Protein AF-A0A1L0BW33-F1 (afdb_monomer_lite)

Sequence (574 aa):
MSTIEDLLLDSQLKWGMLLPISIAMVLVGLLRSNLTELLSSKPKLEFFKKAREKSFLQRVISFKLNNKVLSIEDMESRRAYYMDALSGSEFYATIEDPSAALNPFTDASTNDALMNMAKGNIMSYVPQTLIMGWVNYFFAGSVVMKLPFPLTEGFKSMLQNGVNTPNLNARYVSAISWYFVNLFGLRPVYSLIMDDPEAADQLIAQQQQQQQTIPNLGAPGGPKVDKSAPYVINLDPAVLKVPFGVNIDIRDSVKYKKVMEEYNLGPNGAIVTSLNLFSTKIDQVIKLVEKKEDKIKNVIIDTPGQIECFVWSASGAIITEAFASTFPTVIAYIVDTPRNSSPTTFMSNMLYACSILYKTKLPMIIVFNKTDVQNAKFAEEWMTDFELFQMALAKDQELNCEDGTSSGYMSSLVNSMSLMLEEFYSQLDVTSCSAFTGEGFDDFMDAVDKKVEEYNQYYLAEREAILKQKEEDEKKRKAKSLHKLMKDMELNDHDQRDSEVLSDYEDGNDDLSGEVERDDHEEPTREYTFPEDRQTELGKSDADLQARYQAAFDATAKTTSSKTAESIAEYIRR

Radius of gyration: 36.94 Å; chains: 1; bounding box: 72×107×89 Å

Secondary structure (DSSP, 8-state):
---PPPP---HHHIIIIIHHHHHHHHHHHHHHHHHHHHHSPPPP---HHHHHHHHHHHHHHHHHHHGGGS-HHHHHHHHHHHHHHHHSSTT-S----TT----TTT-HHHHHHHHHHHHHHHHHHHHHHHHHHHHHHHHTT-EEEE-SS---GGGHHHHTTT---TTS-TTEEEHHHHHHHHHHHTHHHHHHHHS-HHHHHHHHHHHHHGGG-------TTS------PPEEEE--SS-S--SS--SEEHHHH--HHHHHHHTT--HHHHHHHHHHHHHTTHHHHHHHHHTTGGG-S-EEEE--S-HHHHHTSHHHHHHHHHHHHHS---EEEEEEGGGG-SHHHHHHHHHHHHHHHHHH---EEEEEE-TTTS-THHHHHHHH-HHHHHHHHHHHHHHH-SSTTS-HHHHHHHHHHHHHHHHHHHH-EEEEE-TTT-TTHHHHHHHHHHHHHHIIIIIHHHHHHHHHHHHHHHHHHHHHHHHHHHHHHHHGGG-------------------------S----------TT---S-TTS-HHHHHHHHHHHHHHH------SHHHHHHHHHT-

Foldseek 3Di:
DDDDDDDDDDPVLCVVFLVVLLVVVVVVVVVLLVVCVVPPDDPDPDDPLVVQLVVLVVVVVCCVVVVVVDDPVVSVVVVVVVVVVVVDPPNPSDDDDPPPPDDCPPDPVSVVVVVVVVVLLCSLPVVVVVVLVVCCVPFAADFRDFAPDADDCVCQCVFNVRHPDPPDGSRTGGSSNSSVCSVVVCLVVCCVVVVDVVSSVVNVVSVVVCVVPDDPPDDPDDDDPPPQDAAEAELALPDPDDPDDHPHYLCVVDPLVCLCVVVVDDNLVSSLVSLVSVLVCLVVVVVVCVVCVVRHDYYHYHHHPPVCSQQVHPSNLSNLVSCLVRAQDEAEAEDAQVVCPQLVSVVVSLVVVVVSCVSSVAQYEYEHEDCVVPNCVLVVCCLVPVVSSLVRNVVSCVVPPPDPDDDPVVSVVSVVCVVVSNVVSVRYHYWYAYPVVGPGVVVVVVVVVVSSVVCVPPVVVVVVVVVVVVVVVVVVVVVVVVVVVVVVVVVVVPDDDDDDDDDDDDDDDDDDDDDDPDPPPDDPPPPPPDPPPPPPDPDDDPVVVVVVVVVVVVVPDDDDDDDPVVVVVVVVVD

Organism: NCBI:txid45354

InterPro domains:
  IPR002809 Integral membrane protein EMC3/TMCO1-like [PF01956] (6-196)
  IPR002809 Integral membrane protein EMC3/TMCO1-like [SM01415] (6-198)
  IPR004130 GPN-loop GTPase [PF03029] (227-453)
  IPR004130 GPN-loop GTPase [PTHR21231] (227-478)
  IPR027417 P-loop containing nucleoside triphosphate hydrolase [G3DSA:3.40.50.300] (204-467)
  IPR027417 P-loop containing nucleoside triphosphate hydrolase [SSF52540] (230-453)
  IPR030230 GPN-loop GTPase 1 [cd17870] (227-450)

pLDDT: mean 71.4, std 18.33, range [26.84, 93.62]

Structure (mmCIF, N/CA/C/O backbone):
data_AF-A0A1L0BW33-F1
#
_entry.id   AF-A0A1L0BW33-F1
#
loop_
_atom_site.group_PDB
_atom_site.id
_atom_site.type_symbol
_atom_site.label_atom_id
_atom_site.label_alt_id
_atom_site.label_comp_id
_atom_site.label_asym_id
_atom_site.label_entity_id
_atom_site.label_seq_id
_atom_site.pdbx_PDB_ins_code
_atom_site.Cartn_x
_atom_site.Cartn_y
_atom_site.Cartn_z
_atom_site.occupancy
_atom_site.B_iso_or_equiv
_atom_site.auth_seq_id
_atom_site.auth_comp_id
_atom_site.auth_asym_id
_atom_site.auth_atom_id
_atom_site.pdbx_PDB_model_num
ATOM 1 N N . MET A 1 1 ? 2.410 -24.173 29.378 1.00 34.62 1 MET A N 1
ATOM 2 C CA . MET A 1 1 ? 2.451 -25.098 28.223 1.00 34.62 1 MET A CA 1
ATOM 3 C C . MET A 1 1 ? 1.879 -26.441 28.653 1.00 34.62 1 MET A C 1
ATOM 5 O O . MET A 1 1 ? 2.595 -27.247 29.227 1.00 34.62 1 MET A O 1
ATOM 9 N N . SER A 1 2 ? 0.581 -26.652 28.449 1.00 31.33 2 SER A N 1
ATOM 10 C CA . SER A 1 2 ? -0.058 -27.962 28.587 1.00 31.33 2 SER A CA 1
ATOM 11 C C . SER A 1 2 ? 0.264 -28.785 27.340 1.00 31.33 2 SER A C 1
ATOM 13 O O . SER A 1 2 ? -0.060 -28.378 26.225 1.00 31.33 2 SER A O 1
ATOM 15 N N . THR A 1 3 ? 0.944 -29.912 27.514 1.00 38.69 3 THR A N 1
ATOM 16 C CA . THR A 1 3 ? 1.177 -30.904 26.462 1.00 38.69 3 THR A CA 1
ATOM 17 C C . THR A 1 3 ? -0.172 -31.468 26.024 1.00 38.69 3 THR A C 1
ATOM 19 O O . THR A 1 3 ? -0.763 -32.266 26.746 1.00 38.69 3 THR A O 1
ATOM 22 N N . ILE A 1 4 ? -0.689 -31.008 24.882 1.00 51.62 4 ILE A N 1
ATOM 23 C CA . ILE A 1 4 ? -1.866 -31.609 24.244 1.00 51.62 4 ILE A CA 1
ATOM 24 C C . ILE A 1 4 ? -1.488 -33.056 23.919 1.00 51.62 4 ILE A C 1
ATOM 26 O O . ILE A 1 4 ? -0.488 -33.279 23.236 1.00 51.62 4 ILE A O 1
ATOM 30 N N . GLU A 1 5 ? -2.240 -34.012 24.461 1.00 52.47 5 GLU A N 1
ATOM 31 C CA . GLU A 1 5 ? -2.044 -35.442 24.226 1.00 52.47 5 GLU A CA 1
ATOM 32 C C . GLU A 1 5 ? -2.016 -35.731 22.718 1.00 52.47 5 GLU A C 1
ATOM 34 O O . GLU A 1 5 ? -2.878 -35.282 21.956 1.00 52.47 5 GLU A O 1
ATOM 39 N N . ASP A 1 6 ? -0.987 -36.450 22.271 1.00 70.00 6 ASP A N 1
ATOM 40 C CA . ASP A 1 6 ? -0.874 -36.870 20.880 1.00 70.00 6 ASP A CA 1
ATOM 41 C C . ASP A 1 6 ? -1.969 -37.895 20.563 1.00 70.00 6 ASP A C 1
ATOM 43 O O . ASP A 1 6 ? -2.144 -38.871 21.292 1.00 70.00 6 ASP A O 1
ATOM 47 N N . LEU A 1 7 ? -2.709 -37.685 19.466 1.00 75.31 7 LEU A N 1
ATOM 48 C CA . LEU A 1 7 ? -3.732 -38.635 19.037 1.00 75.31 7 LEU A CA 1
ATOM 49 C C . LEU A 1 7 ? -3.068 -39.969 18.685 1.00 75.31 7 LEU A C 1
ATOM 51 O O . LEU A 1 7 ? -2.176 -40.030 17.834 1.00 75.31 7 LEU A O 1
ATOM 55 N N . LEU A 1 8 ? -3.559 -41.050 19.290 1.00 77.56 8 LEU A N 1
ATOM 56 C CA . LEU A 1 8 ? -3.200 -42.406 18.900 1.00 77.56 8 LEU A CA 1
ATOM 57 C C . LEU A 1 8 ? -3.963 -42.764 17.618 1.00 77.56 8 LEU A C 1
ATOM 59 O O . LEU A 1 8 ? -5.175 -42.965 17.635 1.00 77.56 8 LEU A O 1
ATOM 63 N N . LEU A 1 9 ? -3.246 -42.803 16.495 1.00 78.12 9 LEU A N 1
ATOM 64 C CA . LEU A 1 9 ? -3.784 -43.213 15.197 1.00 78.12 9 LEU A CA 1
ATOM 65 C C . LEU A 1 9 ? -3.720 -44.737 15.053 1.00 78.12 9 LEU A C 1
ATOM 67 O O . LEU A 1 9 ? -2.727 -45.360 15.435 1.00 78.12 9 LEU A O 1
ATOM 71 N N . ASP A 1 10 ? -4.753 -45.334 14.457 1.00 80.81 10 ASP A N 1
ATOM 72 C CA . ASP A 1 10 ? -4.762 -46.767 14.170 1.00 80.81 10 ASP A CA 1
ATOM 73 C C . ASP A 1 10 ? -3.691 -47.121 13.123 1.00 80.81 10 ASP A C 1
ATOM 75 O O . ASP A 1 10 ? -3.629 -46.559 12.025 1.00 80.81 10 ASP A O 1
ATOM 79 N N . SER A 1 11 ? -2.858 -48.106 13.458 1.00 76.75 11 SER A N 1
ATOM 80 C CA . SER A 1 11 ? -1.854 -48.699 12.575 1.00 76.75 11 SER A CA 1
ATOM 81 C C . SER A 1 11 ? -2.419 -49.206 11.239 1.00 76.75 11 SER A C 1
ATOM 83 O O . SER A 1 11 ? -1.694 -49.220 10.239 1.00 76.75 11 SER A O 1
ATOM 85 N N . GLN A 1 12 ? -3.703 -49.576 11.184 1.00 78.25 12 GLN A N 1
ATOM 86 C CA . GLN A 1 12 ? -4.359 -50.029 9.957 1.00 78.25 12 GLN A CA 1
ATOM 87 C C . GLN A 1 12 ? -4.528 -48.907 8.925 1.00 78.25 12 GLN A C 1
ATOM 89 O O . GLN A 1 12 ? -4.463 -49.183 7.729 1.00 78.25 12 GLN A O 1
ATOM 94 N N . LEU A 1 13 ? -4.635 -47.639 9.342 1.00 78.50 13 LEU A N 1
ATOM 95 C CA . LEU A 1 13 ? -4.765 -46.491 8.427 1.00 78.50 13 LEU A CA 1
ATOM 96 C C . LEU A 1 13 ? -3.520 -46.321 7.541 1.00 78.50 13 LEU A C 1
ATOM 98 O O . LEU A 1 13 ? -3.616 -45.949 6.368 1.00 78.50 13 LEU A O 1
ATOM 102 N N . LYS A 1 14 ? -2.339 -46.667 8.069 1.00 74.88 14 LYS A N 1
ATOM 103 C CA . LYS A 1 14 ? -1.075 -46.625 7.321 1.00 74.88 14 LYS A CA 1
ATOM 104 C C . LYS A 1 14 ? -1.082 -47.597 6.137 1.00 74.88 14 LYS A C 1
ATOM 106 O O . LYS A 1 14 ? -0.644 -47.242 5.044 1.00 74.88 14 LYS A O 1
ATOM 111 N N . TRP A 1 15 ? -1.581 -48.811 6.351 1.00 80.88 15 TRP A N 1
ATOM 112 C CA . TRP A 1 15 ? -1.612 -49.858 5.328 1.00 80.88 15 TRP A CA 1
ATOM 113 C C . TRP A 1 15 ? -2.850 -49.771 4.431 1.00 80.88 15 TRP A C 1
ATOM 115 O O . TRP A 1 15 ? -2.757 -50.066 3.244 1.00 80.88 15 TRP A O 1
ATOM 125 N N . GLY A 1 16 ? -3.986 -49.334 4.977 1.00 79.50 16 GLY A N 1
ATOM 126 C CA . GLY A 1 16 ? -5.267 -49.263 4.275 1.00 79.50 16 GLY A CA 1
ATOM 127 C C . GLY A 1 16 ? -5.488 -47.989 3.458 1.00 79.50 16 GLY A C 1
ATOM 128 O O . GLY A 1 16 ? -6.265 -48.021 2.510 1.00 79.50 16 GLY A O 1
ATOM 129 N N . MET A 1 17 ? -4.812 -46.880 3.785 1.00 79.69 17 MET A N 1
ATOM 130 C CA . MET A 1 17 ? -5.032 -45.589 3.111 1.00 79.69 17 MET A CA 1
ATOM 131 C C . MET A 1 17 ? -3.743 -44.992 2.544 1.00 79.69 17 MET A C 1
ATOM 133 O O . MET A 1 17 ? -3.679 -44.676 1.358 1.00 79.69 17 MET A O 1
ATOM 137 N N . LEU A 1 18 ? -2.691 -44.865 3.358 1.00 80.81 18 LEU A N 1
ATOM 138 C CA . LEU A 1 18 ? -1.485 -44.122 2.967 1.00 80.81 18 LEU A CA 1
ATOM 139 C C . LEU A 1 18 ? -0.738 -44.798 1.805 1.00 80.81 18 LEU A C 1
ATOM 141 O O . LEU A 1 18 ? -0.430 -44.150 0.805 1.00 80.81 18 LEU A O 1
ATOM 145 N N . LEU 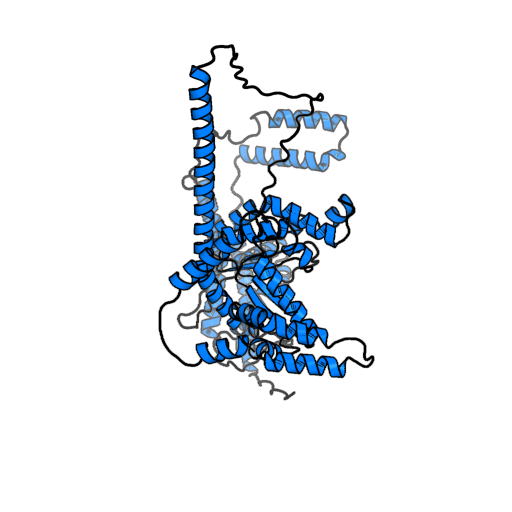A 1 19 ? -0.490 -46.105 1.918 1.00 83.44 19 LEU A N 1
ATOM 146 C CA . LEU A 1 19 ? 0.235 -46.878 0.908 1.00 83.44 19 LEU A CA 1
ATOM 147 C C . LEU A 1 19 ? -0.553 -47.049 -0.411 1.00 83.44 19 LEU A C 1
ATOM 149 O O . LEU A 1 19 ? 0.032 -46.792 -1.466 1.00 83.44 19 LEU A O 1
ATOM 153 N N . PRO A 1 20 ? -1.859 -47.392 -0.406 1.00 83.31 20 PRO A N 1
ATOM 154 C CA . PRO A 1 20 ? -2.654 -47.478 -1.632 1.00 83.31 20 PRO A CA 1
ATOM 155 C C . PRO A 1 20 ? -2.736 -46.158 -2.402 1.00 83.31 20 PRO A C 1
ATOM 157 O O . PRO A 1 20 ? -2.579 -46.164 -3.621 1.00 83.31 20 PRO A O 1
ATOM 160 N N . ILE A 1 21 ? -2.918 -45.027 -1.706 1.00 82.38 21 ILE A N 1
ATOM 161 C CA . ILE A 1 21 ? -2.958 -43.702 -2.343 1.00 82.38 21 ILE A CA 1
ATOM 162 C C . ILE A 1 21 ? -1.611 -43.395 -3.008 1.00 82.38 21 ILE A C 1
ATOM 164 O O . ILE A 1 21 ? -1.584 -42.982 -4.165 1.00 82.38 21 ILE A O 1
ATOM 168 N N . SER A 1 22 ? -0.489 -43.636 -2.325 1.00 83.19 22 SER A N 1
ATOM 169 C CA . SER A 1 22 ? 0.840 -43.377 -2.894 1.00 83.19 22 SER A CA 1
ATOM 170 C C . SER A 1 22 ? 1.140 -44.245 -4.124 1.00 83.19 22 SER A C 1
ATOM 172 O O . SER A 1 22 ? 1.663 -43.734 -5.113 1.00 83.19 22 SER A O 1
ATOM 174 N N . ILE A 1 23 ? 0.778 -45.534 -4.107 1.00 85.25 23 ILE A N 1
ATOM 175 C CA . ILE A 1 23 ? 0.982 -46.436 -5.256 1.00 85.25 23 ILE A CA 1
ATOM 176 C C . ILE A 1 23 ? 0.081 -46.044 -6.430 1.00 85.25 23 ILE A C 1
ATOM 178 O O . ILE A 1 23 ? 0.555 -45.956 -7.564 1.00 85.25 23 ILE A O 1
ATOM 182 N N . ALA A 1 24 ? -1.202 -45.776 -6.168 1.00 83.31 24 ALA A N 1
ATOM 183 C CA . ALA A 1 24 ? -2.144 -45.355 -7.199 1.00 83.31 24 ALA A CA 1
ATOM 184 C C . ALA A 1 24 ? -1.662 -44.080 -7.906 1.00 83.31 24 ALA A C 1
ATOM 186 O O . ALA A 1 24 ? -1.726 -43.997 -9.130 1.00 83.31 24 ALA A O 1
ATOM 187 N N . MET A 1 25 ? -1.103 -43.125 -7.156 1.00 80.38 25 MET A N 1
ATOM 188 C CA . MET A 1 25 ? -0.570 -41.887 -7.725 1.00 80.38 25 MET A CA 1
ATOM 189 C C . MET A 1 25 ? 0.579 -42.119 -8.698 1.00 80.38 25 MET A C 1
ATOM 191 O O . MET A 1 25 ? 0.551 -41.573 -9.800 1.00 80.38 25 MET A O 1
ATOM 195 N N . VAL A 1 26 ? 1.546 -42.962 -8.331 1.00 82.75 26 VAL A N 1
ATOM 196 C CA . VAL A 1 26 ? 2.679 -43.281 -9.211 1.00 82.75 26 VAL A CA 1
ATOM 197 C C . VAL A 1 26 ? 2.198 -43.973 -10.488 1.00 82.75 26 VAL A C 1
ATOM 199 O O . VAL A 1 26 ? 2.604 -43.592 -11.584 1.00 82.75 26 VAL A O 1
ATOM 202 N N . LEU A 1 27 ? 1.288 -44.945 -10.368 1.00 82.12 27 LEU A N 1
ATOM 203 C CA . LEU A 1 27 ? 0.754 -45.684 -11.516 1.00 82.12 27 LEU A CA 1
ATOM 204 C C . LEU A 1 27 ? -0.036 -44.790 -12.476 1.00 82.12 27 LEU A C 1
ATOM 206 O O . LEU A 1 27 ? 0.131 -44.899 -13.689 1.00 82.12 27 LEU A O 1
ATOM 210 N N . VAL A 1 28 ? -0.866 -43.884 -11.953 1.00 77.38 28 VAL A N 1
ATOM 211 C CA . VAL A 1 28 ? -1.592 -42.915 -12.785 1.00 77.38 28 VAL A CA 1
ATOM 212 C C . VAL A 1 28 ? -0.616 -41.955 -13.459 1.00 77.38 28 VAL A C 1
ATOM 214 O O . VAL A 1 28 ? -0.782 -41.678 -14.645 1.00 77.38 28 VAL A O 1
ATOM 217 N N . GLY A 1 29 ? 0.395 -41.453 -12.745 1.00 74.25 29 GLY A N 1
ATOM 218 C CA . GLY A 1 29 ? 1.406 -40.567 -13.327 1.00 74.25 29 GLY A CA 1
ATOM 219 C C . GLY A 1 29 ? 2.117 -41.206 -14.523 1.00 74.25 29 GLY A C 1
ATOM 220 O O . GLY A 1 29 ? 2.238 -40.584 -15.578 1.00 74.25 29 GLY A O 1
ATOM 221 N N . LEU A 1 30 ? 2.494 -42.481 -14.393 1.00 77.56 30 LEU A N 1
ATOM 222 C CA . LEU A 1 30 ? 3.094 -43.262 -15.477 1.00 77.56 30 LEU A CA 1
ATOM 223 C C . LEU A 1 30 ? 2.116 -43.506 -16.629 1.00 77.56 30 LEU A C 1
ATOM 225 O O . LEU A 1 30 ? 2.464 -43.300 -17.790 1.00 77.56 30 LEU A O 1
ATOM 229 N N . LEU A 1 31 ? 0.876 -43.892 -16.316 1.00 77.38 31 LEU A N 1
ATOM 230 C CA . LEU A 1 31 ? -0.163 -44.105 -17.321 1.00 77.38 31 LEU A CA 1
ATOM 231 C C . LEU A 1 31 ? -0.422 -42.827 -18.120 1.00 77.38 31 LEU A C 1
ATOM 233 O O . LEU A 1 31 ? -0.493 -42.882 -19.342 1.00 77.38 31 LEU A O 1
ATOM 237 N N . ARG A 1 32 ? -0.512 -41.675 -17.448 1.00 73.31 32 ARG A N 1
ATOM 238 C CA . ARG A 1 32 ? -0.699 -40.365 -18.079 1.00 73.31 32 ARG A CA 1
ATOM 239 C C . ARG A 1 32 ? 0.443 -40.033 -19.034 1.00 73.31 32 ARG A C 1
ATOM 241 O O . ARG A 1 32 ? 0.163 -39.557 -20.131 1.00 73.31 32 ARG A O 1
ATOM 248 N N . SER A 1 33 ? 1.691 -40.257 -18.627 1.00 71.75 33 SER A N 1
ATOM 249 C CA . SER A 1 33 ? 2.857 -39.985 -19.476 1.00 71.75 33 SER A CA 1
ATOM 250 C C . SER A 1 33 ? 2.809 -40.811 -20.761 1.00 71.75 33 SER A C 1
ATOM 252 O O . SER A 1 33 ? 2.763 -40.250 -21.853 1.00 71.75 33 SER A O 1
ATOM 254 N N . ASN A 1 34 ? 2.628 -42.128 -20.626 1.00 74.75 34 ASN A N 1
ATOM 255 C CA . ASN A 1 34 ? 2.527 -43.043 -21.765 1.00 74.75 34 ASN A CA 1
ATOM 256 C C . ASN A 1 34 ? 1.345 -42.697 -22.686 1.00 74.75 34 ASN A C 1
ATOM 258 O O . ASN A 1 34 ? 1.443 -42.784 -23.907 1.00 74.75 34 ASN A O 1
ATOM 262 N N . LEU A 1 35 ? 0.209 -42.286 -22.114 1.00 72.75 35 LEU A N 1
ATOM 263 C CA . LEU A 1 35 ? -0.967 -41.882 -22.886 1.00 72.75 35 LEU A CA 1
ATOM 264 C C . LEU A 1 35 ? -0.713 -40.571 -23.642 1.00 72.75 35 LEU A C 1
ATOM 266 O O . LEU A 1 35 ? -1.124 -40.438 -24.790 1.00 72.75 35 LEU A O 1
ATOM 270 N N . THR A 1 36 ? -0.006 -39.626 -23.018 1.00 69.94 36 THR A N 1
ATOM 271 C CA . THR A 1 36 ? 0.374 -38.347 -23.634 1.00 69.94 36 THR A CA 1
ATOM 272 C C . THR A 1 36 ? 1.345 -38.570 -24.789 1.00 69.94 36 THR A C 1
ATOM 274 O O . THR A 1 36 ? 1.160 -37.979 -25.848 1.00 69.94 36 THR A O 1
ATOM 277 N N . GLU A 1 37 ? 2.317 -39.468 -24.633 1.00 71.44 37 GLU A N 1
ATOM 278 C CA . GLU A 1 37 ? 3.249 -39.836 -25.701 1.00 71.44 37 GLU A CA 1
ATOM 279 C C . GLU A 1 37 ? 2.514 -40.483 -26.886 1.00 71.44 37 GLU A C 1
ATOM 281 O O . GLU A 1 37 ? 2.673 -40.046 -28.027 1.00 71.44 37 GLU A O 1
ATOM 286 N N . LEU A 1 38 ? 1.619 -41.443 -26.620 1.00 72.06 38 LEU A N 1
ATOM 287 C CA . LEU A 1 38 ? 0.829 -42.133 -27.650 1.00 72.06 38 LEU A CA 1
ATOM 288 C C . LEU A 1 38 ? -0.126 -41.207 -28.419 1.00 72.06 38 LEU A C 1
ATOM 290 O O . LEU A 1 38 ? -0.412 -41.453 -29.592 1.00 72.06 38 LEU A O 1
ATOM 294 N N . LEU A 1 39 ? -0.652 -40.173 -27.759 1.00 66.94 39 LEU A N 1
ATOM 295 C CA . LEU A 1 39 ? -1.590 -39.211 -28.345 1.00 66.94 39 LEU A CA 1
ATOM 296 C C . LEU A 1 39 ? -0.923 -37.944 -28.875 1.00 66.94 39 LEU A C 1
ATOM 298 O O . LEU A 1 39 ? -1.578 -37.184 -29.596 1.00 66.94 39 LEU A O 1
ATOM 302 N N . SER A 1 40 ? 0.351 -37.710 -28.554 1.00 66.62 40 SER A N 1
ATOM 303 C CA . SER A 1 40 ? 1.115 -36.627 -29.157 1.00 66.62 40 SER A CA 1
ATOM 304 C C . SER A 1 40 ? 1.135 -36.840 -30.673 1.00 66.62 40 SER A C 1
ATOM 306 O O . SER A 1 40 ? 1.589 -37.857 -31.203 1.00 66.62 40 SER A O 1
ATOM 308 N N . SER A 1 41 ? 0.524 -35.910 -31.408 1.00 57.38 41 SER A N 1
ATOM 309 C CA . SER A 1 41 ? 0.497 -36.007 -32.861 1.00 57.38 41 SER A CA 1
ATOM 310 C C . SER A 1 41 ? 1.929 -35.912 -33.374 1.00 57.38 41 SER A C 1
ATOM 312 O O . SER A 1 41 ? 2.621 -34.946 -33.044 1.00 57.38 41 SER A O 1
ATOM 314 N N . LYS A 1 42 ? 2.350 -36.855 -34.228 1.00 56.91 42 LYS A N 1
ATOM 315 C CA . LYS A 1 42 ? 3.579 -36.700 -35.020 1.00 56.91 42 LYS A CA 1
ATOM 316 C C . LYS A 1 42 ? 3.580 -35.295 -35.644 1.00 56.91 42 LYS A C 1
ATOM 318 O O . LYS A 1 42 ? 2.522 -34.881 -36.134 1.00 56.91 42 LYS A O 1
ATOM 323 N N . PRO A 1 43 ? 4.708 -34.560 -35.617 1.00 58.66 43 PRO A N 1
ATOM 324 C CA . PRO A 1 43 ? 4.752 -33.192 -36.118 1.00 58.66 43 PRO A CA 1
ATOM 325 C C . PRO A 1 43 ? 4.189 -33.156 -37.542 1.00 58.66 43 PRO A C 1
ATOM 327 O O . PRO A 1 43 ? 4.640 -33.907 -38.412 1.00 58.66 43 PRO A O 1
ATOM 330 N N . LYS A 1 44 ? 3.151 -32.337 -37.769 1.00 59.75 44 LYS A N 1
ATOM 331 C CA . LYS A 1 44 ? 2.580 -32.149 -39.110 1.00 59.75 44 LYS A CA 1
ATOM 332 C C . LYS A 1 44 ? 3.704 -31.644 -40.024 1.00 59.75 44 LYS A C 1
ATOM 334 O O . LYS A 1 44 ? 4.457 -30.757 -39.632 1.00 59.75 44 LYS A O 1
ATOM 339 N N . LEU A 1 45 ? 3.813 -32.203 -41.230 1.00 58.00 45 LEU A N 1
ATOM 340 C CA . LEU A 1 45 ? 4.760 -31.732 -42.242 1.00 58.00 45 LEU A CA 1
ATOM 341 C C . LEU A 1 45 ? 4.453 -30.256 -42.549 1.00 58.00 45 LEU A C 1
ATOM 343 O O . LEU A 1 45 ? 3.400 -29.945 -43.104 1.00 58.00 45 LEU A O 1
ATOM 347 N N . GLU A 1 46 ? 5.337 -29.343 -42.140 1.00 61.75 46 GLU A N 1
ATOM 348 C CA . GLU A 1 46 ? 5.212 -27.919 -42.464 1.00 61.75 46 GLU A CA 1
ATOM 349 C C . GLU A 1 46 ? 5.378 -27.709 -43.981 1.00 61.75 46 GLU A C 1
ATOM 351 O O . GLU A 1 46 ? 6.190 -28.365 -44.638 1.00 61.75 46 GLU A O 1
ATOM 356 N N . PHE A 1 47 ? 4.622 -26.772 -44.563 1.00 68.25 47 PHE A N 1
ATOM 357 C CA . PHE A 1 47 ? 4.802 -26.393 -45.966 1.00 68.25 47 PHE A CA 1
ATOM 358 C C . PHE A 1 47 ? 6.203 -25.805 -46.186 1.00 68.25 47 PHE A C 1
ATOM 360 O O . PHE A 1 47 ? 6.624 -24.908 -45.455 1.00 68.25 47 PHE A O 1
ATOM 367 N N . PHE A 1 48 ? 6.885 -26.247 -47.251 1.00 73.31 48 PHE A N 1
ATOM 368 C CA . PHE A 1 48 ? 8.273 -25.877 -47.578 1.00 73.31 48 PHE A CA 1
ATOM 369 C C . PHE A 1 48 ? 8.556 -24.366 -47.495 1.00 73.31 48 PHE A C 1
ATOM 371 O O . PHE A 1 48 ? 9.610 -23.962 -47.014 1.00 73.31 48 PHE A O 1
ATOM 378 N N . LYS A 1 49 ? 7.603 -23.518 -47.909 1.00 74.38 49 LYS A N 1
ATOM 379 C CA . LYS A 1 49 ? 7.747 -22.054 -47.861 1.00 74.38 49 LYS A CA 1
ATOM 380 C C . LYS A 1 49 ? 7.822 -21.496 -46.431 1.00 74.38 49 LYS A C 1
ATOM 382 O O . LYS A 1 49 ? 8.703 -20.690 -46.161 1.00 74.38 49 LYS A O 1
ATOM 387 N N . LYS A 1 50 ? 6.972 -21.968 -45.510 1.00 75.81 50 LYS A N 1
ATOM 388 C CA . LYS A 1 50 ? 6.992 -21.545 -44.093 1.00 75.81 50 LYS A CA 1
ATOM 389 C C . LYS A 1 50 ? 8.240 -22.051 -43.368 1.00 75.81 50 LYS A C 1
ATOM 391 O O . LYS A 1 50 ? 8.844 -21.316 -42.593 1.00 75.81 50 LYS A O 1
ATOM 396 N N . ALA A 1 51 ? 8.669 -23.277 -43.669 1.00 77.19 51 ALA A N 1
ATOM 397 C CA . ALA A 1 51 ? 9.917 -23.817 -43.135 1.00 77.19 51 ALA A CA 1
ATOM 398 C C . ALA A 1 51 ? 11.136 -23.009 -43.624 1.00 77.19 51 ALA A C 1
ATOM 400 O O . ALA A 1 51 ? 12.006 -22.662 -42.827 1.00 77.19 51 ALA A O 1
ATOM 401 N N . ARG A 1 52 ? 11.169 -22.641 -44.916 1.00 80.62 52 ARG A N 1
ATOM 402 C CA . ARG A 1 52 ? 12.218 -21.790 -45.506 1.00 80.62 52 ARG A CA 1
ATOM 403 C C . ARG A 1 52 ? 12.291 -20.423 -44.822 1.00 80.62 52 ARG A C 1
ATOM 405 O O . ARG A 1 52 ? 13.391 -19.989 -44.489 1.00 80.62 52 ARG A O 1
ATOM 412 N N . GLU A 1 53 ? 11.149 -19.783 -44.580 1.00 81.50 53 GLU A N 1
ATOM 413 C CA . GLU A 1 53 ? 11.061 -18.506 -43.861 1.00 81.50 53 GLU A CA 1
ATOM 414 C C . GLU A 1 53 ? 11.611 -18.624 -42.432 1.00 81.50 53 GLU A C 1
ATOM 416 O O . GLU A 1 53 ? 12.507 -17.881 -42.033 1.00 81.50 53 GLU A O 1
ATOM 421 N N . LYS A 1 54 ? 11.144 -19.626 -41.679 1.00 81.81 54 LYS A N 1
ATOM 422 C CA . LYS A 1 54 ? 11.571 -19.880 -40.298 1.00 81.81 54 LYS A CA 1
ATOM 423 C C . LYS A 1 54 ? 13.075 -20.137 -40.196 1.00 81.81 54 LYS A C 1
ATOM 425 O O . LYS A 1 54 ? 13.742 -19.549 -39.344 1.00 81.81 54 LYS A O 1
ATOM 430 N N . SER A 1 55 ? 13.629 -20.972 -41.075 1.00 84.88 55 SER A N 1
ATOM 431 C CA . SER A 1 55 ? 15.072 -21.235 -41.125 1.00 84.88 55 SER A CA 1
ATOM 432 C C . SER A 1 55 ? 15.878 -19.999 -41.540 1.00 84.88 55 SER A C 1
ATOM 434 O O . SER A 1 55 ? 16.973 -19.783 -41.019 1.00 84.88 55 SER A O 1
ATOM 436 N N . PHE A 1 56 ? 15.352 -19.164 -42.442 1.00 86.00 56 PHE A N 1
ATOM 437 C CA . PHE A 1 56 ? 15.991 -17.905 -42.828 1.00 86.00 56 PHE A CA 1
ATOM 438 C C . PHE A 1 56 ? 16.027 -16.906 -41.661 1.00 86.00 56 PHE A C 1
ATOM 440 O O . PHE A 1 56 ? 17.094 -16.382 -41.342 1.00 86.00 56 PHE A O 1
ATOM 447 N N . LEU A 1 57 ? 14.909 -16.717 -40.955 1.00 84.25 57 LEU A N 1
ATOM 448 C CA . LEU A 1 57 ? 14.839 -15.861 -39.766 1.00 84.25 57 LEU A CA 1
ATOM 449 C C . LEU A 1 57 ? 15.775 -16.346 -38.655 1.00 84.25 57 LEU A C 1
ATOM 451 O O . LEU A 1 57 ? 16.520 -15.545 -38.087 1.00 84.25 57 LEU A O 1
ATOM 455 N N . GLN A 1 58 ? 15.807 -17.655 -38.382 1.00 86.38 58 GLN A N 1
ATOM 456 C CA . GLN A 1 58 ? 16.756 -18.234 -37.426 1.00 86.38 58 GLN A CA 1
ATOM 457 C C . GLN A 1 58 ? 18.205 -17.917 -37.812 1.00 86.38 58 GLN A C 1
ATOM 459 O O . GLN A 1 58 ? 18.985 -17.493 -36.962 1.00 86.38 58 GLN A O 1
ATOM 464 N N . ARG A 1 59 ? 18.555 -18.032 -39.097 1.00 87.12 59 ARG A N 1
ATOM 465 C CA . ARG A 1 59 ? 19.894 -17.705 -39.604 1.00 87.12 59 ARG A CA 1
ATOM 466 C C . ARG A 1 59 ? 20.247 -16.223 -39.420 1.00 87.12 59 ARG A C 1
ATOM 468 O O . ARG A 1 59 ? 21.378 -15.922 -39.037 1.00 87.12 59 ARG A O 1
ATOM 475 N N . VAL A 1 60 ? 19.302 -15.308 -39.646 1.00 86.12 60 VAL A N 1
ATOM 476 C CA . VAL A 1 60 ? 19.486 -13.862 -39.414 1.00 86.12 60 VAL A CA 1
ATOM 477 C C . VAL A 1 60 ? 19.686 -13.564 -37.925 1.00 86.12 60 VAL A C 1
ATOM 479 O O . VAL A 1 60 ? 20.596 -12.818 -37.561 1.00 86.12 60 VAL A O 1
ATOM 482 N N . ILE A 1 61 ? 18.888 -14.182 -37.050 1.00 85.94 61 ILE A N 1
ATOM 483 C CA . ILE A 1 61 ? 19.016 -14.035 -35.593 1.00 85.94 61 ILE A CA 1
ATOM 484 C C . ILE A 1 61 ? 20.379 -14.553 -35.122 1.00 85.94 61 ILE A C 1
ATOM 486 O O . ILE A 1 61 ? 21.089 -13.850 -34.401 1.00 85.94 61 ILE A O 1
ATOM 490 N N . SER A 1 62 ? 20.791 -15.740 -35.575 1.00 85.88 62 SER A N 1
ATOM 491 C CA . SER A 1 62 ? 22.112 -16.294 -35.264 1.00 85.88 62 SER A CA 1
ATOM 492 C C . SER A 1 62 ? 23.245 -15.398 -35.766 1.00 85.88 62 SER A C 1
ATOM 494 O O . SER A 1 62 ? 24.231 -15.219 -35.056 1.00 85.88 62 SER A O 1
ATOM 496 N N . PHE A 1 63 ? 23.105 -14.788 -36.949 1.00 87.38 63 PHE A N 1
ATOM 497 C CA . PHE A 1 63 ? 24.080 -13.825 -37.463 1.00 87.38 63 PHE A CA 1
ATOM 498 C C . PHE A 1 63 ? 24.153 -12.563 -36.595 1.00 87.38 63 PHE A C 1
ATOM 500 O O . PHE A 1 63 ? 25.251 -12.123 -36.273 1.00 87.38 63 PHE A O 1
ATOM 507 N N . LYS A 1 64 ? 23.017 -12.011 -36.149 1.00 83.50 64 LYS A N 1
ATOM 508 C CA . LYS A 1 64 ? 22.980 -10.832 -35.265 1.00 83.50 64 LYS A CA 1
ATOM 509 C C . LYS A 1 64 ? 23.653 -11.095 -33.915 1.00 83.50 64 LYS A C 1
ATOM 511 O O . LYS A 1 64 ? 24.352 -10.222 -33.410 1.00 83.50 64 LYS A O 1
ATOM 516 N N . LEU A 1 65 ? 23.432 -12.276 -33.337 1.00 84.94 65 LEU A N 1
ATOM 517 C CA . LEU A 1 65 ? 23.979 -12.645 -32.029 1.00 84.94 65 LEU A CA 1
ATOM 518 C C . LEU A 1 65 ? 25.472 -13.000 -32.095 1.00 84.94 65 LEU A C 1
ATOM 520 O O . LEU A 1 65 ? 26.231 -12.604 -31.214 1.00 84.94 65 LEU A O 1
ATOM 524 N N . ASN A 1 66 ? 25.900 -13.693 -33.155 1.00 86.44 66 ASN A N 1
ATOM 525 C CA . ASN A 1 66 ? 27.247 -14.265 -33.267 1.00 86.44 66 ASN A CA 1
ATOM 526 C C . ASN A 1 66 ? 28.138 -13.560 -34.310 1.00 86.44 66 ASN A C 1
ATOM 528 O O . ASN A 1 66 ? 29.121 -14.139 -34.774 1.00 86.44 66 ASN A O 1
ATOM 532 N N . ASN A 1 67 ? 27.829 -12.313 -34.689 1.00 79.19 67 ASN A N 1
ATOM 533 C CA . ASN A 1 67 ? 28.568 -11.565 -35.722 1.00 79.19 67 ASN A CA 1
ATOM 534 C C . ASN A 1 67 ? 30.064 -11.364 -35.413 1.00 79.19 67 ASN A C 1
ATOM 536 O O . ASN A 1 67 ? 30.855 -11.218 -36.338 1.00 79.19 67 ASN A O 1
ATOM 540 N N . LYS A 1 68 ? 30.460 -11.414 -34.137 1.00 79.06 68 LYS A N 1
ATOM 541 C CA . LYS A 1 68 ? 31.838 -11.185 -33.673 1.00 79.06 68 LYS A CA 1
ATOM 542 C C . LYS A 1 68 ? 32.836 -12.281 -34.066 1.00 79.06 68 LYS A C 1
ATOM 544 O O . LYS A 1 68 ? 34.031 -12.087 -33.888 1.00 79.06 68 LYS A O 1
ATOM 549 N N . VAL A 1 69 ? 32.361 -13.435 -34.542 1.00 85.75 69 VAL A N 1
ATOM 550 C CA . VAL A 1 69 ? 33.209 -14.578 -34.937 1.00 85.75 69 VAL A CA 1
ATOM 551 C C . VAL A 1 69 ? 33.715 -14.442 -36.383 1.00 85.75 69 VAL A C 1
ATOM 553 O O . VAL A 1 69 ? 34.646 -15.136 -36.780 1.00 85.75 69 VAL A O 1
ATOM 556 N N . LEU A 1 70 ? 33.109 -13.561 -37.185 1.00 83.56 70 LEU A N 1
ATOM 557 C CA . LEU A 1 70 ? 33.424 -13.394 -38.605 1.00 83.56 70 LEU A CA 1
ATOM 558 C C . LEU A 1 70 ? 34.453 -12.280 -38.830 1.00 83.56 70 LEU A C 1
ATOM 560 O O . LEU A 1 70 ? 34.575 -11.358 -38.023 1.00 83.56 70 LEU A O 1
ATOM 564 N N . SER A 1 71 ? 35.173 -12.359 -39.952 1.00 86.00 71 SER A N 1
ATOM 565 C CA . SER A 1 71 ? 36.021 -11.260 -40.419 1.00 86.00 71 SER A CA 1
ATOM 566 C C . SER A 1 71 ? 35.163 -10.032 -40.763 1.00 86.00 71 SER A C 1
ATOM 568 O O . SER A 1 71 ? 33.971 -10.155 -41.058 1.00 86.00 71 SER A O 1
ATOM 570 N N . ILE A 1 72 ? 35.755 -8.835 -40.719 1.00 83.56 72 ILE A N 1
ATOM 571 C CA . ILE A 1 72 ? 35.032 -7.576 -40.971 1.00 83.56 72 ILE A CA 1
ATOM 572 C C . ILE A 1 72 ? 34.473 -7.549 -42.408 1.00 83.56 72 ILE A C 1
ATOM 574 O O . ILE A 1 72 ? 33.316 -7.184 -42.607 1.00 83.56 72 ILE A O 1
ATOM 578 N N . GLU A 1 73 ? 35.238 -8.046 -43.383 1.00 84.69 73 GLU A N 1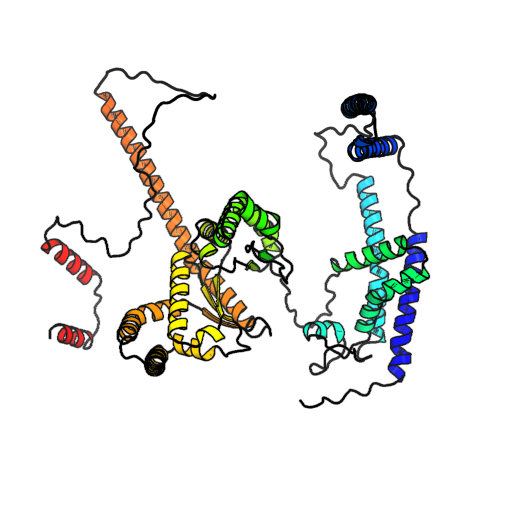
ATOM 579 C CA . GLU A 1 73 ? 34.826 -8.146 -44.793 1.00 84.69 73 GLU A CA 1
ATOM 580 C C . GLU A 1 73 ? 33.673 -9.157 -44.997 1.00 84.69 73 GLU A C 1
ATOM 582 O O . GLU A 1 73 ? 32.693 -8.883 -45.701 1.00 84.69 73 GLU A O 1
ATOM 587 N N . ASP A 1 74 ? 33.719 -10.312 -44.320 1.00 83.44 74 ASP A N 1
ATOM 588 C CA . ASP A 1 74 ? 32.636 -11.310 -44.356 1.00 83.44 74 ASP A CA 1
ATOM 589 C C . ASP A 1 74 ? 31.366 -10.825 -43.641 1.00 83.44 74 ASP A C 1
ATOM 591 O O . ASP A 1 74 ? 30.246 -11.218 -43.983 1.00 83.44 74 ASP A O 1
ATOM 595 N N . MET A 1 75 ? 31.524 -9.990 -42.614 1.00 85.69 75 MET A N 1
ATOM 596 C CA . MET A 1 75 ? 30.410 -9.401 -41.883 1.00 85.69 75 MET A CA 1
ATOM 597 C C . MET A 1 75 ? 29.673 -8.379 -42.751 1.00 85.69 75 MET A C 1
ATOM 599 O O . MET A 1 75 ? 28.444 -8.428 -42.826 1.00 85.69 75 MET A O 1
ATOM 603 N N . GLU A 1 76 ? 30.393 -7.470 -43.407 1.00 85.12 76 GLU A N 1
ATOM 604 C CA . GLU A 1 76 ? 29.795 -6.427 -44.246 1.00 85.12 76 GLU A CA 1
ATOM 605 C C . GLU A 1 76 ? 29.075 -7.015 -45.462 1.00 85.12 76 GLU A C 1
ATOM 607 O O . GLU A 1 76 ? 27.923 -6.658 -45.721 1.00 85.12 76 GLU A O 1
ATOM 612 N N . SER A 1 77 ? 29.683 -7.997 -46.134 1.00 86.00 77 SER A N 1
ATOM 613 C CA . SER A 1 77 ? 29.061 -8.692 -47.269 1.00 86.00 77 SER A CA 1
ATOM 614 C C . SER A 1 77 ? 27.780 -9.443 -46.876 1.00 86.00 77 SER A C 1
ATOM 616 O O . SER A 1 77 ? 26.754 -9.328 -47.550 1.00 86.00 77 SER A O 1
ATOM 618 N N . ARG A 1 78 ? 27.781 -10.166 -45.746 1.00 85.62 78 ARG A N 1
ATOM 619 C CA . ARG A 1 78 ? 26.584 -10.870 -45.247 1.00 85.62 78 ARG A CA 1
ATOM 620 C C . ARG A 1 78 ? 25.520 -9.917 -44.719 1.00 85.62 78 ARG A C 1
ATOM 622 O O . ARG A 1 78 ? 24.335 -10.193 -44.881 1.00 85.62 78 ARG A O 1
ATOM 629 N N . ARG A 1 79 ? 25.916 -8.796 -44.110 1.00 84.81 79 ARG A N 1
ATOM 630 C CA . ARG A 1 79 ? 24.989 -7.744 -43.677 1.00 84.81 79 ARG A CA 1
ATOM 631 C C . ARG A 1 79 ? 24.274 -7.131 -44.876 1.00 84.81 79 ARG A C 1
ATOM 633 O O . ARG A 1 79 ? 23.056 -7.005 -44.822 1.00 84.81 79 ARG A O 1
ATOM 640 N N . ALA A 1 80 ? 25.007 -6.810 -45.942 1.00 85.88 80 ALA A N 1
ATOM 641 C CA . ALA A 1 80 ? 24.427 -6.309 -47.183 1.00 85.88 80 ALA A CA 1
ATOM 642 C C . ALA A 1 80 ? 23.439 -7.323 -47.782 1.00 85.88 80 ALA A C 1
ATOM 644 O O . ALA A 1 80 ? 22.298 -6.967 -48.058 1.00 85.88 80 ALA A O 1
ATOM 645 N N . TYR A 1 81 ? 23.828 -8.602 -47.857 1.00 87.62 81 TYR A N 1
ATOM 646 C CA . TYR A 1 81 ? 22.949 -9.678 -48.326 1.00 87.62 81 TYR A CA 1
ATOM 647 C C . TYR A 1 81 ? 21.668 -9.820 -47.490 1.00 87.62 81 TYR A C 1
ATOM 649 O O . TYR A 1 81 ? 20.586 -9.936 -48.052 1.00 87.62 81 TYR A O 1
ATOM 657 N N . TYR A 1 82 ? 21.750 -9.810 -46.154 1.00 85.81 82 TYR A N 1
ATOM 658 C CA . TYR A 1 82 ? 20.549 -9.936 -45.320 1.00 85.81 82 TYR A CA 1
ATOM 659 C C . TYR A 1 82 ? 19.658 -8.695 -45.374 1.00 85.81 82 TYR A C 1
ATOM 661 O O . TYR A 1 82 ? 18.446 -8.843 -45.275 1.00 85.81 82 TYR A O 1
ATOM 669 N N . MET A 1 83 ? 20.222 -7.493 -45.526 1.00 82.19 83 MET A N 1
ATOM 670 C CA . MET A 1 83 ? 19.415 -6.280 -45.689 1.00 82.19 83 MET A CA 1
ATOM 671 C C . MET A 1 83 ? 18.673 -6.268 -47.023 1.00 82.19 83 MET A C 1
ATOM 673 O O . MET A 1 83 ? 17.484 -5.963 -47.039 1.00 82.19 83 MET A O 1
ATOM 677 N N . ASP A 1 84 ? 19.330 -6.695 -48.099 1.00 83.38 84 ASP A N 1
ATOM 678 C CA . ASP A 1 84 ? 18.697 -6.870 -49.406 1.00 83.38 84 ASP A CA 1
ATOM 679 C C . ASP A 1 84 ? 17.619 -7.970 -49.359 1.00 83.38 84 ASP A C 1
ATOM 681 O O . ASP A 1 84 ? 16.453 -7.733 -49.673 1.00 83.38 84 ASP A O 1
ATOM 685 N N . ALA A 1 85 ? 17.953 -9.143 -48.813 1.00 81.12 85 ALA A N 1
ATOM 686 C CA . ALA A 1 85 ? 17.041 -10.284 -48.716 1.00 81.12 85 ALA A CA 1
ATOM 687 C C . ALA A 1 85 ? 15.834 -10.059 -47.782 1.00 81.12 85 ALA A C 1
ATOM 689 O O . ALA A 1 85 ? 14.793 -10.675 -47.997 1.00 81.12 85 ALA A O 1
ATOM 690 N N . LEU A 1 86 ? 15.951 -9.203 -46.756 1.00 77.19 86 LEU A N 1
ATOM 691 C CA . LEU A 1 86 ? 14.824 -8.792 -45.902 1.00 77.19 86 LEU A CA 1
ATOM 692 C C . LEU A 1 86 ? 13.945 -7.724 -46.561 1.00 77.19 86 LEU A C 1
ATOM 694 O O . LEU A 1 86 ? 12.754 -7.658 -46.255 1.00 77.19 86 LEU A O 1
ATOM 698 N N . SER A 1 87 ? 14.531 -6.898 -47.435 1.00 75.00 87 SER A N 1
ATOM 699 C CA . SER A 1 87 ? 13.798 -5.909 -48.231 1.00 75.00 87 SER A CA 1
ATOM 700 C C . SER A 1 87 ? 13.055 -6.535 -49.419 1.00 75.00 87 SER A C 1
ATOM 702 O O . SER A 1 87 ? 12.051 -5.992 -49.875 1.00 75.00 87 SER A O 1
ATOM 704 N N . GLY A 1 88 ? 13.512 -7.699 -49.892 1.00 74.06 88 GLY A N 1
ATOM 705 C CA . GLY A 1 88 ? 12.853 -8.491 -50.928 1.00 74.06 88 GLY A CA 1
ATOM 706 C C . GLY A 1 88 ? 11.741 -9.406 -50.399 1.00 74.06 88 GLY A C 1
ATOM 707 O O . GLY A 1 88 ? 11.704 -9.777 -49.232 1.00 74.06 88 GLY A O 1
ATOM 708 N N . SER A 1 89 ? 10.843 -9.841 -51.287 1.00 67.06 89 SER A N 1
ATOM 709 C CA . SER A 1 89 ? 9.723 -10.742 -50.961 1.00 67.06 89 SER A CA 1
ATOM 710 C C . SER A 1 89 ? 10.062 -12.242 -51.062 1.00 67.06 89 SER A C 1
ATOM 712 O O . SER A 1 89 ? 9.186 -13.094 -50.930 1.00 67.06 89 SER A O 1
ATOM 714 N N . GLU A 1 90 ? 11.329 -12.593 -51.305 1.00 67.50 90 GLU A N 1
ATOM 715 C CA . GLU A 1 90 ? 11.743 -13.938 -51.738 1.00 67.50 90 GLU A CA 1
ATOM 716 C C . GLU A 1 90 ? 11.604 -15.026 -50.654 1.00 67.50 90 GLU A C 1
ATOM 718 O O . GLU A 1 90 ? 11.400 -16.206 -50.963 1.00 67.50 90 GLU A O 1
ATOM 723 N N . PHE A 1 91 ? 11.719 -14.640 -49.380 1.00 65.25 91 PHE A N 1
ATOM 724 C CA . PHE A 1 91 ? 11.709 -15.562 -48.239 1.00 65.25 91 PHE A CA 1
ATOM 725 C C . PHE A 1 91 ? 10.416 -15.517 -47.408 1.00 65.25 91 PHE A C 1
ATOM 727 O O . PHE A 1 91 ? 10.300 -16.312 -46.479 1.00 65.25 91 PHE A O 1
ATOM 734 N N . TYR A 1 92 ? 9.446 -14.659 -47.748 1.00 66.06 92 TYR A N 1
ATOM 735 C CA . TYR A 1 92 ? 8.162 -14.557 -47.040 1.00 66.06 92 TYR A CA 1
ATOM 736 C C . TYR A 1 92 ? 7.159 -15.606 -47.545 1.00 66.06 92 TYR A C 1
ATOM 738 O O . TYR A 1 92 ? 6.968 -15.774 -48.753 1.00 66.06 92 TYR A O 1
ATOM 746 N N . ALA A 1 93 ? 6.498 -16.333 -46.637 1.00 57.22 93 ALA A N 1
ATOM 747 C CA . ALA A 1 93 ? 5.531 -17.364 -47.017 1.00 57.22 93 ALA A CA 1
ATOM 748 C C . ALA A 1 93 ? 4.174 -16.798 -47.476 1.00 57.22 93 ALA A C 1
ATOM 750 O O . ALA A 1 93 ? 3.504 -17.447 -48.286 1.00 57.22 93 ALA A O 1
AT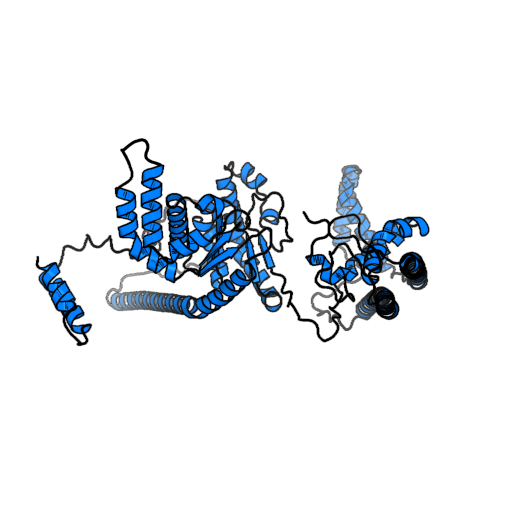OM 751 N N . THR A 1 94 ? 3.787 -15.611 -47.002 1.00 59.53 94 THR A N 1
ATOM 752 C CA . THR A 1 94 ? 2.558 -14.888 -47.371 1.00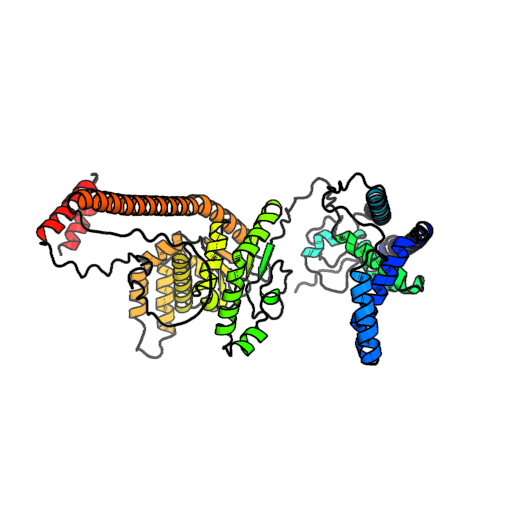 59.53 94 THR A CA 1
ATOM 753 C C . THR A 1 94 ? 2.809 -13.380 -47.342 1.00 59.53 94 THR A C 1
ATOM 755 O O . THR A 1 94 ? 3.360 -12.869 -46.373 1.00 59.53 94 THR A O 1
ATOM 758 N N . ILE A 1 95 ? 2.405 -12.667 -48.398 1.00 57.41 95 ILE A N 1
ATOM 759 C CA . ILE A 1 95 ? 2.304 -11.201 -48.397 1.00 57.41 95 ILE A CA 1
ATOM 760 C C . ILE A 1 95 ? 0.882 -10.906 -47.920 1.00 57.41 95 ILE A C 1
ATOM 762 O O . ILE A 1 95 ? -0.066 -11.135 -48.668 1.00 57.41 95 ILE A O 1
ATOM 766 N N . GLU A 1 96 ? 0.717 -10.527 -46.656 1.00 53.00 96 GLU A N 1
ATOM 767 C CA . GLU A 1 96 ? -0.599 -10.164 -46.126 1.00 53.00 96 GLU A CA 1
ATOM 768 C C . GLU A 1 96 ? -0.966 -8.746 -46.577 1.00 53.00 96 GLU A C 1
ATOM 770 O O . GLU A 1 96 ? -0.195 -7.804 -46.389 1.00 53.00 96 GLU A O 1
ATOM 775 N N . ASP A 1 97 ? -2.147 -8.601 -47.182 1.00 46.88 97 ASP A N 1
ATOM 776 C CA . ASP A 1 97 ? -2.747 -7.299 -47.455 1.00 46.88 97 ASP A CA 1
ATOM 777 C C . ASP A 1 97 ? -3.078 -6.610 -46.120 1.00 46.88 97 ASP A C 1
ATOM 779 O O . ASP A 1 97 ? -3.861 -7.155 -45.336 1.00 46.88 97 ASP A O 1
ATOM 783 N N . PRO A 1 98 ? -2.594 -5.382 -45.860 1.00 50.56 98 PRO A N 1
ATOM 784 C CA . PRO A 1 98 ? -2.863 -4.659 -44.612 1.00 50.56 98 PRO A CA 1
ATOM 785 C C . PRO A 1 98 ? -4.334 -4.216 -44.443 1.00 50.56 98 PRO A C 1
ATOM 787 O O . PRO A 1 98 ? -4.654 -3.508 -43.491 1.00 50.56 98 PRO A O 1
ATOM 790 N N . SER A 1 99 ? -5.237 -4.611 -45.352 1.00 47.69 99 SER A N 1
ATOM 791 C CA . SER A 1 99 ? -6.666 -4.259 -45.349 1.00 47.69 99 SER A CA 1
ATOM 792 C C . SER A 1 99 ? -7.621 -5.447 -45.157 1.00 47.69 99 SER A C 1
ATOM 794 O O . SER A 1 99 ? -8.833 -5.245 -45.056 1.00 47.69 99 SER A O 1
ATOM 796 N N . ALA A 1 100 ? -7.119 -6.680 -45.047 1.00 48.56 100 ALA A N 1
ATOM 797 C CA . ALA A 1 100 ? -7.964 -7.825 -44.732 1.00 48.56 100 ALA A CA 1
ATOM 798 C C . ALA A 1 100 ? -8.158 -7.915 -43.212 1.00 48.56 100 ALA A C 1
ATOM 800 O O . ALA A 1 100 ? -7.301 -8.416 -42.488 1.00 48.56 100 ALA A O 1
ATOM 801 N N . ALA A 1 101 ? -9.291 -7.415 -42.715 1.00 40.72 101 ALA A N 1
ATOM 802 C CA . ALA A 1 101 ? -9.712 -7.642 -41.338 1.00 40.72 101 ALA A CA 1
ATOM 803 C C . ALA A 1 101 ? -9.765 -9.156 -41.064 1.00 40.72 101 ALA A C 1
ATOM 805 O O . ALA A 1 101 ? -10.632 -9.875 -41.565 1.00 40.72 101 ALA A O 1
ATOM 806 N N . LEU A 1 102 ? -8.785 -9.632 -40.300 1.00 44.66 102 LEU A N 1
ATOM 807 C CA . LEU A 1 102 ? -8.604 -11.032 -39.956 1.00 44.66 102 LEU A CA 1
ATOM 808 C C . LEU A 1 102 ? -9.697 -11.435 -38.955 1.00 44.66 102 LEU A C 1
ATOM 810 O O . LEU A 1 102 ? -9.655 -11.044 -37.790 1.00 44.66 102 LEU A O 1
ATOM 814 N N . ASN A 1 103 ? -10.700 -12.194 -39.401 1.00 47.00 103 ASN A N 1
ATOM 815 C CA . ASN A 1 103 ? -11.720 -12.752 -38.515 1.00 47.00 103 ASN A CA 1
ATOM 816 C C . ASN A 1 103 ? -11.139 -13.973 -37.771 1.00 47.00 103 ASN A C 1
ATOM 818 O O . ASN A 1 103 ? -10.915 -15.009 -38.400 1.00 47.00 103 ASN A O 1
ATOM 822 N N . PRO A 1 104 ? -10.947 -13.924 -36.436 1.00 49.31 104 PRO A N 1
ATOM 823 C CA . PRO A 1 104 ? -10.242 -14.975 -35.685 1.00 49.31 104 PRO A CA 1
ATOM 824 C C . PRO A 1 104 ? -10.935 -16.349 -35.691 1.00 49.31 104 PRO A C 1
ATOM 826 O O . PRO A 1 104 ? -10.328 -17.354 -35.321 1.00 49.31 104 PRO A O 1
ATOM 829 N N . PHE A 1 105 ? -12.207 -16.392 -36.099 1.00 49.38 105 PHE A N 1
ATOM 830 C CA . PHE A 1 105 ? -13.069 -17.575 -36.059 1.00 49.38 105 PHE A CA 1
ATOM 831 C C . PHE A 1 105 ? -13.174 -18.334 -37.391 1.00 49.38 105 PHE A C 1
ATOM 833 O O . PHE A 1 105 ? -13.720 -19.437 -37.413 1.00 49.38 105 PHE A O 1
ATOM 840 N N . THR A 1 106 ? -12.673 -17.778 -38.500 1.00 51.66 106 THR A N 1
ATOM 841 C CA . THR A 1 106 ? -12.831 -18.383 -39.837 1.00 51.66 106 THR A CA 1
ATOM 842 C C . THR A 1 106 ? -11.602 -19.146 -40.329 1.00 51.66 106 THR A C 1
ATOM 844 O O . THR A 1 106 ? -11.708 -19.881 -41.309 1.00 51.66 106 THR A O 1
ATOM 847 N N . ASP A 1 107 ? -10.457 -19.035 -39.649 1.00 51.34 107 ASP A N 1
ATOM 848 C CA . ASP A 1 107 ? -9.236 -19.741 -40.039 1.00 51.34 107 ASP A CA 1
ATOM 849 C C . ASP A 1 107 ? -9.203 -21.185 -39.514 1.00 51.34 107 ASP A C 1
ATOM 851 O O . ASP A 1 107 ? -9.206 -21.469 -38.316 1.00 51.34 107 ASP A O 1
ATOM 855 N N . ALA A 1 108 ? -9.105 -22.148 -40.431 1.00 51.84 108 ALA A N 1
ATOM 856 C CA . ALA A 1 108 ? -8.975 -23.565 -40.086 1.00 51.84 108 ALA A CA 1
ATOM 857 C C . ALA A 1 108 ? -7.714 -23.860 -39.242 1.00 51.84 108 ALA A C 1
ATOM 859 O O . ALA A 1 108 ? -7.707 -24.807 -38.458 1.00 51.84 108 ALA A O 1
ATOM 860 N N . SER A 1 109 ? -6.663 -23.035 -39.343 1.00 57.91 109 SER A N 1
ATOM 861 C CA . SER A 1 109 ? -5.447 -23.149 -38.527 1.00 57.91 109 SER A CA 1
ATOM 862 C C . SER A 1 109 ? -5.624 -22.675 -37.085 1.00 57.91 109 SER A C 1
ATOM 864 O O . SER A 1 109 ? -5.007 -23.256 -36.193 1.00 57.91 109 SER A O 1
ATOM 866 N N . THR A 1 110 ? -6.458 -21.660 -36.833 1.00 55.31 110 THR A N 1
ATOM 867 C CA . THR A 1 110 ? -6.753 -21.197 -35.467 1.00 55.31 110 THR A CA 1
ATOM 868 C C . THR A 1 110 ? -7.708 -22.159 -34.768 1.00 55.31 110 THR A C 1
ATOM 870 O O . THR A 1 110 ? -7.494 -22.462 -33.598 1.00 55.31 110 THR A O 1
ATOM 873 N N . ASN A 1 111 ? -8.669 -22.747 -35.490 1.00 56.06 111 ASN A N 1
ATOM 874 C CA . ASN A 1 111 ? -9.550 -23.798 -34.965 1.00 56.06 111 ASN A CA 1
ATOM 875 C C . ASN A 1 111 ? -8.798 -25.101 -34.635 1.00 56.06 111 ASN A C 1
ATOM 877 O O . ASN A 1 111 ? -9.041 -25.698 -33.586 1.00 56.06 111 ASN A O 1
ATOM 881 N N . ASP A 1 112 ? -7.842 -25.521 -35.469 1.00 59.38 112 ASP A N 1
ATOM 882 C CA . ASP A 1 112 ? -6.981 -26.678 -35.180 1.00 59.38 112 ASP A CA 1
ATOM 883 C C . ASP A 1 112 ? -6.031 -26.413 -34.001 1.00 59.38 112 ASP A C 1
ATOM 885 O O . ASP A 1 112 ? -5.808 -27.299 -33.173 1.00 59.38 112 ASP A O 1
ATOM 889 N N . ALA A 1 113 ? -5.474 -25.201 -33.896 1.00 58.91 113 ALA A N 1
ATOM 890 C CA . ALA A 1 113 ? -4.631 -24.803 -32.769 1.00 58.91 113 ALA A CA 1
ATOM 891 C C . ALA A 1 113 ? -5.436 -24.731 -31.463 1.00 58.91 113 ALA A C 1
ATOM 893 O O . ALA A 1 113 ? -5.002 -25.276 -30.448 1.00 58.91 113 ALA A O 1
ATOM 894 N N . LEU A 1 114 ? -6.640 -24.153 -31.507 1.00 59.00 114 LEU A N 1
ATOM 895 C CA . LEU A 1 114 ? -7.586 -24.120 -30.394 1.00 59.00 114 LEU A CA 1
ATOM 896 C C . LEU A 1 114 ? -8.005 -25.536 -29.988 1.00 59.00 114 LEU A C 1
ATOM 898 O O . LEU A 1 114 ? -8.033 -25.842 -28.801 1.00 59.00 114 LEU A O 1
ATOM 902 N N . MET A 1 115 ? -8.285 -26.427 -30.945 1.00 64.06 115 MET A N 1
ATOM 903 C CA . MET A 1 115 ? -8.697 -27.800 -30.653 1.00 64.06 115 MET A CA 1
ATOM 904 C C . MET A 1 115 ? -7.542 -28.658 -30.125 1.00 64.06 115 MET A C 1
ATOM 906 O O . MET A 1 115 ? -7.761 -29.481 -29.240 1.00 64.06 115 MET A O 1
ATOM 910 N N . ASN A 1 116 ? -6.310 -28.459 -30.598 1.00 61.75 116 ASN A N 1
ATOM 911 C CA . ASN A 1 116 ? -5.131 -29.129 -30.041 1.00 61.75 116 ASN A CA 1
ATOM 912 C C . ASN A 1 116 ? -4.786 -28.608 -28.638 1.00 61.75 116 ASN A C 1
ATOM 914 O O . ASN A 1 116 ? -4.474 -29.404 -27.754 1.00 61.75 116 ASN A O 1
ATOM 918 N N . MET A 1 117 ? -4.932 -27.302 -28.399 1.00 58.16 117 MET A N 1
ATOM 919 C CA . MET A 1 117 ? -4.795 -26.699 -27.072 1.00 58.16 117 MET A CA 1
ATOM 920 C C . MET A 1 117 ? -5.903 -27.179 -26.119 1.00 58.16 117 MET A C 1
ATOM 922 O O . MET A 1 117 ? -5.626 -27.550 -24.980 1.00 58.16 117 MET A O 1
ATOM 926 N N . ALA A 1 118 ? -7.150 -27.266 -26.590 1.00 58.72 118 ALA A N 1
ATOM 927 C CA . ALA A 1 118 ? -8.277 -27.785 -25.820 1.00 58.72 118 ALA A CA 1
ATOM 928 C C . ALA A 1 118 ? -8.119 -29.279 -25.504 1.00 58.72 118 ALA A C 1
ATOM 930 O O . ALA A 1 118 ? -8.337 -29.684 -24.365 1.00 58.72 118 ALA A O 1
ATOM 931 N N . LYS A 1 119 ? -7.684 -30.102 -26.470 1.00 61.53 119 LYS A N 1
ATOM 932 C CA . LYS A 1 119 ? -7.381 -31.525 -26.246 1.00 61.53 119 LYS A CA 1
ATOM 933 C C . LYS A 1 119 ? -6.266 -31.706 -25.215 1.00 61.53 119 LYS A C 1
ATOM 935 O O . LYS A 1 119 ? -6.429 -32.528 -24.317 1.00 61.53 119 LYS A O 1
ATOM 940 N N . GLY A 1 120 ? -5.194 -30.912 -25.290 1.00 60.81 120 GLY A N 1
ATOM 941 C CA . GLY A 1 120 ? -4.121 -30.914 -24.289 1.00 60.81 120 GLY A CA 1
ATOM 942 C C . GLY A 1 120 ? -4.613 -30.527 -22.889 1.00 60.81 120 GLY A C 1
ATOM 943 O O . GLY A 1 120 ? -4.336 -31.227 -21.914 1.00 60.81 120 GLY A O 1
ATOM 944 N N . ASN A 1 121 ? -5.428 -29.474 -22.790 1.00 57.31 121 ASN A N 1
ATOM 945 C CA . ASN A 1 121 ? -5.974 -29.001 -21.515 1.00 57.31 121 ASN A CA 1
ATOM 946 C C . ASN A 1 121 ? -6.974 -29.993 -20.890 1.00 57.31 121 ASN A C 1
ATOM 948 O O . ASN A 1 121 ? -6.906 -30.262 -19.690 1.00 57.31 121 ASN A O 1
ATOM 952 N N . ILE A 1 122 ? -7.866 -30.589 -21.690 1.00 60.59 122 ILE A N 1
ATOM 953 C CA . ILE A 1 122 ? -8.862 -31.571 -21.223 1.00 60.59 122 ILE A CA 1
ATOM 954 C C . ILE A 1 122 ? -8.182 -32.867 -20.773 1.00 60.59 122 ILE A C 1
ATOM 956 O O . ILE A 1 122 ? -8.504 -33.398 -19.708 1.00 60.59 122 ILE A O 1
ATOM 960 N N . MET A 1 123 ? -7.209 -33.361 -21.543 1.00 60.38 123 MET A N 1
ATOM 961 C CA . MET A 1 123 ? -6.478 -34.592 -21.226 1.00 60.38 123 MET A CA 1
ATOM 962 C C . MET A 1 123 ? -5.645 -34.460 -19.944 1.00 60.38 123 MET A C 1
ATOM 964 O O . MET A 1 123 ? -5.472 -35.434 -19.214 1.00 60.38 123 MET A O 1
ATOM 968 N N . SER A 1 124 ? -5.209 -33.241 -19.621 1.00 62.22 124 SER A N 1
ATOM 969 C CA . SER A 1 124 ? -4.530 -32.925 -18.366 1.00 62.22 124 SER A CA 1
ATOM 970 C C . SER A 1 124 ? -5.503 -32.820 -17.174 1.00 62.22 124 SER A C 1
ATOM 972 O O . SER A 1 124 ? -5.133 -33.165 -16.051 1.00 62.22 124 SER A O 1
ATOM 974 N N . TYR A 1 125 ? -6.739 -32.345 -17.378 1.00 62.50 125 TYR A N 1
ATOM 975 C CA . TYR A 1 125 ? -7.701 -32.053 -16.298 1.00 62.50 125 TYR A CA 1
ATOM 976 C C . TYR A 1 125 ? -8.517 -33.273 -15.839 1.00 62.50 125 TYR A C 1
ATOM 978 O O . TYR A 1 125 ? -8.751 -33.460 -14.644 1.00 62.50 125 TYR A O 1
ATOM 986 N N . VAL A 1 126 ? -8.947 -34.124 -16.775 1.00 65.25 126 VAL A N 1
ATOM 987 C CA . VAL A 1 126 ? -9.893 -35.220 -16.492 1.00 65.25 126 VAL A CA 1
ATOM 988 C C . VAL A 1 126 ? -9.346 -36.260 -15.496 1.00 65.25 126 VAL A C 1
ATOM 990 O O . VAL A 1 126 ? -10.057 -36.572 -14.538 1.00 65.25 126 VAL A O 1
ATOM 993 N N . PRO A 1 127 ? -8.105 -36.774 -15.625 1.00 66.31 127 PRO A N 1
ATOM 994 C CA . PRO A 1 127 ? -7.584 -37.771 -14.686 1.00 66.31 127 PRO A CA 1
ATOM 995 C C . PRO A 1 127 ? -7.453 -37.231 -13.256 1.00 66.31 127 PRO A C 1
ATOM 997 O O . PRO A 1 127 ? -7.764 -37.933 -12.297 1.00 66.31 127 PRO A O 1
ATOM 1000 N N . GLN A 1 128 ? -7.049 -35.967 -13.108 1.00 64.12 128 GLN A N 1
ATOM 1001 C CA . GLN A 1 128 ? -6.832 -35.328 -11.811 1.00 64.12 128 GLN A CA 1
ATOM 1002 C C . GLN A 1 128 ? -8.148 -35.166 -11.035 1.00 64.12 128 GLN A C 1
ATOM 1004 O O . GLN A 1 128 ? -8.234 -35.540 -9.865 1.00 64.12 128 GLN A O 1
ATOM 1009 N N . THR A 1 129 ? -9.194 -34.678 -11.705 1.00 69.69 129 THR A N 1
ATOM 1010 C CA . THR A 1 129 ? -10.525 -34.497 -11.107 1.00 69.69 129 THR A CA 1
ATOM 1011 C C . THR A 1 129 ? -11.169 -35.831 -10.732 1.00 69.69 129 THR A C 1
ATOM 1013 O O . THR A 1 129 ? -11.778 -35.947 -9.669 1.00 69.69 129 THR A O 1
ATOM 1016 N N . LEU A 1 130 ? -10.989 -36.866 -11.560 1.00 71.25 130 LEU A N 1
ATOM 1017 C CA . LEU A 1 130 ? -11.494 -38.208 -11.265 1.00 71.25 130 LEU A CA 1
ATOM 1018 C C . LEU A 1 130 ? -10.821 -38.819 -10.034 1.00 71.25 130 LEU A C 1
ATOM 1020 O O . LEU A 1 130 ? -11.503 -39.411 -9.200 1.00 71.25 130 LEU A O 1
ATOM 1024 N N . ILE A 1 131 ? -9.507 -38.648 -9.883 1.00 70.88 131 ILE A N 1
ATOM 1025 C CA . ILE A 1 131 ? -8.785 -39.181 -8.721 1.00 70.88 131 ILE A CA 1
ATOM 1026 C C . ILE A 1 131 ? -9.131 -38.391 -7.466 1.00 70.88 131 ILE A C 1
ATOM 1028 O O . ILE A 1 131 ? -9.332 -38.993 -6.418 1.00 70.88 131 ILE A O 1
ATOM 1032 N N . MET A 1 132 ? -9.275 -37.067 -7.561 1.00 71.06 132 MET A N 1
ATOM 1033 C CA . MET A 1 132 ? -9.754 -36.256 -6.442 1.00 71.06 132 MET A CA 1
ATOM 1034 C C . MET A 1 132 ? -11.155 -36.700 -5.993 1.00 71.06 132 MET A C 1
ATOM 1036 O O . MET A 1 132 ? -11.393 -36.862 -4.797 1.00 71.06 132 MET A O 1
ATOM 1040 N N . GLY A 1 133 ? -12.058 -36.972 -6.942 1.00 73.19 133 GLY A N 1
ATOM 1041 C CA . GLY A 1 133 ? -13.377 -37.543 -6.663 1.00 73.19 133 GLY A CA 1
ATOM 1042 C C . GLY A 1 133 ? -13.302 -38.934 -6.025 1.00 73.19 133 GLY A C 1
ATOM 1043 O O . GLY A 1 133 ? -14.003 -39.199 -5.052 1.00 73.19 133 GLY A O 1
ATOM 1044 N N . TRP A 1 134 ? -12.410 -39.798 -6.514 1.00 80.75 134 TRP A N 1
ATOM 1045 C CA . TRP A 1 134 ? -12.175 -41.134 -5.961 1.00 80.75 134 TRP A CA 1
ATOM 1046 C C . TRP A 1 134 ? -11.637 -41.080 -4.523 1.00 80.75 134 TRP A C 1
ATOM 1048 O O . TRP A 1 134 ? -12.179 -41.748 -3.643 1.00 80.75 134 TRP A O 1
ATOM 1058 N N . VAL A 1 135 ? -10.631 -40.240 -4.250 1.00 75.81 135 VAL A N 1
ATOM 1059 C CA . VAL A 1 135 ? -10.071 -40.079 -2.899 1.00 75.81 135 VAL A CA 1
ATOM 1060 C C . VAL A 1 135 ? -11.120 -39.516 -1.942 1.00 75.81 135 VAL A C 1
ATOM 1062 O O . VAL A 1 135 ? -11.249 -40.007 -0.823 1.00 75.81 135 VAL A O 1
ATOM 1065 N N . ASN A 1 136 ? -11.907 -38.529 -2.383 1.00 72.75 136 ASN A N 1
ATOM 1066 C CA . ASN A 1 136 ? -12.963 -37.942 -1.562 1.00 72.75 136 ASN A CA 1
ATOM 1067 C C . ASN A 1 136 ? -14.095 -38.942 -1.263 1.00 72.75 136 ASN A C 1
ATOM 1069 O O . ASN A 1 136 ? -14.612 -38.970 -0.155 1.00 72.75 136 ASN A O 1
ATOM 1073 N N . TYR A 1 137 ? -14.464 -39.797 -2.219 1.00 77.88 137 TYR A N 1
ATOM 1074 C CA . TYR A 1 137 ? -15.535 -40.774 -2.016 1.00 77.88 137 TYR A CA 1
ATOM 1075 C C . TYR A 1 137 ? -15.133 -41.918 -1.071 1.00 77.88 137 TYR A C 1
ATOM 1077 O O . TYR A 1 137 ? -15.920 -42.303 -0.210 1.00 77.88 137 TYR A O 1
ATOM 1085 N N . PHE A 1 138 ? -13.916 -42.457 -1.206 1.00 76.38 138 PHE A N 1
ATOM 1086 C CA . PHE A 1 138 ? -13.488 -43.640 -0.444 1.00 76.38 138 PHE A CA 1
ATOM 1087 C C . PHE A 1 138 ? -12.778 -43.325 0.879 1.00 76.38 138 PHE A C 1
ATOM 1089 O O . PHE A 1 138 ? -12.770 -44.171 1.771 1.00 76.38 138 PHE A O 1
ATOM 1096 N N . PHE A 1 139 ? -12.177 -42.139 1.022 1.00 75.25 139 PHE A N 1
ATOM 1097 C CA . PHE A 1 139 ? -11.269 -41.826 2.133 1.00 75.25 139 PHE A CA 1
ATOM 1098 C C . PHE A 1 139 ? -11.617 -40.534 2.897 1.00 75.25 139 PHE A C 1
ATOM 1100 O O . PHE A 1 139 ? -10.779 -40.009 3.637 1.00 75.25 139 PHE A O 1
ATOM 1107 N N . ALA A 1 140 ? -12.839 -40.011 2.747 1.00 71.81 140 ALA A N 1
ATOM 1108 C CA . ALA A 1 140 ? -13.323 -38.882 3.544 1.00 71.81 140 ALA A CA 1
ATOM 1109 C C . ALA A 1 140 ? -13.493 -39.242 5.035 1.00 71.81 140 ALA A C 1
ATOM 1111 O O . ALA A 1 140 ? -13.669 -40.401 5.406 1.00 71.81 140 ALA A O 1
ATOM 1112 N N . GLY A 1 141 ? -13.450 -38.234 5.912 1.00 71.94 141 GLY A N 1
ATOM 1113 C CA . GLY A 1 141 ? -13.784 -38.397 7.334 1.00 71.94 141 GLY A CA 1
ATOM 1114 C C . GLY A 1 141 ? -12.647 -38.827 8.262 1.00 71.94 141 GLY A C 1
ATOM 1115 O O . GLY A 1 141 ? -12.831 -38.783 9.475 1.00 71.94 141 GLY A O 1
ATOM 1116 N N . SER A 1 142 ? -11.479 -39.219 7.739 1.00 74.88 142 SER A N 1
ATOM 1117 C CA . SER A 1 142 ? -10.399 -39.815 8.545 1.00 74.88 142 SER A CA 1
ATOM 1118 C C . SER A 1 142 ? -9.121 -38.969 8.578 1.00 74.88 142 SER A C 1
ATOM 1120 O O . SER A 1 142 ? -8.677 -38.436 7.557 1.00 74.88 142 SER A O 1
ATOM 1122 N N . VAL A 1 143 ? -8.495 -38.888 9.757 1.00 80.56 143 VAL A N 1
ATOM 1123 C CA . VAL A 1 143 ? -7.150 -38.319 9.952 1.00 80.56 143 VAL A CA 1
ATOM 1124 C C . VAL A 1 143 ? -6.115 -39.406 9.672 1.00 80.56 143 VAL A C 1
ATOM 1126 O O . VAL A 1 143 ? -6.170 -40.476 10.270 1.00 80.56 143 VAL A O 1
ATOM 1129 N N . VAL A 1 144 ? -5.170 -39.144 8.768 1.00 77.62 144 VAL A N 1
ATOM 1130 C CA . VAL A 1 144 ? -4.239 -40.169 8.258 1.00 77.62 144 VAL A CA 1
ATOM 1131 C C . VAL A 1 144 ? -2.869 -40.080 8.920 1.00 77.62 144 VAL A C 1
ATOM 1133 O O . VAL A 1 144 ? -2.269 -41.105 9.239 1.00 77.62 144 VAL A O 1
ATOM 1136 N N . MET A 1 145 ? -2.343 -38.869 9.117 1.00 80.75 145 MET A N 1
ATOM 1137 C CA . MET A 1 145 ? -1.009 -38.685 9.691 1.00 80.75 145 MET A CA 1
ATOM 1138 C C . MET A 1 145 ? -0.821 -37.318 10.351 1.00 80.75 145 MET A C 1
ATOM 1140 O O . MET A 1 145 ? -1.553 -36.366 10.076 1.00 80.75 145 MET A O 1
ATOM 1144 N N . LYS A 1 146 ? 0.213 -37.230 11.193 1.00 84.31 146 LYS A N 1
ATOM 1145 C CA . LYS A 1 146 ? 0.719 -35.997 11.803 1.00 84.31 146 LYS A CA 1
ATOM 1146 C C . LYS A 1 146 ? 2.004 -35.567 11.093 1.00 84.31 146 LYS A C 1
ATOM 1148 O O . LYS A 1 146 ? 2.944 -36.355 10.995 1.00 84.31 146 LYS A O 1
ATOM 1153 N N . LEU A 1 147 ? 2.059 -34.327 10.611 1.00 81.50 147 LEU A N 1
ATOM 1154 C CA . LEU A 1 147 ? 3.272 -33.759 10.018 1.00 81.50 147 LEU A CA 1
ATOM 1155 C C . LEU A 1 147 ? 4.295 -33.369 11.107 1.00 81.50 147 LEU A C 1
ATOM 1157 O O . LEU A 1 147 ? 3.902 -32.883 12.173 1.00 81.50 147 LEU A O 1
ATOM 1161 N N . PRO A 1 148 ? 5.608 -33.558 10.859 1.00 79.56 148 PRO A N 1
ATOM 1162 C CA . PRO A 1 148 ? 6.658 -33.299 11.849 1.00 79.56 148 PRO A CA 1
ATOM 1163 C C . PRO A 1 148 ? 7.007 -31.810 12.014 1.00 79.56 148 PRO A C 1
ATOM 1165 O O . PRO A 1 148 ? 7.759 -31.458 12.918 1.00 79.56 148 PRO A O 1
ATOM 1168 N N . PHE A 1 149 ? 6.460 -30.929 11.174 1.00 81.56 149 PHE A N 1
ATOM 1169 C CA . PHE A 1 149 ? 6.671 -29.481 11.221 1.00 81.56 149 PHE A CA 1
ATOM 1170 C C . PHE A 1 149 ? 5.385 -28.743 11.638 1.00 81.56 149 PHE A C 1
ATOM 1172 O O . PHE A 1 149 ? 4.290 -29.272 11.446 1.00 81.56 149 PHE A O 1
ATOM 1179 N N . PRO A 1 150 ? 5.480 -27.548 12.253 1.00 74.94 150 PRO A N 1
ATOM 1180 C CA . PRO A 1 150 ? 4.320 -26.699 12.519 1.00 74.94 150 PRO A CA 1
ATOM 1181 C C . PRO A 1 150 ? 3.730 -26.145 11.218 1.00 74.94 150 PRO A C 1
ATOM 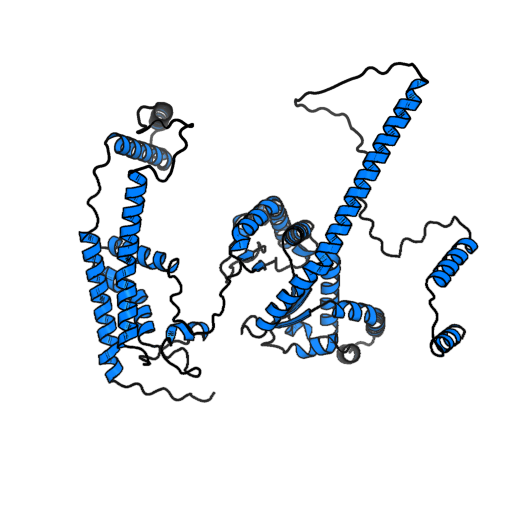1183 O O . PRO A 1 150 ? 4.471 -25.726 10.334 1.00 74.94 150 PRO A O 1
ATOM 1186 N N . LEU A 1 151 ? 2.399 -26.121 11.118 1.00 75.81 151 LEU A N 1
ATOM 1187 C CA . LEU A 1 151 ? 1.674 -25.464 10.030 1.00 75.81 151 LEU A CA 1
ATOM 1188 C C . LEU A 1 151 ? 0.786 -24.361 10.600 1.00 75.81 151 LEU A C 1
ATOM 1190 O O . LEU A 1 151 ? 0.282 -24.489 11.717 1.00 75.81 151 LEU A O 1
ATOM 1194 N N . THR A 1 152 ? 0.601 -23.297 9.822 1.00 76.25 152 THR A N 1
ATOM 1195 C CA . THR A 1 152 ? -0.306 -22.195 10.149 1.00 76.25 152 THR A CA 1
ATOM 1196 C C . THR A 1 152 ? -1.765 -22.621 9.973 1.00 76.25 152 THR A C 1
ATOM 1198 O O . THR A 1 152 ? -2.088 -23.485 9.153 1.00 76.25 152 THR A O 1
ATOM 1201 N N . GLU A 1 153 ? -2.671 -22.001 10.731 1.00 71.19 153 GLU A N 1
ATOM 1202 C CA . GLU A 1 153 ? -4.100 -22.342 10.699 1.00 71.19 153 GLU A CA 1
ATOM 1203 C C . GLU A 1 153 ? -4.769 -22.037 9.353 1.00 71.19 153 GLU A C 1
ATOM 1205 O O . GLU A 1 153 ? -5.747 -22.690 8.996 1.00 71.19 153 GLU A O 1
ATOM 1210 N N . GLY A 1 154 ? -4.187 -21.150 8.538 1.00 66.75 154 GLY A N 1
ATOM 1211 C CA . GLY A 1 154 ? -4.657 -20.877 7.175 1.00 66.75 154 GLY A CA 1
ATOM 1212 C C . GLY A 1 154 ? -4.673 -22.108 6.257 1.00 66.75 154 GLY A C 1
ATOM 1213 O O . GLY A 1 154 ? -5.476 -22.169 5.329 1.00 66.75 154 GLY A O 1
ATOM 1214 N N . PHE A 1 155 ? -3.850 -23.128 6.535 1.00 66.50 155 PHE A N 1
ATOM 1215 C CA . PHE A 1 155 ? -3.862 -24.389 5.783 1.00 66.50 155 PHE A CA 1
ATOM 1216 C C . PHE A 1 155 ? -4.868 -25.411 6.316 1.00 66.50 155 PHE A C 1
ATOM 1218 O O . PHE A 1 155 ? -5.089 -26.436 5.675 1.00 66.50 155 PHE A O 1
ATOM 1225 N N . LYS A 1 156 ? -5.500 -25.164 7.467 1.00 70.00 156 LYS A N 1
ATOM 1226 C CA . LYS A 1 156 ? -6.374 -26.132 8.140 1.00 70.00 156 LYS A CA 1
ATOM 1227 C C . LYS A 1 156 ? -7.589 -26.512 7.297 1.00 70.00 156 LYS A C 1
ATOM 1229 O O . LYS A 1 156 ? -7.878 -27.696 7.159 1.00 70.00 156 LYS A O 1
ATOM 1234 N N . SER A 1 157 ? -8.247 -25.535 6.673 1.00 67.25 157 SER A N 1
ATOM 1235 C CA . SER A 1 157 ? -9.413 -25.762 5.802 1.00 67.25 157 SER A CA 1
ATOM 1236 C C . SER A 1 157 ? -9.079 -26.609 4.569 1.00 67.25 157 SER A C 1
ATOM 1238 O O . SER A 1 157 ? -9.909 -27.388 4.107 1.00 67.25 157 SER A O 1
ATOM 1240 N N . MET A 1 158 ? -7.845 -26.508 4.068 1.00 66.62 158 MET A N 1
ATOM 1241 C CA . MET A 1 158 ? -7.349 -27.332 2.969 1.00 66.62 158 MET A CA 1
ATOM 1242 C C . MET A 1 158 ? -6.930 -28.722 3.458 1.00 66.62 158 MET A C 1
ATOM 1244 O O . MET A 1 158 ? -7.269 -29.724 2.834 1.00 66.62 158 MET A O 1
ATOM 1248 N N . LEU A 1 159 ? -6.205 -28.783 4.579 1.00 70.62 159 LEU A N 1
ATOM 1249 C CA . LEU A 1 159 ? -5.546 -29.998 5.048 1.00 70.62 159 LEU A CA 1
ATOM 1250 C C . LEU A 1 159 ? -6.466 -30.961 5.803 1.00 70.62 159 LEU A C 1
ATOM 1252 O O . LEU A 1 159 ? -6.209 -32.167 5.823 1.00 70.62 159 LEU A O 1
ATOM 1256 N N . GLN A 1 160 ? -7.532 -30.438 6.403 1.00 75.06 160 GLN A N 1
ATOM 1257 C CA . GLN A 1 160 ? -8.519 -31.183 7.187 1.00 75.06 160 GLN A CA 1
ATOM 1258 C C . GLN A 1 160 ? -9.879 -31.233 6.491 1.00 75.06 160 GLN A C 1
ATOM 1260 O O . GLN A 1 160 ? -10.902 -31.464 7.133 1.00 75.06 160 GLN A O 1
ATOM 1265 N N . ASN A 1 161 ? -9.900 -31.050 5.168 1.00 69.50 161 ASN A N 1
ATOM 1266 C CA . ASN A 1 161 ? -11.126 -31.174 4.397 1.00 69.50 161 ASN A CA 1
ATOM 1267 C C . ASN A 1 161 ? -11.719 -32.584 4.597 1.00 69.50 161 ASN A C 1
ATOM 1269 O O . ASN A 1 161 ? -11.024 -33.590 4.407 1.00 69.50 161 ASN A O 1
ATOM 1273 N N . GLY A 1 162 ? -12.972 -32.633 5.055 1.00 67.31 162 GLY A N 1
ATOM 1274 C CA . GLY A 1 162 ? -13.678 -33.854 5.439 1.00 67.31 162 GLY A CA 1
ATOM 1275 C C . GLY A 1 162 ? -13.604 -34.239 6.924 1.00 67.31 162 GLY A C 1
ATOM 1276 O O . GLY A 1 162 ? -14.249 -35.213 7.291 1.00 67.31 162 GLY A O 1
ATOM 1277 N N . VAL A 1 163 ? -12.877 -33.516 7.788 1.00 72.75 163 VAL A N 1
ATOM 1278 C CA . VAL A 1 163 ? -12.788 -33.803 9.237 1.00 72.75 163 VAL A CA 1
ATOM 1279 C C . VAL A 1 163 ? -13.487 -32.699 10.037 1.00 72.75 163 VAL A C 1
ATOM 1281 O O . VAL A 1 163 ? -13.044 -31.554 10.051 1.00 72.75 163 VAL A O 1
ATOM 1284 N N . ASN A 1 164 ? -14.578 -33.030 10.733 1.00 66.75 164 ASN A N 1
ATOM 1285 C CA . ASN A 1 164 ? -15.409 -32.048 11.444 1.00 66.75 164 ASN A CA 1
ATOM 1286 C C . ASN A 1 164 ? -14.931 -31.779 12.887 1.00 66.75 164 ASN A C 1
ATOM 1288 O O . ASN A 1 164 ? -15.680 -31.960 13.846 1.00 66.75 164 ASN A O 1
ATOM 1292 N N . THR A 1 165 ? -13.662 -31.393 13.060 1.00 72.19 165 THR A N 1
ATOM 1293 C CA . THR A 1 165 ? -13.083 -31.087 14.383 1.00 72.19 165 THR A CA 1
ATOM 1294 C C . THR A 1 165 ? -12.358 -29.734 14.380 1.00 72.19 165 THR A C 1
ATOM 1296 O O . THR A 1 165 ? -11.169 -29.679 14.054 1.00 72.19 165 THR A O 1
ATOM 1299 N N . PRO A 1 166 ? -13.022 -28.633 14.782 1.00 65.94 166 PRO A N 1
ATOM 1300 C CA . PRO A 1 166 ? -12.453 -27.283 14.724 1.00 65.94 166 PRO A CA 1
ATOM 1301 C C . PRO A 1 166 ? -11.292 -27.057 15.700 1.00 65.94 166 PRO A C 1
ATOM 1303 O O . PRO A 1 166 ? -10.485 -26.168 15.467 1.00 65.94 166 PRO A O 1
ATOM 1306 N N . ASN A 1 167 ? -11.136 -27.886 16.736 1.00 74.38 167 ASN A N 1
ATOM 1307 C CA . ASN A 1 167 ? -10.061 -27.759 17.731 1.00 74.38 167 ASN A CA 1
ATOM 1308 C C . ASN A 1 167 ? -8.814 -28.606 17.414 1.00 74.38 167 ASN A C 1
ATOM 1310 O O . ASN A 1 167 ? -7.849 -28.600 18.175 1.00 74.38 167 ASN A O 1
ATOM 1314 N N . LEU A 1 168 ? -8.805 -29.352 16.301 1.00 77.25 168 LEU A N 1
ATOM 1315 C CA . LEU A 1 168 ? -7.668 -30.199 15.942 1.00 77.25 168 LEU A CA 1
ATOM 1316 C C . LEU A 1 168 ? -6.511 -29.352 15.393 1.00 77.25 168 LEU A C 1
ATOM 1318 O O . LEU A 1 168 ? -6.719 -28.431 14.605 1.00 77.25 168 LEU A O 1
ATOM 1322 N N . ASN A 1 169 ? -5.276 -29.663 15.783 1.00 77.19 169 ASN A N 1
ATOM 1323 C CA . ASN A 1 169 ? -4.092 -28.958 15.289 1.00 77.19 169 ASN A CA 1
ATOM 1324 C C . ASN A 1 169 ? -3.925 -29.169 13.769 1.00 77.19 169 ASN A C 1
ATOM 1326 O O . ASN A 1 169 ? -4.039 -30.302 13.304 1.00 77.19 169 ASN A O 1
ATOM 1330 N N . ALA A 1 170 ? -3.592 -28.116 13.009 1.00 75.25 170 ALA A N 1
ATOM 1331 C CA . ALA A 1 170 ? -3.374 -28.157 11.554 1.00 75.25 170 ALA A CA 1
ATOM 1332 C C . ALA A 1 170 ? -2.284 -29.153 11.094 1.00 75.25 170 ALA A C 1
ATOM 1334 O O . ALA A 1 170 ? -2.200 -29.485 9.914 1.00 75.25 170 ALA A O 1
ATOM 1335 N N . ARG A 1 171 ? -1.462 -29.667 12.020 1.00 82.00 171 ARG A N 1
ATOM 1336 C CA . ARG A 1 171 ? -0.497 -30.752 11.767 1.00 82.00 171 ARG A CA 1
ATOM 1337 C C . ARG A 1 171 ? -1.141 -32.095 11.436 1.00 82.00 171 ARG A C 1
ATOM 1339 O O . ARG A 1 171 ? -0.461 -32.944 10.865 1.00 82.00 171 ARG A O 1
ATOM 1346 N N . TYR A 1 172 ? -2.388 -32.317 11.838 1.00 83.38 172 TYR A N 1
ATOM 1347 C CA . TYR A 1 172 ? -3.127 -33.530 11.507 1.00 83.38 172 TYR A CA 1
ATOM 1348 C C . TYR A 1 172 ? -3.786 -33.370 10.142 1.00 83.38 172 TYR A C 1
ATOM 1350 O O . TYR A 1 172 ? -4.500 -32.398 9.901 1.00 83.38 172 TYR A O 1
ATOM 1358 N N . VAL A 1 173 ? -3.519 -34.324 9.258 1.00 81.88 173 VAL A N 1
ATOM 1359 C CA . VAL A 1 173 ? -3.783 -34.215 7.822 1.00 81.88 173 VAL A CA 1
ATOM 1360 C C . VAL A 1 173 ? -4.754 -35.311 7.377 1.00 81.88 173 VAL A C 1
ATOM 1362 O O . VAL A 1 173 ? -4.628 -36.464 7.801 1.00 81.88 173 VAL A O 1
ATOM 1365 N N . SER A 1 174 ? -5.723 -34.956 6.527 1.00 83.44 174 SER A N 1
ATOM 1366 C CA . SER A 1 174 ? -6.675 -35.899 5.921 1.00 83.44 174 SER A CA 1
ATOM 1367 C C . SER A 1 174 ? -6.091 -36.625 4.698 1.00 83.44 174 SER A C 1
ATOM 1369 O O . SER A 1 174 ? -5.026 -36.278 4.181 1.00 83.44 174 SER A O 1
ATOM 1371 N N . ALA A 1 175 ? -6.791 -37.646 4.200 1.00 77.38 175 ALA A N 1
ATOM 1372 C CA . ALA A 1 175 ? -6.359 -38.425 3.034 1.00 77.38 175 ALA A CA 1
ATOM 1373 C C . ALA A 1 175 ? -6.234 -37.598 1.739 1.00 77.38 175 ALA A C 1
ATOM 1375 O O . ALA A 1 175 ? -5.329 -37.828 0.936 1.00 77.38 175 ALA A O 1
ATOM 1376 N N . ILE A 1 176 ? -7.100 -36.596 1.556 1.00 74.69 176 ILE A N 1
ATOM 1377 C CA . ILE A 1 176 ? -7.088 -35.681 0.397 1.00 74.69 176 ILE A CA 1
ATOM 1378 C C . ILE A 1 176 ? -5.789 -34.874 0.367 1.00 74.69 176 ILE A C 1
ATOM 1380 O O . ILE A 1 176 ? -5.173 -34.625 -0.666 1.00 74.69 176 ILE A O 1
ATOM 1384 N N . SER A 1 177 ? -5.344 -34.487 1.542 1.00 76.62 177 SER A N 1
ATOM 1385 C CA . SER A 1 177 ? -4.167 -33.663 1.728 1.00 76.62 177 SER A CA 1
ATOM 1386 C C . SER A 1 177 ? -2.890 -34.474 1.535 1.00 76.62 177 SER A C 1
ATOM 1388 O O . SER A 1 177 ? -1.929 -33.971 0.959 1.00 76.62 177 SER A O 1
ATOM 1390 N N . TRP A 1 178 ? -2.904 -35.760 1.905 1.00 80.25 178 TRP A N 1
ATOM 1391 C CA . TRP A 1 178 ? -1.848 -36.701 1.526 1.00 80.25 178 TRP A CA 1
ATOM 1392 C C . TRP A 1 178 ? -1.744 -36.875 0.005 1.00 80.25 178 TRP A C 1
ATOM 1394 O O . TRP A 1 178 ? -0.643 -36.910 -0.543 1.00 80.25 178 TRP A O 1
ATOM 1404 N N . TYR A 1 179 ? -2.878 -36.900 -0.699 1.00 78.06 179 TYR A N 1
ATOM 1405 C CA . TYR A 1 179 ? -2.896 -36.874 -2.161 1.00 78.06 179 TYR A CA 1
ATOM 1406 C C . TYR A 1 179 ? -2.227 -35.609 -2.727 1.00 78.06 179 TYR A C 1
ATOM 1408 O O . TYR A 1 179 ? -1.385 -35.726 -3.617 1.00 78.06 179 TYR A O 1
ATOM 1416 N N . PHE A 1 180 ? -2.509 -34.420 -2.178 1.00 73.19 180 PHE A N 1
ATOM 1417 C CA . PHE A 1 180 ? -1.832 -33.183 -2.594 1.00 73.19 180 PHE A CA 1
ATOM 1418 C C . PHE A 1 180 ? -0.328 -33.205 -2.304 1.00 73.19 180 PHE A C 1
ATOM 1420 O O . PHE A 1 180 ? 0.466 -32.801 -3.151 1.00 73.19 180 PHE A O 1
ATOM 1427 N N . VAL A 1 181 ? 0.085 -33.716 -1.143 1.00 77.56 181 VAL A N 1
ATOM 1428 C CA . VAL A 1 181 ? 1.510 -33.867 -0.811 1.00 77.56 181 VAL A CA 1
ATOM 1429 C C . VAL A 1 181 ? 2.204 -34.800 -1.807 1.00 77.56 181 VAL A C 1
ATOM 1431 O O . VAL A 1 181 ? 3.266 -34.453 -2.320 1.00 77.56 181 VAL A O 1
ATOM 1434 N N . ASN A 1 182 ? 1.591 -35.935 -2.155 1.00 75.88 182 ASN A N 1
ATOM 1435 C CA . ASN A 1 182 ? 2.120 -36.842 -3.176 1.00 75.88 182 ASN A CA 1
ATOM 1436 C C . ASN A 1 182 ? 2.145 -36.201 -4.569 1.00 75.88 182 ASN A C 1
ATOM 1438 O O . ASN A 1 182 ? 3.107 -36.390 -5.308 1.00 75.88 182 ASN A O 1
ATOM 1442 N N . LEU A 1 183 ? 1.139 -35.400 -4.928 1.00 71.88 183 LEU A N 1
ATOM 1443 C CA . LEU A 1 183 ? 1.109 -34.694 -6.208 1.00 71.88 183 LEU A CA 1
ATOM 1444 C C . LEU A 1 183 ? 2.345 -33.798 -6.395 1.00 71.88 183 LEU A C 1
ATOM 1446 O O . LEU A 1 183 ? 2.958 -33.809 -7.460 1.00 71.88 183 LEU A O 1
ATOM 1450 N N . PHE A 1 184 ? 2.735 -33.051 -5.358 1.00 69.38 184 PHE A N 1
ATOM 1451 C CA . PHE A 1 184 ? 3.901 -32.164 -5.415 1.00 69.38 184 PHE A CA 1
ATOM 1452 C C . PHE A 1 184 ? 5.227 -32.885 -5.137 1.00 69.38 184 PHE A C 1
ATOM 1454 O O . PHE A 1 184 ? 6.265 -32.486 -5.665 1.00 69.38 184 PHE A O 1
ATOM 1461 N N . GLY A 1 185 ? 5.200 -33.936 -4.317 1.00 74.19 185 GLY A N 1
ATOM 1462 C CA . GLY A 1 185 ? 6.384 -34.656 -3.850 1.00 74.19 185 GLY A CA 1
ATOM 1463 C C . GLY A 1 185 ? 6.897 -35.735 -4.804 1.00 74.19 185 GLY A C 1
ATOM 1464 O O . GLY A 1 185 ? 8.073 -36.080 -4.742 1.00 74.19 185 GLY A O 1
ATOM 1465 N N . LEU A 1 186 ? 6.064 -36.244 -5.717 1.00 74.56 186 LEU A N 1
ATOM 1466 C CA . LEU A 1 186 ? 6.459 -37.295 -6.666 1.00 74.56 186 LEU A CA 1
ATOM 1467 C C . LEU A 1 186 ? 7.260 -36.774 -7.875 1.00 74.56 186 LEU A C 1
ATOM 1469 O O . LEU A 1 186 ? 7.673 -37.572 -8.713 1.00 74.56 186 LEU A O 1
ATOM 1473 N N . ARG A 1 187 ? 7.551 -35.464 -7.955 1.00 68.50 187 ARG A N 1
ATOM 1474 C CA . ARG A 1 187 ? 8.332 -34.857 -9.056 1.00 68.50 187 ARG A CA 1
ATOM 1475 C C . ARG A 1 187 ? 9.699 -35.523 -9.284 1.00 68.50 187 ARG A C 1
ATOM 1477 O O . ARG A 1 187 ? 9.961 -35.926 -10.415 1.00 68.50 187 ARG A O 1
ATOM 1484 N N . PRO A 1 188 ? 10.554 -35.714 -8.259 1.00 72.62 188 PRO A N 1
ATOM 1485 C CA . PRO A 1 188 ? 11.856 -36.352 -8.458 1.00 72.62 188 PRO A CA 1
ATOM 1486 C C . PRO A 1 188 ? 11.716 -37.840 -8.802 1.00 72.62 188 PRO A C 1
ATOM 1488 O O . PRO A 1 188 ? 12.555 -38.404 -9.493 1.00 72.62 188 PRO A O 1
ATOM 1491 N N . VAL A 1 189 ? 10.635 -38.474 -8.337 1.00 79.44 189 VAL A N 1
ATOM 1492 C CA . VAL A 1 189 ? 10.355 -39.893 -8.581 1.00 79.44 189 VAL A CA 1
ATOM 1493 C C . VAL A 1 189 ? 9.999 -40.122 -10.048 1.00 79.44 189 VAL A C 1
ATOM 1495 O O . VAL A 1 189 ? 10.513 -41.057 -10.652 1.00 79.44 189 VAL A O 1
ATOM 1498 N N . TYR A 1 190 ? 9.179 -39.255 -10.648 1.00 75.25 190 TYR A N 1
ATOM 1499 C CA . TYR A 1 190 ? 8.867 -39.350 -12.076 1.00 75.25 190 TYR A CA 1
ATOM 1500 C C . TYR A 1 190 ? 10.088 -39.103 -12.958 1.00 75.25 190 TYR A C 1
ATOM 1502 O O . TYR A 1 190 ? 10.302 -39.865 -13.895 1.00 75.25 190 TYR A O 1
ATOM 1510 N N . SER A 1 191 ? 10.920 -38.114 -12.617 1.00 72.69 191 SER A N 1
ATOM 1511 C CA . SER A 1 191 ? 12.178 -37.859 -13.331 1.00 72.69 191 SER A CA 1
ATOM 1512 C C . SER A 1 191 ? 13.117 -39.070 -13.302 1.00 72.69 191 SER A C 1
ATOM 1514 O O . SER A 1 191 ? 13.722 -39.389 -14.319 1.00 72.69 191 SER A O 1
ATOM 1516 N N . LEU A 1 192 ? 13.189 -39.790 -12.177 1.00 79.00 192 LEU A N 1
ATOM 1517 C CA . LEU A 1 192 ? 14.018 -40.991 -12.067 1.00 79.00 192 LEU A CA 1
ATOM 1518 C C . LEU A 1 192 ? 13.451 -42.187 -12.851 1.00 79.00 192 LEU A C 1
ATOM 1520 O O . LEU A 1 192 ? 14.215 -42.979 -13.389 1.00 79.00 192 LEU A O 1
ATOM 1524 N N . ILE A 1 193 ? 12.125 -42.356 -12.884 1.00 79.94 193 ILE A N 1
ATOM 1525 C CA . ILE A 1 193 ? 11.490 -43.513 -13.537 1.00 79.94 193 ILE A CA 1
ATOM 1526 C C . ILE A 1 193 ? 11.432 -43.350 -15.063 1.00 79.94 193 ILE A C 1
ATOM 1528 O O . ILE A 1 193 ? 11.493 -44.352 -15.772 1.00 79.94 193 ILE A O 1
ATOM 1532 N N . MET A 1 194 ? 11.281 -42.122 -15.570 1.00 71.38 194 MET A N 1
ATOM 1533 C CA . MET A 1 194 ? 11.061 -41.867 -17.000 1.00 71.38 194 MET A CA 1
ATOM 1534 C C . MET A 1 194 ? 12.350 -41.706 -17.821 1.00 71.38 194 MET A C 1
ATOM 1536 O O . MET A 1 194 ? 12.252 -41.720 -19.040 1.00 71.38 194 MET A O 1
ATOM 1540 N N . ASP A 1 195 ? 13.523 -41.562 -17.190 1.00 66.56 195 ASP A N 1
ATOM 1541 C CA . ASP A 1 195 ? 14.851 -41.391 -17.832 1.00 66.56 195 ASP A CA 1
ATOM 1542 C C . ASP A 1 195 ? 14.940 -40.253 -18.883 1.00 66.56 195 ASP A C 1
ATOM 1544 O O . ASP A 1 195 ? 15.936 -40.111 -19.587 1.00 66.56 195 ASP A O 1
ATOM 1548 N N . ASP A 1 196 ? 13.912 -39.400 -18.958 1.00 64.19 196 ASP A N 1
ATOM 1549 C CA . ASP A 1 196 ? 13.828 -38.221 -19.816 1.00 64.19 196 ASP A CA 1
ATOM 1550 C C . ASP A 1 196 ? 13.467 -36.987 -18.961 1.00 64.19 196 ASP A C 1
ATOM 1552 O O . ASP A 1 196 ? 12.323 -36.849 -18.499 1.00 64.19 196 ASP A O 1
ATOM 1556 N N . PRO A 1 197 ? 14.435 -36.087 -18.699 1.00 60.97 197 PRO A N 1
ATOM 1557 C CA . PRO A 1 197 ? 14.191 -34.877 -17.926 1.00 60.97 197 PRO A CA 1
ATOM 1558 C C . PRO A 1 197 ? 13.227 -33.918 -18.640 1.00 60.97 197 PRO A C 1
ATOM 1560 O O . PRO A 1 197 ? 12.476 -33.225 -17.959 1.00 60.97 197 PRO A O 1
ATOM 1563 N N . GLU A 1 198 ? 13.167 -33.913 -19.979 1.00 59.69 198 GLU A N 1
ATOM 1564 C CA . GLU A 1 198 ? 12.287 -33.005 -20.726 1.00 59.69 198 GLU A CA 1
ATOM 1565 C C . GLU A 1 198 ? 10.817 -33.427 -20.628 1.00 59.69 198 GLU A C 1
ATOM 1567 O O . GLU A 1 198 ? 9.941 -32.580 -20.439 1.00 59.69 198 GLU A O 1
ATOM 1572 N N . ALA A 1 199 ? 10.527 -34.729 -20.689 1.00 59.62 199 ALA A N 1
ATOM 1573 C CA . ALA A 1 199 ? 9.171 -35.248 -20.500 1.00 59.62 199 ALA A CA 1
ATOM 1574 C C . ALA A 1 199 ? 8.667 -35.025 -19.060 1.00 59.62 199 ALA A C 1
ATOM 1576 O O . ALA A 1 199 ? 7.506 -34.655 -18.844 1.00 59.62 199 ALA A O 1
ATOM 1577 N N . ALA A 1 200 ? 9.552 -35.188 -18.069 1.00 58.28 200 ALA A N 1
ATOM 1578 C CA . ALA A 1 200 ? 9.252 -34.886 -16.673 1.00 58.28 200 ALA A CA 1
ATOM 1579 C C . ALA A 1 200 ? 8.992 -33.383 -16.463 1.00 58.28 200 ALA A C 1
ATOM 1581 O O . ALA A 1 200 ? 8.000 -33.018 -15.828 1.00 58.28 200 ALA A O 1
ATOM 1582 N N . ASP A 1 201 ? 9.811 -32.510 -17.053 1.00 59.69 201 ASP A N 1
ATOM 1583 C CA . ASP A 1 201 ? 9.641 -31.055 -16.984 1.00 59.69 201 ASP A CA 1
ATOM 1584 C C . ASP A 1 201 ? 8.380 -30.572 -17.716 1.00 59.69 201 ASP A C 1
ATOM 1586 O O . ASP A 1 201 ? 7.687 -29.677 -17.226 1.00 59.69 201 ASP A O 1
ATOM 1590 N N . GLN A 1 202 ? 7.998 -31.202 -18.833 1.00 60.78 202 GLN A N 1
ATOM 1591 C CA . GLN A 1 202 ? 6.728 -30.924 -19.515 1.00 60.78 202 GLN A CA 1
ATOM 1592 C C . GLN A 1 202 ? 5.513 -31.312 -18.661 1.00 60.78 202 GLN A C 1
ATOM 1594 O O . GLN A 1 202 ? 4.541 -30.551 -18.587 1.00 60.78 202 GLN A O 1
ATOM 1599 N N . LEU A 1 203 ? 5.567 -32.451 -17.962 1.00 59.94 203 LEU A N 1
ATOM 1600 C CA . LEU A 1 203 ? 4.544 -32.830 -16.980 1.00 59.94 203 LEU A CA 1
ATOM 1601 C C . LEU A 1 203 ? 4.477 -31.822 -15.818 1.00 59.94 203 LEU A C 1
ATOM 1603 O O . LEU A 1 203 ? 3.381 -31.477 -15.368 1.00 59.94 203 LEU A O 1
ATOM 1607 N N . ILE A 1 204 ? 5.627 -31.308 -15.364 1.00 60.59 204 ILE A N 1
ATOM 1608 C CA . ILE A 1 204 ? 5.736 -30.312 -14.285 1.00 60.59 204 ILE A CA 1
ATOM 1609 C C . ILE A 1 204 ? 5.160 -28.954 -14.712 1.00 60.59 204 ILE A C 1
ATOM 1611 O O . ILE A 1 204 ? 4.386 -28.354 -13.958 1.00 60.59 204 ILE A O 1
ATOM 1615 N N . ALA A 1 205 ? 5.482 -28.482 -15.919 1.00 58.44 205 ALA A N 1
ATOM 1616 C CA . ALA A 1 205 ? 4.975 -27.226 -16.469 1.00 58.44 205 ALA A CA 1
ATOM 1617 C C . ALA A 1 205 ? 3.449 -27.268 -16.666 1.00 58.44 205 ALA A C 1
ATOM 1619 O O . ALA A 1 205 ? 2.745 -26.323 -16.298 1.00 58.44 205 ALA A O 1
ATOM 1620 N N . GLN A 1 206 ? 2.919 -28.398 -17.150 1.00 57.62 206 GLN A N 1
ATOM 1621 C CA . GLN A 1 206 ? 1.473 -28.605 -17.268 1.00 57.62 206 GLN A CA 1
ATOM 1622 C C . GLN A 1 206 ? 0.768 -28.687 -15.905 1.00 57.62 206 GLN A C 1
ATOM 1624 O O . GLN A 1 206 ? -0.347 -28.181 -15.773 1.00 57.62 206 GLN A O 1
ATOM 1629 N N . GLN A 1 207 ? 1.388 -29.289 -14.881 1.00 57.28 207 GLN A N 1
ATOM 1630 C CA . GLN A 1 207 ? 0.822 -29.327 -13.525 1.00 57.28 207 GLN A CA 1
ATOM 1631 C C . GLN A 1 207 ? 0.809 -27.949 -12.843 1.00 57.28 207 GLN A C 1
ATOM 1633 O O . GLN A 1 207 ? -0.126 -27.659 -12.100 1.00 57.28 207 GLN A O 1
ATOM 1638 N N . GLN A 1 208 ? 1.802 -27.084 -13.088 1.00 54.41 208 GLN A N 1
ATOM 1639 C CA . GLN A 1 208 ? 1.826 -25.725 -12.523 1.00 54.41 208 GLN A CA 1
ATOM 1640 C C . GLN A 1 208 ? 0.831 -24.778 -13.211 1.00 54.41 208 GLN A C 1
ATOM 1642 O O . GLN A 1 208 ? 0.167 -23.998 -12.528 1.00 54.41 208 GLN A O 1
ATOM 1647 N N . GLN A 1 209 ? 0.655 -24.874 -14.535 1.00 50.16 209 GLN A N 1
ATOM 1648 C CA . GLN A 1 209 ? -0.338 -24.062 -15.257 1.00 50.16 209 GLN A CA 1
ATOM 1649 C C . GLN A 1 209 ? -1.790 -24.384 -14.865 1.00 50.16 209 GLN A C 1
ATOM 1651 O O . GLN A 1 209 ? -2.657 -23.510 -14.923 1.00 50.16 209 GLN A O 1
ATOM 1656 N N . GLN A 1 210 ? -2.069 -25.603 -14.396 1.00 49.06 210 GLN A N 1
ATOM 1657 C CA . GLN A 1 210 ? -3.406 -25.984 -13.930 1.00 49.06 210 GLN A CA 1
ATOM 1658 C C . GLN A 1 210 ? -3.865 -25.241 -12.673 1.00 49.06 210 GLN A C 1
ATOM 1660 O O . GLN A 1 210 ? -5.066 -25.142 -12.436 1.00 49.06 210 GLN A O 1
ATOM 1665 N N . GLN A 1 211 ? -2.954 -24.674 -11.879 1.00 45.66 211 GLN A N 1
ATOM 1666 C CA . GLN A 1 211 ? -3.338 -24.025 -10.625 1.00 45.66 211 GLN A CA 1
ATOM 1667 C C . GLN A 1 211 ? -3.908 -22.611 -10.816 1.00 45.66 211 GLN A C 1
ATOM 1669 O O . GLN A 1 211 ? -4.572 -22.104 -9.917 1.00 45.66 211 GLN A O 1
ATOM 1674 N N . GLN A 1 212 ? -3.743 -22.008 -11.999 1.00 38.12 212 GLN A N 1
ATOM 1675 C CA . GLN A 1 212 ? -4.449 -20.771 -12.361 1.00 38.12 212 GLN A CA 1
ATOM 1676 C C . GLN A 1 212 ? -5.884 -21.016 -12.862 1.00 38.12 212 GLN A C 1
ATOM 1678 O O . GLN A 1 212 ? -6.628 -20.058 -13.049 1.00 38.12 212 GLN A O 1
ATOM 1683 N N . THR A 1 213 ? -6.295 -22.274 -13.076 1.00 34.31 213 THR A N 1
ATOM 1684 C CA . THR A 1 213 ? -7.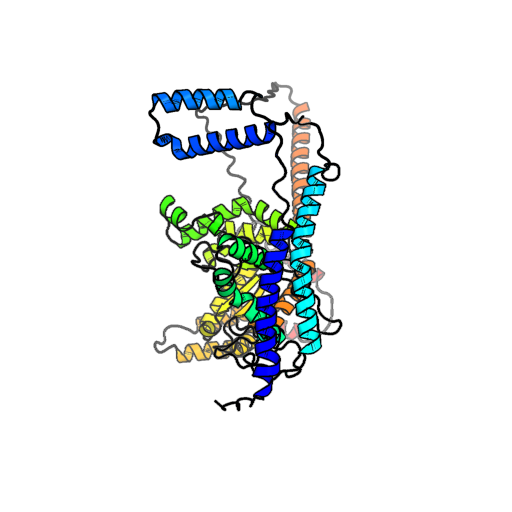577 -22.614 -13.722 1.00 34.31 213 THR A CA 1
ATOM 1685 C C . THR A 1 213 ? -8.438 -23.611 -12.952 1.00 34.31 213 THR A C 1
ATOM 1687 O O . THR A 1 213 ? -9.380 -24.140 -13.529 1.00 34.31 213 THR A O 1
ATOM 1690 N N . ILE A 1 214 ? -8.194 -23.856 -11.658 1.00 33.09 214 ILE A N 1
ATOM 1691 C CA . ILE A 1 214 ? -9.135 -24.632 -10.833 1.00 33.09 214 ILE A CA 1
ATOM 1692 C C . ILE A 1 214 ? -10.354 -23.742 -10.534 1.00 33.09 214 ILE A C 1
ATOM 1694 O O . ILE A 1 214 ? -10.226 -22.809 -9.738 1.00 33.09 214 ILE A O 1
ATOM 1698 N N . PRO A 1 215 ? -11.545 -23.999 -11.111 1.00 31.31 215 PRO A N 1
ATOM 1699 C CA . PRO A 1 215 ? -12.761 -23.357 -10.651 1.00 31.31 215 PRO A CA 1
ATOM 1700 C C . PRO A 1 215 ? -13.072 -23.944 -9.277 1.00 31.31 215 PRO A C 1
ATOM 1702 O O . PRO A 1 215 ? -13.006 -25.158 -9.075 1.00 31.31 215 PRO A O 1
ATOM 1705 N N . ASN A 1 216 ? -13.384 -23.069 -8.332 1.00 33.09 216 ASN A N 1
ATOM 1706 C CA . ASN A 1 216 ? -13.764 -23.395 -6.967 1.00 33.09 216 ASN A CA 1
ATOM 1707 C C . ASN A 1 216 ? -14.987 -24.339 -6.943 1.00 33.09 216 ASN A C 1
ATOM 1709 O O . ASN A 1 216 ? -16.126 -23.882 -6.880 1.00 33.09 216 ASN A O 1
ATOM 1713 N N . LEU A 1 217 ? -14.770 -25.658 -7.006 1.00 31.78 217 LEU A N 1
ATOM 1714 C CA . LEU A 1 217 ? -15.814 -26.666 -6.813 1.00 31.78 217 LEU A CA 1
ATOM 1715 C C . LEU A 1 217 ? -16.022 -26.882 -5.304 1.00 31.78 217 LEU A C 1
ATOM 1717 O O . LEU A 1 217 ? -15.679 -27.915 -4.733 1.00 31.78 217 LEU A O 1
ATOM 1721 N N . GLY A 1 218 ? -16.542 -25.848 -4.643 1.00 30.28 218 GLY A N 1
ATOM 1722 C CA . GLY A 1 218 ? -17.074 -25.950 -3.291 1.00 30.28 218 GLY A CA 1
ATOM 1723 C C . GLY A 1 218 ? -18.419 -26.673 -3.321 1.00 30.28 218 GLY A C 1
ATOM 1724 O O . GLY A 1 218 ? -19.306 -26.313 -4.095 1.00 30.28 218 GLY A O 1
ATOM 1725 N N . ALA A 1 219 ? -18.571 -27.694 -2.478 1.00 31.39 219 ALA A N 1
ATOM 1726 C CA . ALA A 1 219 ? -19.867 -28.296 -2.193 1.00 31.39 219 ALA A CA 1
ATOM 1727 C C . ALA A 1 219 ? -20.873 -27.210 -1.739 1.00 31.39 219 ALA A C 1
ATOM 1729 O O . ALA A 1 219 ? -20.479 -26.271 -1.036 1.00 31.39 219 ALA A O 1
ATOM 1730 N N . PRO A 1 220 ? -22.160 -27.308 -2.114 1.00 32.09 220 PRO A N 1
ATOM 1731 C CA . PRO A 1 220 ? -23.154 -26.319 -1.724 1.00 32.09 220 PRO A CA 1
ATOM 1732 C C . PRO A 1 220 ? -23.414 -26.419 -0.216 1.00 32.09 220 PRO A C 1
ATOM 1734 O O . PRO A 1 220 ? -23.970 -27.412 0.244 1.00 32.09 220 PRO A O 1
ATOM 1737 N N . GLY A 1 221 ? -23.005 -25.400 0.551 1.00 34.12 221 GLY A N 1
ATOM 1738 C CA . GLY A 1 221 ? -23.417 -25.247 1.955 1.00 34.12 221 GLY A CA 1
ATOM 1739 C C . GLY A 1 221 ? -22.369 -24.775 2.971 1.00 34.12 221 GLY A C 1
ATOM 1740 O O . GLY A 1 221 ? -22.719 -24.637 4.137 1.00 34.12 221 GLY A O 1
ATOM 1741 N N . GLY A 1 222 ? -21.116 -24.509 2.590 1.00 29.69 222 GLY A N 1
ATOM 1742 C CA . GLY A 1 222 ? -20.145 -23.852 3.485 1.00 29.69 222 GLY A CA 1
ATOM 1743 C C . GLY A 1 222 ? -20.214 -22.318 3.389 1.00 29.69 222 GLY A C 1
ATOM 1744 O O . GLY A 1 222 ? -20.524 -21.822 2.302 1.00 29.69 222 GLY A O 1
ATOM 1745 N N . PRO A 1 223 ? -19.913 -21.553 4.462 1.00 27.78 223 PRO A N 1
ATOM 1746 C CA . PRO A 1 223 ? -19.891 -20.094 4.397 1.00 27.78 223 PRO A CA 1
ATOM 1747 C C . PRO A 1 223 ? -18.875 -19.653 3.340 1.00 27.78 223 PRO A C 1
ATOM 1749 O O . PRO A 1 223 ? -17.692 -19.991 3.415 1.00 27.78 223 PRO A O 1
ATOM 1752 N N . LYS A 1 224 ? -19.351 -18.936 2.321 1.00 33.88 224 LYS A N 1
ATOM 1753 C CA . LYS A 1 224 ? -18.495 -18.288 1.333 1.00 33.88 224 LYS A CA 1
ATOM 1754 C C . LYS A 1 224 ? -17.805 -17.121 2.029 1.00 33.88 224 LYS A C 1
ATOM 1756 O O . LYS A 1 224 ? -18.451 -16.132 2.341 1.00 33.88 224 LYS A O 1
ATOM 1761 N N . VAL A 1 225 ? -16.506 -17.242 2.277 1.00 36.66 225 VAL A N 1
ATOM 1762 C CA . VAL A 1 225 ? -15.661 -16.055 2.420 1.00 36.66 225 VAL A CA 1
ATOM 1763 C C . VAL A 1 225 ? -15.315 -15.649 0.994 1.00 36.66 225 VAL A C 1
ATOM 1765 O O . VAL A 1 225 ? -14.549 -16.348 0.322 1.00 36.66 225 VAL A O 1
ATOM 1768 N N . ASP A 1 226 ? -15.951 -14.593 0.497 1.00 38.12 226 ASP A N 1
ATOM 1769 C CA . ASP A 1 226 ? -15.653 -14.022 -0.812 1.00 38.12 226 ASP A CA 1
ATOM 1770 C C . ASP A 1 226 ? -14.195 -13.542 -0.818 1.00 38.12 226 ASP A C 1
ATOM 1772 O O . ASP A 1 226 ? -13.847 -12.511 -0.252 1.00 38.12 226 ASP A O 1
ATOM 1776 N N . LYS A 1 227 ? -13.292 -14.326 -1.418 1.00 50.28 227 LYS A N 1
ATOM 1777 C CA . LYS A 1 227 ? -11.881 -13.945 -1.571 1.00 50.28 227 LYS A CA 1
ATOM 1778 C C . LYS A 1 227 ? -11.739 -12.950 -2.722 1.00 50.28 227 LYS A C 1
ATOM 1780 O O . LYS A 1 227 ? -11.288 -13.321 -3.805 1.00 50.28 227 LYS A O 1
ATOM 1785 N N . SER A 1 228 ? -12.101 -11.691 -2.498 1.00 57.59 228 SER A N 1
ATOM 1786 C CA . SER A 1 228 ? -11.667 -10.593 -3.364 1.00 57.59 228 SER A CA 1
ATOM 1787 C C . SER A 1 228 ? -10.201 -10.281 -3.057 1.00 57.59 228 SER A C 1
ATOM 1789 O O . SER A 1 228 ? -9.893 -9.617 -2.070 1.00 57.59 228 SER A O 1
ATOM 1791 N N . ALA A 1 229 ? -9.276 -10.805 -3.861 1.00 75.31 229 ALA A N 1
ATOM 1792 C CA . ALA A 1 229 ? -7.868 -10.444 -3.729 1.00 75.31 229 ALA A CA 1
ATOM 1793 C C . ALA A 1 229 ? -7.676 -8.957 -4.100 1.00 75.31 229 ALA A C 1
ATOM 1795 O O . ALA A 1 229 ? -8.185 -8.540 -5.146 1.00 75.31 229 ALA A O 1
ATOM 1796 N N . PRO A 1 230 ? -6.966 -8.161 -3.280 1.00 85.56 230 PRO A N 1
ATOM 1797 C CA . PRO A 1 230 ? -6.744 -6.751 -3.567 1.00 85.56 230 PRO A CA 1
ATOM 1798 C C . PRO A 1 230 ? -5.712 -6.562 -4.682 1.00 85.56 230 PRO A C 1
ATOM 1800 O O . PRO A 1 230 ? -4.855 -7.418 -4.919 1.00 85.56 230 PRO A O 1
ATOM 1803 N N . TYR A 1 231 ? -5.770 -5.408 -5.339 1.00 89.75 231 TYR A N 1
ATOM 1804 C CA . TYR A 1 231 ? -4.727 -4.962 -6.256 1.00 89.75 231 TYR A CA 1
ATOM 1805 C C . TYR A 1 231 ? -3.671 -4.188 -5.496 1.00 89.75 231 TYR A C 1
ATOM 1807 O O . TYR A 1 231 ? -3.993 -3.200 -4.848 1.00 89.75 231 TYR A O 1
ATOM 1815 N N . VAL A 1 232 ? -2.419 -4.617 -5.575 1.00 91.94 232 VAL A N 1
ATOM 1816 C CA . VAL A 1 232 ? -1.361 -4.057 -4.735 1.00 91.94 232 VAL A CA 1
ATOM 1817 C C . VAL A 1 232 ? -0.397 -3.221 -5.567 1.00 91.94 232 VAL A C 1
ATOM 1819 O O . VAL A 1 232 ? 0.159 -3.696 -6.563 1.00 91.94 232 VAL A O 1
ATOM 1822 N N . ILE A 1 233 ? -0.187 -1.978 -5.144 1.00 92.19 233 ILE A N 1
ATOM 1823 C CA . ILE A 1 233 ? 0.723 -1.011 -5.755 1.00 92.19 233 ILE A CA 1
ATOM 1824 C C . ILE A 1 233 ? 1.800 -0.656 -4.729 1.00 92.19 233 ILE A C 1
ATOM 1826 O O . ILE A 1 233 ? 1.478 -0.241 -3.624 1.00 92.19 233 ILE A O 1
ATOM 1830 N N . ASN A 1 234 ? 3.074 -0.804 -5.089 1.00 93.06 234 ASN A N 1
ATOM 1831 C CA . ASN A 1 234 ? 4.199 -0.358 -4.269 1.00 93.06 234 ASN A CA 1
ATOM 1832 C C . ASN A 1 234 ? 4.789 0.938 -4.835 1.00 93.06 234 ASN A C 1
ATOM 1834 O O . ASN A 1 234 ? 5.260 0.954 -5.976 1.00 93.06 234 ASN A O 1
ATOM 1838 N N . LEU A 1 235 ? 4.813 1.992 -4.017 1.00 91.62 235 LEU A N 1
ATOM 1839 C CA . LEU A 1 235 ? 5.434 3.282 -4.319 1.00 91.62 235 LEU A CA 1
ATOM 1840 C C . LEU A 1 235 ? 6.733 3.525 -3.541 1.00 91.62 235 LEU A C 1
ATOM 1842 O O . LEU A 1 235 ? 7.332 4.581 -3.728 1.00 91.62 235 LEU A O 1
ATOM 1846 N N . ASP A 1 236 ? 7.206 2.582 -2.717 1.00 91.19 236 ASP A N 1
ATOM 1847 C CA . ASP A 1 236 ? 8.513 2.696 -2.064 1.00 91.19 236 ASP A CA 1
ATOM 1848 C C . ASP A 1 236 ? 9.649 2.226 -3.000 1.00 91.19 236 ASP A C 1
ATOM 1850 O O . ASP A 1 236 ? 9.758 1.028 -3.300 1.00 91.19 236 ASP A O 1
ATOM 1854 N N . PRO A 1 237 ? 10.535 3.128 -3.466 1.00 88.06 237 PRO A N 1
ATOM 1855 C CA . PRO A 1 237 ? 11.679 2.753 -4.290 1.00 88.06 237 PRO A CA 1
ATOM 1856 C C . PRO A 1 237 ? 12.846 2.169 -3.471 1.00 88.06 237 PRO A C 1
ATOM 1858 O O . PRO A 1 237 ? 13.715 1.504 -4.042 1.00 88.06 237 PRO A O 1
ATOM 1861 N N . ALA A 1 238 ? 12.896 2.410 -2.156 1.00 88.25 238 ALA A N 1
ATOM 1862 C CA . ALA A 1 238 ? 14.005 2.033 -1.279 1.00 88.25 238 ALA A CA 1
ATOM 1863 C C . ALA A 1 238 ? 13.844 0.633 -0.656 1.00 88.25 238 ALA A C 1
ATOM 1865 O O . ALA A 1 238 ? 14.806 0.091 -0.099 1.00 88.25 238 ALA A O 1
ATOM 1866 N N . VAL A 1 239 ? 12.666 0.009 -0.780 1.00 86.56 239 VAL A N 1
ATOM 1867 C CA . VAL A 1 239 ? 12.412 -1.336 -0.249 1.00 86.56 239 VAL A CA 1
ATOM 1868 C C . VAL A 1 239 ? 13.248 -2.399 -0.976 1.00 86.56 239 VAL A C 1
ATOM 1870 O O . VAL A 1 239 ? 13.281 -2.490 -2.206 1.00 86.56 239 VAL A O 1
ATOM 1873 N N . LEU A 1 240 ? 13.934 -3.256 -0.211 1.00 82.75 240 LEU A N 1
ATOM 1874 C CA . LEU A 1 240 ? 14.791 -4.312 -0.769 1.00 82.75 240 LEU A CA 1
ATOM 1875 C C . LEU A 1 240 ? 13.973 -5.487 -1.311 1.00 82.75 240 LEU A C 1
ATOM 1877 O O . LEU A 1 240 ? 14.175 -5.943 -2.437 1.00 82.75 240 LEU A O 1
ATOM 1881 N N . LYS A 1 241 ? 13.030 -5.984 -0.512 1.00 82.00 241 LYS A N 1
ATOM 1882 C CA . LYS A 1 241 ? 12.183 -7.123 -0.857 1.00 82.00 241 LYS A CA 1
ATOM 1883 C C . LYS A 1 241 ? 10.784 -6.870 -0.327 1.00 82.00 241 LYS A C 1
ATOM 1885 O O . LYS A 1 241 ? 10.616 -6.686 0.873 1.00 82.00 241 LYS A O 1
ATOM 1890 N N . VAL A 1 242 ? 9.806 -6.916 -1.221 1.00 84.06 242 VAL A N 1
ATOM 1891 C CA . VAL A 1 242 ? 8.398 -6.834 -0.844 1.00 84.06 242 VAL A CA 1
ATOM 1892 C C . VAL A 1 242 ? 7.933 -8.245 -0.447 1.00 84.06 242 VAL A C 1
ATOM 1894 O O . VAL A 1 242 ? 8.195 -9.194 -1.194 1.00 84.06 242 VAL A O 1
ATOM 1897 N N . PRO A 1 243 ? 7.333 -8.436 0.743 1.00 79.88 243 PRO A N 1
ATOM 1898 C CA . PRO A 1 243 ? 6.954 -9.759 1.244 1.00 79.88 243 PRO A CA 1
ATOM 1899 C C . PRO A 1 243 ? 5.668 -10.318 0.609 1.00 79.88 243 PRO A C 1
ATOM 1901 O O . PRO A 1 243 ? 5.344 -11.483 0.828 1.00 79.88 243 PRO A O 1
ATOM 1904 N N . PHE A 1 244 ? 4.961 -9.517 -0.190 1.00 82.44 244 PHE A N 1
ATOM 1905 C CA . PHE A 1 244 ? 3.724 -9.864 -0.891 1.00 82.44 244 PHE A CA 1
ATOM 1906 C C . PHE A 1 244 ? 3.866 -9.712 -2.415 1.00 82.44 244 PHE A C 1
ATOM 1908 O O . PHE A 1 244 ? 4.807 -9.094 -2.914 1.00 82.44 244 PHE A O 1
ATOM 1915 N N . GLY A 1 245 ? 2.937 -10.309 -3.167 1.00 80.38 245 GLY A N 1
ATOM 1916 C CA . GLY A 1 245 ? 2.876 -10.157 -4.621 1.00 80.38 245 GLY A CA 1
ATOM 1917 C C . GLY A 1 245 ? 2.347 -8.775 -4.999 1.00 80.38 245 GLY A C 1
ATOM 1918 O O . GLY A 1 245 ? 1.209 -8.454 -4.676 1.00 80.38 245 GLY A O 1
ATOM 1919 N N . VAL A 1 246 ? 3.168 -7.974 -5.676 1.00 86.75 246 VAL A N 1
ATOM 1920 C CA . VAL A 1 246 ? 2.818 -6.618 -6.125 1.00 86.75 246 VAL A CA 1
ATOM 1921 C C . VAL A 1 246 ? 2.378 -6.653 -7.585 1.00 86.75 246 VAL A C 1
ATOM 1923 O O . VAL A 1 246 ? 2.987 -7.345 -8.401 1.00 86.75 246 VAL A O 1
ATOM 1926 N N . ASN A 1 247 ? 1.325 -5.910 -7.931 1.00 89.56 247 ASN A N 1
ATOM 1927 C CA . ASN A 1 247 ? 0.866 -5.779 -9.312 1.00 89.56 247 ASN A CA 1
ATOM 1928 C C . ASN A 1 247 ? 1.569 -4.644 -10.063 1.00 89.56 247 ASN A C 1
ATOM 1930 O O . ASN A 1 247 ? 1.866 -4.801 -11.245 1.00 89.56 247 ASN A O 1
ATOM 1934 N N . ILE A 1 248 ? 1.796 -3.509 -9.396 1.00 89.69 248 ILE A N 1
ATOM 1935 C CA . ILE A 1 248 ? 2.545 -2.367 -9.933 1.00 89.69 248 ILE A CA 1
ATOM 1936 C C . ILE A 1 248 ? 3.623 -1.985 -8.925 1.00 89.69 248 ILE A C 1
ATOM 1938 O O . ILE A 1 248 ? 3.302 -1.571 -7.816 1.00 89.69 248 ILE A O 1
ATOM 1942 N N . ASP A 1 249 ? 4.889 -2.115 -9.310 1.00 91.38 249 ASP A N 1
ATOM 1943 C CA . ASP A 1 249 ? 6.029 -1.756 -8.468 1.00 91.38 249 ASP A CA 1
ATOM 1944 C C . ASP A 1 249 ? 6.804 -0.589 -9.095 1.00 91.38 249 ASP A C 1
ATOM 1946 O O . ASP A 1 249 ? 7.241 -0.656 -10.249 1.00 91.38 249 ASP A O 1
ATOM 1950 N N . ILE A 1 250 ? 7.001 0.489 -8.331 1.00 90.31 250 ILE A N 1
ATOM 1951 C CA . ILE A 1 250 ? 7.803 1.646 -8.750 1.00 90.31 250 ILE A CA 1
ATOM 1952 C C . ILE A 1 250 ? 9.232 1.246 -9.150 1.00 90.31 250 ILE A C 1
ATOM 1954 O O . ILE A 1 250 ? 9.816 1.852 -10.053 1.00 90.31 250 ILE A O 1
ATOM 1958 N N . ARG A 1 251 ? 9.780 0.186 -8.539 1.00 87.94 251 ARG A N 1
ATOM 1959 C CA . ARG A 1 251 ? 11.163 -0.277 -8.747 1.00 87.94 251 ARG A CA 1
ATOM 1960 C C . ARG A 1 251 ? 11.407 -0.855 -10.142 1.00 87.94 251 ARG A C 1
ATOM 1962 O O . ARG A 1 251 ? 12.546 -0.835 -10.616 1.00 87.94 251 ARG A O 1
ATOM 1969 N N . ASP A 1 252 ? 10.356 -1.322 -10.815 1.00 86.88 252 ASP A N 1
ATOM 1970 C CA . ASP A 1 252 ? 10.443 -1.828 -12.190 1.00 86.88 252 ASP A CA 1
ATOM 1971 C C . ASP A 1 252 ? 10.619 -0.686 -13.197 1.00 86.88 252 ASP A C 1
ATOM 1973 O O . ASP A 1 252 ? 11.301 -0.835 -14.215 1.00 86.88 252 ASP A O 1
ATOM 1977 N N . SER A 1 253 ? 10.037 0.476 -12.890 1.00 84.75 253 SER A N 1
ATOM 1978 C CA . SER A 1 253 ? 10.122 1.676 -13.724 1.00 84.75 253 SER A CA 1
ATOM 1979 C C . SER A 1 253 ? 11.348 2.523 -13.397 1.00 84.75 253 SER A C 1
ATOM 1981 O O . SER A 1 253 ? 11.997 3.042 -14.306 1.00 84.75 253 SER A O 1
ATOM 1983 N N . VAL A 1 254 ? 11.668 2.670 -12.109 1.00 84.94 254 VAL A N 1
ATOM 1984 C CA . VAL A 1 254 ? 12.714 3.568 -11.616 1.00 84.94 254 VAL A CA 1
ATOM 1985 C C . VAL A 1 254 ? 13.682 2.803 -10.722 1.00 84.94 254 VAL A C 1
ATOM 1987 O O . VAL A 1 254 ? 13.338 2.306 -9.653 1.00 84.94 254 VAL A O 1
ATOM 1990 N N . LYS A 1 255 ? 14.947 2.734 -11.145 1.00 87.19 255 LYS A N 1
ATOM 1991 C CA . LYS A 1 255 ? 16.002 2.074 -10.369 1.00 87.19 255 LYS A CA 1
ATOM 1992 C C . LYS A 1 255 ? 16.583 3.046 -9.347 1.00 87.19 255 LYS A C 1
ATOM 1994 O O . LYS A 1 255 ? 17.479 3.813 -9.686 1.00 87.19 255 LYS A O 1
ATOM 1999 N N . TYR A 1 256 ? 16.142 2.940 -8.095 1.00 87.00 256 TYR A N 1
ATOM 2000 C CA . TYR A 1 256 ? 16.560 3.793 -6.971 1.00 87.00 256 TYR A CA 1
ATOM 2001 C C . TYR A 1 256 ? 18.075 4.064 -6.900 1.00 87.00 256 TYR A C 1
ATOM 2003 O O . TYR A 1 256 ? 18.500 5.214 -6.857 1.00 87.00 256 TYR A O 1
ATOM 2011 N N . LYS A 1 257 ? 18.909 3.014 -6.974 1.00 86.81 257 LYS A N 1
ATOM 2012 C CA . LYS A 1 257 ? 20.379 3.158 -6.921 1.00 86.81 257 LYS A CA 1
ATOM 2013 C C . LYS A 1 257 ? 20.940 3.989 -8.076 1.00 86.81 257 LYS A C 1
ATOM 2015 O O . LYS A 1 257 ? 21.842 4.786 -7.864 1.00 86.81 257 LYS A O 1
ATOM 2020 N N . LYS A 1 258 ? 20.382 3.827 -9.281 1.00 88.88 258 LYS A N 1
ATOM 2021 C CA . LYS A 1 258 ? 20.813 4.600 -10.450 1.00 88.88 258 LYS A CA 1
ATOM 2022 C C . LYS A 1 258 ? 20.429 6.065 -10.316 1.00 88.88 258 LYS A C 1
ATOM 2024 O O . LYS A 1 258 ? 21.255 6.912 -10.601 1.00 88.88 258 LYS A O 1
ATOM 2029 N N . VAL A 1 259 ? 19.219 6.350 -9.832 1.00 89.12 259 VAL A N 1
ATOM 2030 C CA . VAL A 1 259 ? 18.770 7.729 -9.578 1.00 89.12 259 VAL A CA 1
ATOM 2031 C C . VAL A 1 259 ? 19.675 8.410 -8.551 1.00 89.12 259 VAL A C 1
ATOM 2033 O O . VAL A 1 259 ? 20.042 9.567 -8.721 1.00 89.12 259 VAL A O 1
ATOM 2036 N N . MET A 1 260 ? 20.083 7.684 -7.510 1.00 89.25 260 MET A N 1
ATOM 2037 C CA . MET A 1 260 ? 20.998 8.209 -6.500 1.00 89.25 260 MET A CA 1
ATOM 2038 C C . MET A 1 260 ? 22.379 8.555 -7.084 1.00 89.25 260 MET A C 1
ATOM 2040 O O . MET A 1 260 ? 22.911 9.621 -6.784 1.00 89.25 260 MET A O 1
ATOM 2044 N N . GLU A 1 261 ? 22.935 7.684 -7.934 1.00 91.62 261 GLU A N 1
ATOM 2045 C CA . GLU A 1 261 ? 24.240 7.878 -8.587 1.00 91.62 261 GLU A CA 1
ATOM 2046 C C . GLU A 1 261 ? 24.209 8.964 -9.676 1.00 91.62 261 GLU A C 1
ATOM 2048 O O . GLU A 1 261 ? 25.107 9.798 -9.737 1.00 91.62 261 GLU A O 1
ATOM 2053 N N . GLU A 1 262 ? 23.179 8.973 -10.523 1.00 91.31 262 GLU A N 1
ATOM 2054 C CA . GLU A 1 262 ? 23.059 9.863 -11.685 1.00 91.31 262 GLU A CA 1
ATOM 2055 C C . GLU A 1 262 ? 22.810 11.317 -11.279 1.00 91.31 262 GLU A C 1
ATOM 2057 O O . GLU A 1 262 ? 23.424 12.230 -11.827 1.00 91.31 262 GLU A O 1
ATOM 2062 N N . TYR A 1 263 ? 21.953 11.532 -10.278 1.00 88.06 263 TYR A N 1
ATOM 2063 C CA . TYR A 1 263 ? 21.633 12.868 -9.778 1.00 88.06 263 TYR A CA 1
ATOM 2064 C C . TYR A 1 263 ? 22.491 13.283 -8.573 1.00 88.06 263 TYR A C 1
ATOM 2066 O O . TYR A 1 263 ? 22.339 14.397 -8.074 1.00 88.06 263 TYR A O 1
ATOM 2074 N N . ASN A 1 264 ? 23.389 12.409 -8.098 1.00 90.88 264 ASN A N 1
ATOM 2075 C CA . ASN A 1 264 ? 24.246 12.629 -6.929 1.00 90.88 264 ASN A CA 1
ATOM 2076 C C . ASN A 1 264 ? 23.459 13.113 -5.691 1.00 90.88 264 ASN A C 1
ATOM 2078 O O . ASN A 1 264 ? 23.816 14.091 -5.029 1.00 90.88 264 ASN A O 1
ATOM 2082 N N . LEU A 1 265 ? 22.340 12.439 -5.410 1.00 91.31 265 LEU A N 1
ATOM 2083 C CA . LEU A 1 265 ? 21.396 12.810 -4.356 1.00 91.31 265 LEU A CA 1
ATOM 2084 C C . LEU A 1 265 ? 21.596 11.957 -3.099 1.00 91.31 265 LEU A C 1
ATOM 2086 O O . LEU A 1 265 ? 21.994 10.796 -3.159 1.00 91.31 265 LEU A O 1
ATOM 2090 N N . GLY A 1 266 ? 21.233 12.515 -1.943 1.00 90.12 266 GLY A N 1
ATOM 2091 C CA . GLY A 1 266 ? 21.033 11.727 -0.725 1.00 90.12 266 GLY A CA 1
ATOM 2092 C C . GLY A 1 266 ? 19.823 10.782 -0.836 1.00 90.12 266 GLY A C 1
ATOM 2093 O O . GLY A 1 266 ? 19.015 10.913 -1.758 1.00 90.12 266 GLY A O 1
ATOM 2094 N N . PRO A 1 267 ? 19.637 9.859 0.124 1.00 87.12 267 PRO A N 1
ATOM 2095 C CA . PRO A 1 267 ? 18.579 8.847 0.062 1.00 87.12 267 PRO A CA 1
ATOM 2096 C C . PRO A 1 267 ? 17.167 9.449 -0.031 1.00 87.12 267 PRO A C 1
ATOM 2098 O O . PRO A 1 267 ? 16.383 9.050 -0.887 1.00 87.12 267 PRO A O 1
ATOM 2101 N N . ASN A 1 268 ? 16.864 10.482 0.763 1.00 88.06 268 ASN A N 1
ATOM 2102 C CA . ASN A 1 268 ? 15.557 11.152 0.723 1.00 88.06 268 ASN A CA 1
ATOM 2103 C C . ASN A 1 268 ? 15.325 11.876 -0.615 1.00 88.06 268 ASN A C 1
ATOM 2105 O O . ASN A 1 268 ? 14.240 11.803 -1.187 1.00 88.06 268 ASN A O 1
ATOM 2109 N N . GLY A 1 269 ? 16.366 12.514 -1.162 1.00 88.50 269 GLY A N 1
ATOM 2110 C CA . GLY A 1 269 ? 16.299 13.161 -2.476 1.00 88.50 269 GLY A CA 1
ATOM 2111 C C . GLY A 1 269 ? 16.070 12.156 -3.608 1.00 88.50 269 GLY A C 1
ATOM 2112 O O . GLY A 1 269 ? 15.297 12.423 -4.528 1.00 88.50 269 GLY A O 1
ATOM 2113 N N . ALA A 1 270 ? 16.675 10.969 -3.512 1.00 90.50 270 ALA A N 1
ATOM 2114 C CA . ALA A 1 270 ? 16.459 9.884 -4.462 1.00 90.50 270 ALA A CA 1
ATOM 2115 C C . ALA A 1 270 ? 15.028 9.318 -4.391 1.00 90.50 270 ALA A C 1
ATOM 2117 O O . ALA A 1 270 ? 14.461 9.000 -5.437 1.00 90.50 270 ALA A O 1
ATOM 2118 N N . ILE A 1 271 ? 14.411 9.245 -3.201 1.00 90.81 271 ILE A N 1
ATOM 2119 C CA . ILE A 1 271 ? 12.996 8.852 -3.044 1.00 90.81 271 ILE A CA 1
ATOM 2120 C C . ILE A 1 271 ? 12.084 9.864 -3.744 1.00 90.81 271 ILE A C 1
ATOM 2122 O O . ILE A 1 271 ? 11.295 9.474 -4.603 1.00 90.81 271 ILE A O 1
ATOM 2126 N N . VAL A 1 272 ? 12.232 11.158 -3.441 1.00 91.12 272 VAL A N 1
ATOM 2127 C CA . VAL A 1 272 ? 11.404 12.221 -4.042 1.00 91.12 272 VAL A CA 1
ATOM 2128 C C . VAL A 1 272 ? 11.575 12.262 -5.560 1.00 91.12 272 VAL A C 1
ATOM 2130 O O . VAL A 1 272 ? 10.597 12.335 -6.297 1.00 91.12 272 VAL A O 1
ATOM 2133 N N . THR A 1 273 ? 12.808 12.139 -6.053 1.00 91.31 273 THR A N 1
ATOM 2134 C CA . THR A 1 273 ? 13.080 12.111 -7.499 1.00 91.31 273 THR A CA 1
ATOM 2135 C C . THR A 1 273 ? 12.458 10.883 -8.161 1.00 91.31 273 THR A C 1
ATOM 2137 O O . THR A 1 273 ? 11.896 10.983 -9.249 1.00 91.31 273 THR A O 1
ATOM 2140 N N . SER A 1 274 ? 12.484 9.728 -7.490 1.00 91.50 274 SER A N 1
ATOM 2141 C CA . SER A 1 274 ? 11.832 8.517 -7.994 1.00 91.50 274 SER A CA 1
ATOM 2142 C C . SER A 1 274 ? 10.310 8.669 -8.056 1.00 91.50 274 SER A C 1
ATOM 2144 O O . SER A 1 274 ? 9.705 8.267 -9.050 1.00 91.50 274 SER A O 1
ATOM 2146 N N . LEU A 1 275 ? 9.699 9.303 -7.048 1.00 91.00 275 LEU A N 1
ATOM 2147 C CA . LEU A 1 275 ? 8.273 9.639 -7.051 1.00 91.00 275 LEU A CA 1
ATOM 2148 C C . LEU A 1 275 ? 7.919 10.639 -8.156 1.00 91.00 275 LEU A C 1
ATOM 2150 O O . LEU A 1 275 ? 6.913 10.449 -8.829 1.00 91.00 275 LEU A O 1
ATOM 2154 N N . ASN A 1 276 ? 8.756 11.652 -8.395 1.00 90.94 276 ASN A N 1
ATOM 2155 C CA . ASN A 1 276 ? 8.558 12.616 -9.483 1.00 90.94 276 ASN A CA 1
ATOM 2156 C C . ASN A 1 276 ? 8.584 11.928 -10.856 1.00 90.94 276 ASN A C 1
ATOM 2158 O O . ASN A 1 276 ? 7.752 12.204 -11.715 1.00 90.94 276 ASN A O 1
ATOM 2162 N N . LEU A 1 277 ? 9.514 10.993 -11.072 1.00 89.69 277 LEU A N 1
ATOM 2163 C CA . LEU A 1 277 ? 9.556 10.210 -12.308 1.00 89.69 277 LEU A CA 1
ATOM 2164 C C . LEU A 1 277 ? 8.320 9.315 -12.445 1.00 89.69 277 LEU A C 1
ATOM 2166 O O . LEU A 1 277 ? 7.768 9.196 -13.539 1.00 89.69 277 LEU A O 1
ATOM 2170 N N . PHE A 1 278 ? 7.857 8.713 -11.349 1.00 90.62 278 PHE A N 1
ATOM 2171 C CA . PHE A 1 278 ? 6.646 7.895 -11.348 1.00 90.62 278 PHE A CA 1
ATOM 2172 C C . PHE A 1 278 ? 5.378 8.722 -11.607 1.00 90.62 278 PHE A C 1
ATOM 2174 O O . PHE A 1 278 ? 4.522 8.289 -12.379 1.00 90.62 278 PHE A O 1
ATOM 2181 N N . SER A 1 279 ? 5.278 9.934 -11.049 1.00 90.12 279 SER A N 1
ATOM 2182 C CA . SER A 1 279 ? 4.105 10.798 -11.218 1.00 90.12 279 SER A CA 1
ATOM 2183 C C . SER A 1 279 ? 3.885 11.211 -12.674 1.00 90.12 279 SER A C 1
ATOM 2185 O O . SER A 1 279 ? 2.744 11.388 -13.077 1.00 90.12 279 SER A O 1
ATOM 2187 N N . THR A 1 280 ? 4.932 11.266 -13.510 1.00 89.81 280 THR A N 1
ATOM 2188 C CA . THR A 1 280 ? 4.773 11.508 -14.964 1.00 89.81 280 THR A CA 1
ATOM 2189 C C . THR A 1 280 ? 3.983 10.416 -15.695 1.00 89.81 280 THR A C 1
ATOM 2191 O O . THR A 1 280 ? 3.479 10.647 -16.791 1.00 89.81 280 THR A O 1
ATOM 2194 N N . LYS A 1 281 ? 3.867 9.216 -15.110 1.00 88.75 281 LYS A N 1
ATOM 2195 C CA . LYS A 1 281 ? 3.149 8.068 -15.686 1.00 88.75 281 LYS A CA 1
ATOM 2196 C C . LYS A 1 281 ? 1.865 7.728 -14.931 1.00 88.75 281 LYS A C 1
ATOM 2198 O O . LYS A 1 281 ? 1.276 6.680 -15.202 1.00 88.75 281 LYS A O 1
ATOM 2203 N N . ILE A 1 282 ? 1.418 8.586 -14.013 1.00 89.81 282 ILE A N 1
ATOM 2204 C CA . ILE A 1 282 ? 0.266 8.296 -13.151 1.00 89.81 282 ILE A CA 1
ATOM 2205 C C . ILE A 1 282 ? -1.011 8.024 -13.957 1.00 89.81 282 ILE A C 1
ATOM 2207 O O . ILE A 1 282 ? -1.730 7.076 -13.656 1.00 89.81 282 ILE A O 1
ATOM 2211 N N . ASP A 1 283 ? -1.220 8.731 -15.069 1.00 88.81 283 ASP A N 1
ATOM 2212 C CA . ASP A 1 283 ? -2.374 8.517 -15.951 1.00 88.81 283 ASP A CA 1
ATOM 2213 C C . ASP A 1 283 ? -2.406 7.106 -16.554 1.00 88.81 283 ASP A C 1
ATOM 2215 O O . ASP A 1 283 ? -3.470 6.525 -16.768 1.00 88.81 283 ASP A O 1
ATOM 2219 N N . GLN A 1 284 ? -1.237 6.525 -16.847 1.00 87.88 284 GLN A N 1
ATOM 2220 C CA . GLN A 1 284 ? -1.154 5.149 -17.345 1.00 87.88 284 GLN A CA 1
ATOM 2221 C C . GLN A 1 284 ? -1.489 4.151 -16.238 1.00 87.88 284 GLN A C 1
ATOM 2223 O O . GLN A 1 284 ? -2.141 3.142 -16.502 1.00 87.88 284 GLN A O 1
ATOM 2228 N N . VAL A 1 285 ? -1.057 4.438 -15.008 1.00 88.56 285 VAL A N 1
ATOM 2229 C CA . VAL A 1 285 ? -1.347 3.617 -13.829 1.00 88.56 285 VAL A CA 1
ATOM 2230 C C . VAL A 1 285 ? -2.847 3.612 -13.551 1.00 88.56 285 VAL A C 1
ATOM 2232 O O . VAL A 1 285 ? -3.419 2.535 -13.416 1.00 88.56 285 VAL A O 1
ATOM 2235 N N . ILE A 1 286 ? -3.498 4.776 -13.571 1.00 89.19 286 ILE A N 1
ATOM 2236 C CA . ILE A 1 286 ? -4.947 4.894 -13.363 1.00 89.19 286 ILE A CA 1
ATOM 2237 C C . ILE A 1 286 ? -5.710 4.106 -14.429 1.00 89.19 286 ILE A C 1
ATOM 2239 O O . ILE A 1 286 ? -6.499 3.232 -14.084 1.00 89.19 286 ILE A O 1
ATOM 2243 N N . LYS A 1 287 ? -5.369 4.270 -15.714 1.00 88.81 287 LYS A N 1
ATOM 2244 C CA . LYS A 1 287 ? -5.985 3.496 -16.811 1.00 88.81 287 LYS A CA 1
ATOM 2245 C C . LYS A 1 287 ? -5.811 1.981 -16.671 1.00 88.81 287 LYS A C 1
ATOM 2247 O O . LYS A 1 287 ? -6.626 1.209 -17.176 1.00 88.81 287 LYS A O 1
ATOM 2252 N N . LEU A 1 288 ? -4.720 1.518 -16.056 1.00 87.44 288 LEU A N 1
ATOM 2253 C CA . LEU A 1 288 ? -4.510 0.092 -15.782 1.00 87.44 288 LEU A CA 1
ATOM 2254 C C . LEU A 1 288 ? -5.384 -0.411 -14.631 1.00 87.44 288 LEU A C 1
ATOM 2256 O O . LEU A 1 288 ? -5.793 -1.574 -14.670 1.00 87.44 288 LEU A O 1
ATOM 2260 N N . VAL A 1 289 ? -5.638 0.437 -13.634 1.00 86.81 289 VAL A N 1
ATOM 2261 C CA . VAL A 1 289 ? -6.523 0.140 -12.504 1.00 86.81 289 VAL A CA 1
ATOM 2262 C C . VAL A 1 289 ? -7.985 0.144 -12.964 1.00 86.81 289 VAL A C 1
ATOM 2264 O O . VAL A 1 289 ? -8.664 -0.853 -12.742 1.00 86.81 289 VAL A O 1
ATOM 2267 N N . GLU A 1 290 ? -8.423 1.156 -13.722 1.00 86.94 290 GLU A N 1
ATOM 2268 C CA . GLU A 1 290 ? -9.779 1.252 -14.302 1.00 86.94 290 GLU A CA 1
ATOM 2269 C C . GLU A 1 290 ? -10.139 0.014 -15.138 1.00 86.94 290 GLU A C 1
ATOM 2271 O O . GLU A 1 290 ? -11.188 -0.598 -14.969 1.00 86.94 290 GLU A O 1
ATOM 2276 N N . LYS A 1 291 ? -9.222 -0.457 -15.997 1.00 86.12 291 LYS A N 1
ATOM 2277 C CA . LYS A 1 291 ? -9.439 -1.671 -16.814 1.00 86.12 291 LYS A CA 1
ATOM 2278 C C . LYS A 1 291 ? -9.704 -2.940 -16.003 1.00 86.12 291 LYS A C 1
ATOM 2280 O O . LYS A 1 291 ? -10.090 -3.961 -16.578 1.00 86.12 291 LYS A O 1
ATOM 2285 N N . LYS A 1 292 ? -9.383 -2.932 -14.713 1.00 80.31 292 LYS A N 1
ATOM 2286 C CA . LYS A 1 292 ? -9.517 -4.084 -13.825 1.00 80.31 292 LYS A CA 1
ATOM 2287 C C . LYS A 1 292 ? -10.502 -3.835 -12.682 1.00 80.31 292 LYS A C 1
ATOM 2289 O O . LYS A 1 292 ? -10.648 -4.732 -11.855 1.00 80.31 292 LYS A O 1
ATOM 2294 N N . GLU A 1 293 ? -11.178 -2.690 -12.669 1.00 75.00 293 GLU A N 1
ATOM 2295 C CA . GLU A 1 293 ? -12.128 -2.282 -11.631 1.00 75.00 293 GLU A CA 1
ATOM 2296 C C . GLU A 1 293 ? -13.209 -3.350 -11.403 1.00 75.00 293 GLU A C 1
ATOM 2298 O O . GLU A 1 293 ? -13.395 -3.805 -10.280 1.00 75.00 293 GLU A O 1
ATOM 2303 N N . ASP A 1 294 ? -13.778 -3.913 -12.476 1.00 71.88 294 ASP A N 1
ATOM 2304 C CA . ASP A 1 294 ? -14.814 -4.962 -12.401 1.00 71.88 294 ASP A CA 1
ATOM 2305 C C . ASP A 1 294 ? -14.383 -6.252 -11.674 1.00 71.88 294 ASP A C 1
ATOM 2307 O O . ASP A 1 294 ? -15.214 -7.083 -11.304 1.00 71.88 294 ASP A O 1
ATOM 2311 N N . LYS A 1 295 ? -13.073 -6.490 -11.536 1.00 75.50 295 LYS A N 1
ATOM 2312 C CA . LYS A 1 295 ? -12.516 -7.737 -10.985 1.00 75.50 295 LYS A CA 1
ATOM 2313 C C . LYS A 1 295 ? -11.943 -7.571 -9.583 1.00 75.50 295 LYS A C 1
ATOM 2315 O O . LYS A 1 295 ? -11.541 -8.571 -8.987 1.00 75.50 295 LYS A O 1
ATOM 2320 N N . ILE A 1 296 ? -11.836 -6.342 -9.085 1.00 78.81 296 ILE A N 1
ATOM 2321 C CA . ILE A 1 296 ? -11.049 -6.000 -7.901 1.00 78.81 296 ILE A CA 1
ATOM 2322 C C . ILE A 1 296 ? -11.925 -5.170 -6.964 1.00 78.81 296 ILE A C 1
ATOM 2324 O O . ILE A 1 296 ? -12.413 -4.120 -7.353 1.00 78.81 296 ILE A O 1
ATOM 2328 N N . LYS A 1 297 ? -12.079 -5.614 -5.709 1.00 81.31 297 LYS A N 1
ATOM 2329 C CA . LYS A 1 297 ? -12.832 -4.856 -4.692 1.00 81.31 297 LYS A CA 1
ATOM 2330 C C . LYS A 1 297 ? -12.031 -3.661 -4.159 1.00 81.31 297 LYS A C 1
ATOM 2332 O O . LYS A 1 297 ? -12.585 -2.588 -3.966 1.00 81.31 297 LYS A O 1
ATOM 2337 N N . ASN A 1 298 ? -10.731 -3.844 -3.911 1.00 88.00 298 ASN A N 1
ATOM 2338 C CA . ASN A 1 298 ? -9.893 -2.841 -3.252 1.00 88.00 298 ASN A CA 1
ATOM 2339 C C . ASN A 1 298 ? -8.516 -2.733 -3.914 1.00 88.00 298 ASN A C 1
ATOM 2341 O O . ASN A 1 298 ? -7.915 -3.740 -4.306 1.00 88.00 298 ASN A O 1
ATOM 2345 N N . VAL A 1 299 ? -7.993 -1.509 -3.968 1.00 90.81 299 VAL A N 1
ATOM 2346 C CA . VAL A 1 299 ? -6.614 -1.207 -4.361 1.00 90.81 299 VAL A CA 1
ATOM 2347 C C . VAL A 1 299 ? -5.850 -0.774 -3.115 1.00 90.81 299 VAL A C 1
ATOM 2349 O O . VAL A 1 299 ? -6.265 0.150 -2.426 1.00 90.81 299 VAL A O 1
ATOM 2352 N N . ILE A 1 300 ? -4.744 -1.449 -2.818 1.00 92.12 300 ILE A N 1
ATOM 2353 C CA . ILE A 1 300 ? -3.869 -1.151 -1.684 1.00 92.12 300 ILE A CA 1
ATOM 2354 C C . ILE A 1 300 ? -2.594 -0.521 -2.228 1.00 92.12 300 ILE A C 1
ATOM 2356 O O . ILE A 1 300 ? -1.948 -1.086 -3.114 1.00 92.12 300 ILE A O 1
ATOM 2360 N N . ILE A 1 301 ? -2.233 0.639 -1.690 1.00 92.81 301 ILE A N 1
ATOM 2361 C CA . ILE A 1 301 ? -1.057 1.401 -2.101 1.00 92.81 301 ILE A CA 1
ATOM 2362 C C . ILE A 1 301 ? -0.099 1.482 -0.915 1.00 92.81 301 ILE A C 1
ATOM 2364 O O . ILE A 1 301 ? -0.458 2.012 0.132 1.00 92.81 301 ILE A O 1
ATOM 2368 N N . ASP A 1 302 ? 1.110 0.957 -1.091 1.00 92.75 302 ASP A N 1
ATOM 2369 C CA . ASP A 1 302 ? 2.205 1.078 -0.131 1.00 92.75 302 ASP A CA 1
ATOM 2370 C C . ASP A 1 302 ? 3.054 2.307 -0.474 1.00 92.75 302 ASP A C 1
ATOM 2372 O O . ASP A 1 302 ? 3.419 2.515 -1.635 1.00 92.75 302 ASP A O 1
ATOM 2376 N N . THR A 1 303 ? 3.349 3.140 0.520 1.00 92.38 303 THR A N 1
ATOM 2377 C CA . THR A 1 303 ? 4.058 4.419 0.359 1.00 92.38 303 THR A CA 1
ATOM 2378 C C . THR A 1 303 ? 5.481 4.331 0.913 1.00 92.38 303 THR A C 1
ATOM 2380 O O . THR A 1 303 ? 5.748 3.493 1.771 1.00 92.38 303 THR A O 1
ATOM 2383 N N . PRO A 1 304 ? 6.411 5.213 0.500 1.00 90.81 304 PRO A N 1
ATOM 2384 C CA . PRO A 1 304 ? 7.749 5.252 1.084 1.00 90.81 304 PRO A CA 1
ATOM 2385 C C . PRO A 1 304 ? 7.732 5.385 2.610 1.00 90.81 304 PRO A C 1
ATOM 2387 O O . PRO A 1 304 ? 6.921 6.125 3.163 1.00 90.81 304 PRO A O 1
ATOM 2390 N N . GLY A 1 305 ? 8.691 4.747 3.290 1.00 86.19 305 GLY A N 1
ATOM 2391 C CA . GLY A 1 305 ? 8.774 4.789 4.757 1.00 86.19 305 GLY A CA 1
ATOM 2392 C C . GLY A 1 305 ? 9.020 6.181 5.364 1.00 86.19 305 GLY A C 1
ATOM 2393 O O . GLY A 1 305 ? 8.803 6.368 6.557 1.00 86.19 305 GLY A O 1
ATOM 2394 N N . GLN A 1 306 ? 9.471 7.154 4.565 1.00 89.38 306 GLN A N 1
ATOM 2395 C CA . GLN A 1 306 ? 9.592 8.559 4.968 1.00 89.38 306 GLN A CA 1
ATOM 2396 C C . GLN A 1 306 ? 8.316 9.307 4.576 1.00 89.38 306 GLN A C 1
ATOM 2398 O O . GLN A 1 306 ? 8.108 9.607 3.396 1.00 89.38 306 GLN A O 1
ATOM 2403 N N . ILE A 1 307 ? 7.474 9.619 5.562 1.00 89.69 307 ILE A N 1
ATOM 2404 C CA . ILE A 1 307 ? 6.149 10.208 5.333 1.00 89.69 307 ILE A CA 1
ATOM 2405 C C . ILE A 1 307 ? 6.231 11.581 4.660 1.00 89.69 307 ILE A C 1
ATOM 2407 O O . ILE A 1 307 ? 5.406 11.911 3.806 1.00 89.69 307 ILE A O 1
ATOM 2411 N N . GLU A 1 308 ? 7.265 12.367 4.964 1.00 89.19 308 GLU A N 1
ATOM 2412 C CA . GLU A 1 308 ? 7.445 13.703 4.405 1.00 89.19 308 GLU A CA 1
ATOM 2413 C C . GLU A 1 308 ? 7.760 13.662 2.913 1.00 89.19 308 GLU A C 1
ATOM 2415 O O . GLU A 1 308 ? 7.288 14.507 2.153 1.00 89.19 308 GLU A O 1
ATOM 2420 N N . CYS A 1 309 ? 8.498 12.639 2.475 1.00 89.19 309 CYS A N 1
ATOM 2421 C CA . CYS A 1 309 ? 8.820 12.452 1.064 1.00 89.19 309 CYS A CA 1
ATOM 2422 C C . CYS A 1 309 ? 7.575 12.166 0.220 1.00 89.19 309 CYS A C 1
ATOM 2424 O O . CYS A 1 309 ? 7.616 12.404 -0.981 1.00 89.19 309 CYS A O 1
ATOM 2426 N N . PHE A 1 310 ? 6.488 11.672 0.822 1.00 91.19 310 PHE A N 1
ATOM 2427 C CA . PHE A 1 310 ? 5.224 11.442 0.131 1.00 91.19 310 PHE A CA 1
ATOM 2428 C C . PHE A 1 310 ? 4.266 12.620 0.332 1.00 91.19 310 PHE A C 1
ATOM 2430 O O . PHE A 1 310 ? 3.967 13.331 -0.625 1.00 91.19 310 PHE A O 1
ATOM 2437 N N . VAL A 1 311 ? 3.853 12.904 1.570 1.00 89.69 311 VAL A N 1
ATOM 2438 C CA . VAL A 1 311 ? 2.770 13.861 1.853 1.00 89.69 311 VAL A CA 1
ATOM 2439 C C . VAL A 1 311 ? 3.172 15.313 1.581 1.00 89.69 311 VAL A C 1
ATOM 2441 O O . VAL A 1 311 ? 2.349 16.117 1.139 1.00 89.69 311 VAL A O 1
ATOM 2444 N N . TRP A 1 312 ? 4.432 15.683 1.831 1.00 89.06 312 TRP A N 1
ATOM 2445 C CA . TRP A 1 312 ? 4.898 17.054 1.599 1.00 89.06 312 TRP A CA 1
ATOM 2446 C C . TRP A 1 312 ? 5.426 17.293 0.186 1.00 89.06 312 TRP A C 1
ATOM 2448 O O . TRP A 1 312 ? 5.550 18.447 -0.220 1.00 89.06 312 TRP A O 1
ATOM 2458 N N . SER A 1 313 ? 5.648 16.230 -0.586 1.00 89.75 313 SER A N 1
ATOM 2459 C CA . SER A 1 313 ? 6.077 16.332 -1.979 1.00 89.75 313 SER A CA 1
ATOM 2460 C C . SER A 1 313 ? 4.930 16.710 -2.922 1.00 89.75 313 SER A C 1
ATOM 2462 O O . SER A 1 313 ? 3.786 16.288 -2.749 1.00 89.75 313 SER A O 1
ATOM 2464 N N . ALA A 1 314 ? 5.252 17.472 -3.971 1.00 88.44 314 ALA A N 1
ATOM 2465 C CA . ALA A 1 314 ? 4.297 17.769 -5.038 1.00 88.44 314 ALA A CA 1
ATOM 2466 C C . ALA A 1 314 ? 3.881 16.497 -5.796 1.00 88.44 314 ALA A C 1
ATOM 2468 O O . ALA A 1 314 ? 2.711 16.334 -6.123 1.00 88.44 314 ALA A O 1
ATOM 2469 N N . SER A 1 315 ? 4.812 15.566 -6.032 1.00 88.88 315 SER A N 1
ATOM 2470 C CA . SER A 1 315 ? 4.519 14.299 -6.712 1.00 88.88 315 SER A CA 1
ATOM 2471 C C . SER A 1 315 ? 3.588 13.399 -5.911 1.00 88.88 315 SER A C 1
ATOM 2473 O O . SER A 1 315 ? 2.654 12.848 -6.486 1.00 88.88 315 SER A O 1
ATOM 2475 N N . GLY A 1 316 ? 3.779 13.279 -4.597 1.00 88.94 316 GLY A N 1
ATOM 2476 C CA . GLY A 1 316 ? 2.871 12.526 -3.732 1.00 88.94 316 GLY A CA 1
ATOM 2477 C C . GLY A 1 316 ? 1.479 13.152 -3.653 1.00 88.94 316 GLY A C 1
ATOM 2478 O O . GLY A 1 316 ? 0.488 12.423 -3.714 1.00 88.94 316 GLY A O 1
ATOM 2479 N N . ALA A 1 317 ? 1.385 14.488 -3.621 1.00 89.50 317 ALA A N 1
ATOM 2480 C CA . ALA A 1 317 ? 0.103 15.187 -3.721 1.00 89.50 317 ALA A CA 1
ATOM 2481 C C . ALA A 1 317 ? -0.598 14.897 -5.059 1.00 89.50 317 ALA A C 1
ATOM 2483 O O . ALA A 1 317 ? -1.758 14.505 -5.050 1.00 89.50 317 ALA A O 1
ATOM 2484 N N . ILE A 1 318 ? 0.117 14.980 -6.189 1.00 90.19 318 ILE A N 1
ATOM 2485 C CA . ILE A 1 318 ? -0.426 14.658 -7.521 1.00 90.19 318 ILE A CA 1
ATOM 2486 C C . ILE A 1 318 ? -0.915 13.210 -7.582 1.00 90.19 318 ILE A C 1
ATOM 2488 O O . ILE A 1 318 ? -2.015 12.956 -8.060 1.00 90.19 318 ILE A O 1
ATOM 2492 N N . ILE A 1 319 ? -0.124 12.253 -7.088 1.00 91.50 319 ILE A N 1
ATOM 2493 C CA . ILE A 1 319 ? -0.507 10.834 -7.070 1.00 91.50 319 ILE A CA 1
ATOM 2494 C C . ILE A 1 319 ? -1.784 10.646 -6.243 1.00 91.50 319 ILE A C 1
ATOM 2496 O O . ILE A 1 319 ? -2.729 10.011 -6.707 1.00 91.50 319 ILE A O 1
ATOM 2500 N N . THR A 1 320 ? -1.828 11.230 -5.045 1.00 90.81 320 THR A N 1
ATOM 2501 C CA . THR A 1 320 ? -2.975 11.126 -4.133 1.00 90.81 320 THR A CA 1
ATOM 2502 C C . THR A 1 320 ? -4.224 11.766 -4.736 1.00 90.81 320 THR A C 1
ATOM 2504 O O . THR A 1 320 ? -5.283 11.147 -4.741 1.00 90.81 320 THR A O 1
ATOM 2507 N N . GLU A 1 321 ? -4.101 12.966 -5.307 1.00 86.81 321 GLU A N 1
ATOM 2508 C CA . GLU A 1 321 ? -5.194 13.664 -5.986 1.00 86.81 321 GLU A CA 1
ATOM 2509 C C . GLU A 1 321 ? -5.688 12.892 -7.213 1.00 86.81 321 GLU A C 1
ATOM 2511 O O . GLU A 1 321 ? -6.891 12.852 -7.458 1.00 86.81 321 GLU A O 1
ATOM 2516 N N . ALA A 1 322 ? -4.801 12.250 -7.974 1.00 89.50 322 ALA A N 1
ATOM 2517 C CA . ALA A 1 322 ? -5.178 11.501 -9.167 1.00 89.50 322 ALA A CA 1
ATOM 2518 C C . ALA A 1 322 ? -5.971 10.223 -8.819 1.00 89.50 322 ALA A C 1
ATOM 2520 O O . ALA A 1 322 ? -6.986 9.931 -9.459 1.00 89.50 322 ALA A O 1
ATOM 2521 N N . PHE A 1 323 ? -5.583 9.508 -7.754 1.00 89.75 323 PHE A N 1
ATOM 2522 C CA . PHE A 1 323 ? -6.368 8.383 -7.227 1.00 89.75 323 PHE A CA 1
ATOM 2523 C C . PHE A 1 323 ? -7.692 8.845 -6.623 1.00 89.75 323 PHE A C 1
ATOM 2525 O O . PHE A 1 323 ? -8.740 8.334 -7.014 1.00 89.75 323 PHE A O 1
ATOM 2532 N N . ALA A 1 324 ? -7.660 9.876 -5.776 1.00 87.25 324 ALA A N 1
ATOM 2533 C CA . ALA A 1 324 ? -8.859 10.491 -5.216 1.00 87.25 324 ALA A CA 1
ATOM 2534 C C . ALA A 1 324 ? -9.792 11.050 -6.290 1.00 87.25 324 ALA A C 1
ATOM 2536 O O . ALA A 1 324 ? -10.979 11.215 -6.056 1.00 87.25 324 ALA A O 1
ATOM 2537 N N . SER A 1 325 ? -9.278 11.379 -7.472 1.00 83.94 325 SER A N 1
ATOM 2538 C CA . SER A 1 325 ? -10.106 11.919 -8.540 1.00 83.94 325 SER A CA 1
ATOM 2539 C C . SER A 1 325 ? -10.966 10.872 -9.232 1.00 83.94 325 SER A C 1
ATOM 2541 O O . SER A 1 325 ? -11.990 11.246 -9.806 1.00 83.94 325 SER A O 1
ATOM 2543 N N . THR A 1 326 ? -10.525 9.616 -9.191 1.00 84.62 326 THR A N 1
ATOM 2544 C CA . THR A 1 326 ? -11.064 8.509 -9.987 1.00 84.62 326 THR A CA 1
ATOM 2545 C C . THR A 1 326 ? -11.772 7.484 -9.106 1.00 84.62 326 THR A C 1
ATOM 2547 O O . THR A 1 326 ? -12.801 6.947 -9.499 1.00 84.62 326 THR A O 1
ATOM 2550 N N . PHE A 1 327 ? -11.253 7.240 -7.899 1.00 87.06 327 PHE A N 1
ATOM 2551 C CA . PHE A 1 327 ? -11.742 6.210 -6.989 1.00 87.06 327 PHE A CA 1
ATOM 2552 C C . PHE A 1 327 ? -11.986 6.769 -5.580 1.00 87.06 327 PHE A C 1
ATOM 2554 O O . PHE A 1 327 ? -11.233 7.643 -5.127 1.00 87.06 327 PHE A O 1
ATOM 2561 N N . PRO A 1 328 ? -12.959 6.214 -4.832 1.00 87.69 328 PRO A N 1
ATOM 2562 C CA . PRO A 1 328 ? -13.088 6.465 -3.402 1.00 87.69 328 PRO A CA 1
ATOM 2563 C C . PRO A 1 328 ? -11.800 6.065 -2.680 1.00 87.69 328 PRO A C 1
ATOM 2565 O O . PRO A 1 328 ? -11.440 4.890 -2.623 1.00 87.69 328 PRO A O 1
ATOM 2568 N N . THR A 1 329 ? -11.075 7.061 -2.172 1.00 89.88 329 THR A N 1
ATOM 2569 C CA . THR A 1 329 ? -9.743 6.874 -1.588 1.00 89.88 329 THR A CA 1
ATOM 2570 C C . THR A 1 329 ? -9.784 7.221 -0.107 1.00 89.88 329 THR A C 1
ATOM 2572 O O . THR A 1 329 ? -10.196 8.318 0.265 1.00 89.88 329 THR A O 1
ATOM 2575 N N . VAL A 1 330 ? -9.328 6.288 0.727 1.00 91.31 330 VAL A N 1
ATOM 2576 C CA . VAL A 1 330 ? -9.249 6.425 2.187 1.00 91.31 330 VAL A CA 1
ATOM 2577 C C . VAL A 1 330 ? -7.785 6.335 2.612 1.00 91.31 330 VAL A C 1
ATOM 2579 O O . VAL A 1 330 ? -7.040 5.493 2.109 1.00 91.31 330 VAL A O 1
ATOM 2582 N N . ILE A 1 331 ? -7.363 7.196 3.537 1.00 92.00 331 ILE A N 1
ATOM 2583 C CA . ILE A 1 331 ? -6.003 7.188 4.085 1.00 92.00 331 ILE A CA 1
ATOM 2584 C C . ILE A 1 331 ? -5.974 6.336 5.351 1.00 92.00 331 ILE A C 1
ATOM 2586 O O . ILE A 1 331 ? -6.586 6.690 6.353 1.00 92.00 331 ILE A O 1
ATOM 2590 N N . ALA A 1 332 ? -5.211 5.245 5.335 1.00 93.44 332 ALA A N 1
ATOM 2591 C CA . ALA A 1 332 ? -4.891 4.487 6.541 1.00 93.44 332 ALA A CA 1
ATOM 2592 C C . ALA A 1 332 ? -3.615 5.056 7.185 1.00 93.44 332 ALA A C 1
ATOM 2594 O O . ALA A 1 332 ? -2.506 4.840 6.693 1.00 93.44 332 ALA A O 1
ATOM 2595 N N . TYR A 1 333 ? -3.764 5.802 8.279 1.00 93.62 333 TYR A N 1
ATOM 2596 C CA . TYR A 1 333 ? -2.644 6.363 9.029 1.00 93.62 333 TYR A CA 1
ATOM 2597 C C . TYR A 1 333 ? -2.147 5.356 10.069 1.00 93.62 333 TYR A C 1
ATOM 2599 O O . TYR A 1 333 ? -2.777 5.140 11.104 1.00 93.62 333 TYR A O 1
ATOM 2607 N N . ILE A 1 334 ? -1.014 4.716 9.773 1.00 92.88 334 ILE A N 1
ATOM 2608 C CA . ILE A 1 334 ? -0.462 3.639 10.597 1.00 92.88 334 ILE A CA 1
ATOM 2609 C C . ILE A 1 334 ? 0.347 4.215 11.761 1.00 92.88 334 ILE A C 1
ATOM 2611 O O . ILE A 1 334 ? 1.400 4.824 11.568 1.00 92.88 334 ILE A O 1
ATOM 2615 N N . VAL A 1 335 ? -0.110 3.956 12.983 1.00 91.69 335 VAL A N 1
ATOM 2616 C CA . VAL A 1 335 ? 0.523 4.401 14.226 1.00 91.69 335 VAL A CA 1
ATOM 2617 C C . VAL A 1 335 ? 1.261 3.239 14.889 1.00 91.69 335 VAL A C 1
ATOM 2619 O O . VAL A 1 335 ? 0.718 2.153 15.078 1.00 91.69 335 VAL A O 1
ATOM 2622 N N . ASP A 1 336 ? 2.518 3.463 15.277 1.00 92.00 336 ASP A N 1
ATOM 2623 C CA . ASP A 1 336 ? 3.307 2.490 16.042 1.00 92.00 336 ASP A CA 1
ATOM 2624 C C . ASP A 1 336 ? 2.935 2.561 17.535 1.00 92.00 336 ASP A C 1
ATOM 2626 O O . ASP A 1 336 ? 3.469 3.390 18.279 1.00 92.00 336 ASP A O 1
ATOM 2630 N N . THR A 1 337 ? 1.993 1.722 17.975 1.00 90.00 337 THR A N 1
ATOM 2631 C CA . THR A 1 337 ? 1.372 1.805 19.314 1.00 90.00 337 THR A CA 1
ATOM 2632 C C . THR A 1 337 ? 2.378 1.751 20.472 1.00 90.00 337 THR A C 1
ATOM 2634 O O . THR A 1 337 ? 2.325 2.636 21.326 1.00 90.00 337 THR A O 1
ATOM 2637 N N . PRO A 1 338 ? 3.365 0.828 20.507 1.00 88.75 338 PRO A N 1
ATOM 2638 C CA . PRO A 1 338 ? 4.348 0.777 21.594 1.00 88.75 338 PRO A CA 1
ATOM 2639 C C . PRO A 1 338 ? 5.149 2.075 21.780 1.00 88.75 338 PRO A C 1
ATOM 2641 O O . PRO A 1 338 ? 5.501 2.431 22.905 1.00 88.75 338 PRO A O 1
ATOM 2644 N N . ARG A 1 339 ? 5.423 2.806 20.689 1.00 86.69 339 ARG A N 1
ATOM 2645 C CA . ARG A 1 339 ? 6.168 4.079 20.728 1.00 86.69 339 ARG A CA 1
ATOM 2646 C C . ARG A 1 339 ? 5.303 5.272 21.133 1.00 86.69 339 ARG A C 1
ATOM 2648 O O . ARG A 1 339 ? 5.846 6.299 21.518 1.00 86.69 339 ARG A O 1
ATOM 2655 N N . ASN A 1 340 ? 3.982 5.128 21.077 1.00 85.31 340 ASN A N 1
ATOM 2656 C CA . ASN A 1 340 ? 3.013 6.172 21.408 1.00 85.31 340 ASN A CA 1
ATOM 2657 C C . ASN A 1 340 ? 2.532 6.132 22.863 1.00 85.31 340 ASN A C 1
ATOM 2659 O O . ASN A 1 340 ? 1.600 6.841 23.220 1.00 85.31 340 ASN A O 1
ATOM 2663 N N . SER A 1 341 ? 3.187 5.343 23.716 1.00 81.75 341 SER A N 1
ATOM 2664 C CA . SER A 1 341 ? 2.827 5.223 25.134 1.00 81.75 341 SER A CA 1
ATOM 2665 C C . SER A 1 341 ? 3.021 6.525 25.929 1.00 81.75 341 SER A C 1
ATOM 2667 O O . SER A 1 341 ? 2.418 6.684 26.986 1.00 81.75 341 SER A O 1
ATOM 2669 N N . SER A 1 342 ? 3.866 7.451 25.455 1.00 84.50 342 SER A N 1
ATOM 2670 C CA . SER A 1 342 ? 4.034 8.771 26.079 1.00 84.50 342 SER A CA 1
ATOM 2671 C C . SER A 1 342 ? 3.020 9.778 25.507 1.00 84.50 342 SER A C 1
ATOM 2673 O O . SER A 1 342 ? 2.965 9.933 24.280 1.00 84.50 342 SER A O 1
ATOM 2675 N N . PRO A 1 343 ? 2.279 10.521 26.356 1.00 84.19 343 PRO A N 1
ATOM 2676 C CA . PRO A 1 343 ? 1.297 11.523 25.926 1.00 84.19 343 PRO A CA 1
ATOM 2677 C C . PRO A 1 343 ? 1.861 12.603 24.994 1.00 84.19 343 PRO A C 1
ATOM 2679 O O . PRO A 1 343 ? 1.191 13.031 24.056 1.00 84.19 343 PRO A O 1
ATOM 2682 N N . THR A 1 344 ? 3.110 13.031 25.205 1.00 82.81 344 THR A N 1
ATOM 2683 C CA . THR A 1 344 ? 3.763 14.048 24.357 1.00 82.81 344 THR A CA 1
ATOM 2684 C C . THR A 1 344 ? 4.036 13.534 22.943 1.00 82.81 344 THR A C 1
ATOM 2686 O O . THR A 1 344 ? 3.834 14.251 21.957 1.00 82.81 344 THR A O 1
ATOM 2689 N N . THR A 1 345 ? 4.450 12.270 22.832 1.00 86.44 345 THR A N 1
ATOM 2690 C CA . THR A 1 345 ? 4.671 11.601 21.542 1.00 86.44 345 THR A CA 1
ATOM 2691 C C . THR A 1 345 ? 3.344 11.340 20.836 1.00 86.44 345 THR A C 1
ATOM 2693 O O . THR A 1 345 ? 3.231 11.596 19.637 1.00 86.44 345 THR A O 1
ATOM 2696 N N . PHE A 1 346 ? 2.327 10.911 21.588 1.00 87.38 346 PHE A N 1
ATOM 2697 C CA . PHE A 1 346 ? 0.971 10.718 21.083 1.00 87.38 346 PHE A CA 1
ATOM 2698 C C . PHE A 1 346 ? 0.399 12.011 20.491 1.00 87.38 346 PHE A C 1
ATOM 2700 O O . PHE A 1 346 ? 0.017 12.030 19.324 1.00 87.38 346 PHE A O 1
ATOM 2707 N N . MET A 1 347 ? 0.436 13.116 21.242 1.00 83.88 347 MET A N 1
ATOM 2708 C CA . MET A 1 347 ? -0.046 14.420 20.773 1.00 83.88 347 MET A CA 1
ATOM 2709 C C . MET A 1 347 ? 0.659 14.875 19.495 1.00 83.88 347 MET A C 1
ATOM 2711 O O . MET A 1 347 ? 0.013 15.335 18.558 1.00 83.88 347 MET A O 1
ATOM 2715 N N . SER A 1 348 ? 1.984 14.724 19.440 1.00 86.38 348 SER A N 1
ATOM 2716 C CA . SER A 1 348 ? 2.762 15.094 18.255 1.00 86.38 348 SER A CA 1
ATOM 2717 C C . SER A 1 348 ? 2.323 14.279 17.035 1.00 86.38 348 SER A C 1
ATOM 2719 O O . SER A 1 348 ? 2.102 14.840 15.965 1.00 86.38 348 SER A O 1
ATOM 2721 N N . ASN A 1 349 ? 2.123 12.967 17.199 1.00 88.69 349 ASN A N 1
ATOM 2722 C CA . ASN A 1 349 ? 1.644 12.095 16.126 1.00 88.69 349 ASN A CA 1
ATOM 2723 C C . ASN A 1 349 ? 0.202 12.392 15.701 1.00 88.69 349 ASN A C 1
ATOM 2725 O O . ASN A 1 349 ? -0.097 12.279 14.512 1.00 88.69 349 ASN A O 1
ATOM 2729 N N . MET A 1 350 ? -0.671 12.797 16.627 1.00 86.12 350 MET A N 1
ATOM 2730 C CA . MET A 1 350 ? -2.032 13.233 16.298 1.00 86.12 350 MET A CA 1
ATOM 2731 C C . MET A 1 350 ? -2.022 14.545 15.515 1.00 86.12 350 MET A C 1
ATOM 2733 O O . MET A 1 350 ? -2.711 14.653 14.510 1.00 86.12 350 MET A O 1
ATOM 2737 N N . LEU A 1 351 ? -1.163 15.503 15.872 1.00 86.19 351 LEU A N 1
ATOM 2738 C CA . LEU A 1 351 ? -1.018 16.747 15.108 1.00 86.19 351 LEU A CA 1
ATOM 2739 C C . LEU A 1 351 ? -0.463 16.529 13.701 1.00 86.19 351 LEU A C 1
ATOM 2741 O O . LEU A 1 351 ? -0.873 17.210 12.753 1.00 86.19 351 LEU A O 1
ATOM 2745 N N . TYR A 1 352 ? 0.434 15.555 13.541 1.00 88.38 352 TYR A N 1
ATOM 2746 C CA . TYR A 1 352 ? 0.850 15.108 12.217 1.00 88.38 352 TYR A CA 1
ATOM 2747 C C . TYR A 1 352 ? -0.326 14.529 11.427 1.00 88.38 352 TYR A C 1
ATOM 2749 O O . TYR A 1 352 ? -0.514 14.916 10.274 1.00 88.38 352 TYR A O 1
ATOM 2757 N N . ALA A 1 353 ? -1.158 13.684 12.044 1.00 88.81 353 ALA A N 1
ATOM 2758 C CA . ALA A 1 353 ? -2.375 13.174 11.414 1.00 88.81 353 ALA A CA 1
ATOM 2759 C C . ALA A 1 353 ? -3.330 14.314 11.009 1.00 88.81 353 ALA A C 1
ATOM 2761 O O . ALA A 1 353 ? -3.778 14.338 9.861 1.00 88.81 353 ALA A O 1
ATOM 2762 N N . CYS A 1 354 ? -3.545 15.316 11.876 1.00 86.31 354 CYS A N 1
ATOM 2763 C CA . CYS A 1 354 ? -4.325 16.518 11.550 1.00 86.31 354 CYS A CA 1
ATOM 2764 C C . CYS A 1 354 ? -3.793 17.203 10.298 1.00 86.31 354 CYS A C 1
ATOM 2766 O O . CYS A 1 354 ? -4.540 17.507 9.369 1.00 86.31 354 CYS A O 1
ATOM 2768 N N . SER A 1 355 ? -2.482 17.422 10.254 1.00 88.00 355 SER A N 1
ATOM 2769 C CA . SER A 1 355 ? -1.831 18.112 9.142 1.00 88.00 355 SER A CA 1
ATOM 2770 C C . SER A 1 355 ? -2.026 17.367 7.817 1.00 88.00 355 SER A C 1
ATOM 2772 O O . SER A 1 355 ? -2.245 17.993 6.779 1.00 88.00 355 SER A O 1
ATOM 2774 N N . ILE A 1 356 ? -1.987 16.031 7.841 1.00 88.81 356 ILE A N 1
ATOM 2775 C CA . ILE A 1 356 ? -2.214 15.190 6.659 1.00 88.81 356 ILE A CA 1
ATOM 2776 C C . ILE A 1 356 ? -3.686 15.239 6.238 1.00 88.81 356 ILE A C 1
ATOM 2778 O O . ILE A 1 356 ? -3.957 15.371 5.042 1.00 88.81 356 ILE A O 1
ATOM 2782 N N . LEU A 1 357 ? -4.623 15.181 7.191 1.00 86.50 357 LEU A N 1
ATOM 2783 C CA . LEU A 1 357 ? -6.056 15.285 6.911 1.00 86.50 357 LEU A CA 1
ATOM 2784 C C . LEU A 1 357 ? -6.364 16.616 6.226 1.00 86.50 357 LEU A C 1
ATOM 2786 O O . LEU A 1 357 ? -6.926 16.614 5.140 1.00 86.50 357 LEU A O 1
ATOM 2790 N N . TYR A 1 358 ? -5.908 17.746 6.770 1.00 84.88 358 TYR A N 1
ATOM 2791 C CA . TYR A 1 358 ? -6.152 19.056 6.154 1.00 84.88 358 TYR A CA 1
ATOM 2792 C C . TYR A 1 358 ? -5.487 19.220 4.785 1.00 84.88 358 TYR A C 1
ATOM 2794 O O . TYR A 1 358 ? -6.018 19.907 3.911 1.00 84.88 358 TYR A O 1
ATOM 2802 N N . LYS A 1 359 ? -4.320 18.602 4.584 1.00 85.19 359 LYS A N 1
ATOM 2803 C CA . LYS A 1 359 ? -3.582 18.708 3.325 1.00 85.19 359 LYS A CA 1
ATOM 2804 C C . LYS A 1 359 ? -4.196 17.877 2.205 1.00 85.19 359 LYS A C 1
ATOM 2806 O O . LYS A 1 359 ? -4.320 18.362 1.085 1.00 85.19 359 LYS A O 1
ATOM 2811 N N . THR A 1 360 ? -4.519 16.623 2.496 1.00 83.94 360 THR A N 1
ATOM 2812 C CA . THR A 1 360 ? -5.083 15.684 1.514 1.00 83.94 360 THR A CA 1
ATOM 2813 C C . THR A 1 360 ? -6.586 15.863 1.361 1.00 83.94 360 THR A C 1
ATOM 2815 O O . THR A 1 360 ? -7.138 15.541 0.311 1.00 83.94 360 THR A O 1
ATOM 2818 N N . LYS A 1 361 ? -7.225 16.388 2.414 1.00 84.38 361 LYS A N 1
ATOM 2819 C CA . LYS A 1 361 ? -8.665 16.515 2.605 1.00 84.38 361 LYS A CA 1
ATOM 2820 C C . LYS A 1 361 ? -9.415 15.173 2.509 1.00 84.38 361 LYS A C 1
ATOM 2822 O O . LYS A 1 361 ? -10.628 15.156 2.549 1.00 84.38 361 LYS A O 1
ATOM 2827 N N . LEU A 1 362 ? -8.733 14.031 2.444 1.00 86.00 362 LEU A N 1
ATOM 2828 C CA . LEU A 1 362 ? -9.372 12.719 2.313 1.00 86.00 362 LEU A CA 1
ATOM 2829 C C . LEU A 1 362 ? -9.835 12.152 3.661 1.00 86.00 362 LEU A C 1
ATOM 2831 O O . LEU A 1 362 ? -9.231 12.465 4.691 1.00 86.00 362 LEU A O 1
ATOM 2835 N N . PRO A 1 363 ? -10.851 11.264 3.663 1.00 88.25 363 PRO A N 1
ATOM 2836 C CA . PRO A 1 363 ? -11.219 10.523 4.860 1.00 88.25 363 PRO A CA 1
ATOM 2837 C C . PRO A 1 363 ? -10.024 9.702 5.345 1.00 88.25 363 PRO A C 1
ATOM 2839 O O . PRO A 1 363 ? -9.363 9.002 4.571 1.00 88.25 363 PRO A O 1
ATOM 2842 N N . MET A 1 364 ? -9.756 9.798 6.643 1.00 88.62 364 MET A N 1
ATOM 2843 C CA . MET A 1 364 ? -8.624 9.153 7.294 1.00 88.62 364 MET A CA 1
ATOM 2844 C C . MET A 1 364 ? -9.109 8.190 8.375 1.00 88.62 364 MET A C 1
ATOM 2846 O O . MET A 1 364 ? -10.034 8.494 9.126 1.00 88.62 364 MET A O 1
ATOM 2850 N N . ILE A 1 365 ? -8.443 7.042 8.456 1.00 92.06 365 ILE A N 1
ATOM 2851 C CA . ILE A 1 365 ? -8.594 6.051 9.519 1.00 92.06 365 ILE A CA 1
ATOM 2852 C C . ILE A 1 365 ? -7.271 5.988 10.271 1.00 92.06 365 ILE A C 1
ATOM 2854 O O . ILE A 1 365 ? -6.219 5.771 9.664 1.00 92.06 365 ILE A O 1
ATOM 2858 N N . ILE A 1 366 ? -7.316 6.164 11.589 1.00 91.88 366 ILE A N 1
ATOM 2859 C CA . ILE A 1 366 ? -6.150 5.959 12.447 1.00 91.88 366 ILE A CA 1
ATOM 2860 C C . ILE A 1 366 ? -6.075 4.477 12.797 1.00 91.88 366 ILE A C 1
ATOM 2862 O O . ILE A 1 366 ? -7.013 3.908 13.355 1.00 91.88 366 ILE A O 1
ATOM 2866 N N . VAL A 1 367 ? -4.943 3.855 12.474 1.00 93.12 367 VAL A N 1
ATOM 2867 C CA . VAL A 1 367 ? -4.713 2.424 12.667 1.00 93.12 367 VAL A CA 1
ATOM 2868 C C . VAL A 1 367 ? -3.588 2.227 13.676 1.00 93.12 367 VAL A C 1
ATOM 2870 O O . VAL A 1 367 ? -2.407 2.375 13.354 1.00 93.12 367 VAL A O 1
ATOM 2873 N N . PHE A 1 368 ? -3.940 1.863 14.905 1.00 92.94 368 PHE A N 1
ATOM 2874 C CA . PHE A 1 368 ? -2.978 1.494 15.941 1.00 92.94 368 PHE A CA 1
ATOM 2875 C C . PHE A 1 368 ? -2.430 0.099 15.660 1.00 92.94 368 PHE A C 1
ATOM 2877 O O . PHE A 1 368 ? -3.091 -0.908 15.906 1.00 92.94 368 PHE A O 1
ATOM 2884 N N . ASN A 1 369 ? -1.217 0.036 15.115 1.00 91.38 369 ASN A N 1
ATOM 2885 C CA . ASN A 1 369 ? -0.556 -1.215 14.762 1.00 91.38 369 ASN A CA 1
ATOM 2886 C C . ASN A 1 369 ? 0.250 -1.777 15.944 1.00 91.38 369 ASN A C 1
ATOM 2888 O O . ASN A 1 369 ? 0.673 -1.042 16.841 1.00 91.38 369 ASN A O 1
ATOM 2892 N N . LYS A 1 370 ? 0.543 -3.079 15.893 1.00 91.62 370 LYS A N 1
ATOM 2893 C CA . LYS A 1 370 ? 1.310 -3.847 16.889 1.00 91.62 370 LYS A CA 1
ATOM 2894 C C . LYS A 1 370 ? 0.603 -3.983 18.239 1.00 91.62 370 LYS A C 1
ATOM 2896 O O . LYS A 1 370 ? 1.239 -3.911 19.297 1.00 91.62 370 LYS A O 1
ATOM 2901 N N . THR A 1 371 ? -0.710 -4.207 18.202 1.00 88.31 371 THR A N 1
ATOM 2902 C CA . THR A 1 371 ? -1.518 -4.474 19.404 1.00 88.31 371 THR A CA 1
ATOM 2903 C C . THR A 1 371 ? -1.104 -5.746 20.149 1.00 88.31 371 THR A C 1
ATOM 2905 O O . THR A 1 371 ? -1.374 -5.873 21.341 1.00 88.31 371 THR A O 1
ATOM 2908 N N . ASP A 1 372 ? -0.382 -6.651 19.480 1.00 88.81 372 ASP A N 1
ATOM 2909 C CA . ASP A 1 372 ? 0.229 -7.847 20.065 1.00 88.81 372 ASP A CA 1
ATOM 2910 C C . ASP A 1 372 ? 1.317 -7.527 21.102 1.00 88.81 372 ASP A C 1
ATOM 2912 O O . ASP A 1 372 ? 1.544 -8.321 22.016 1.00 88.81 372 ASP A O 1
ATOM 2916 N N . VAL A 1 373 ? 1.972 -6.366 20.984 1.00 88.12 373 VAL A N 1
ATOM 2917 C CA . VAL A 1 373 ? 3.001 -5.913 21.931 1.00 88.12 373 VAL A CA 1
ATOM 2918 C C . VAL A 1 373 ? 2.397 -5.026 23.016 1.00 88.12 373 VAL A C 1
ATOM 2920 O O . VAL A 1 373 ? 2.678 -5.224 24.196 1.00 88.12 373 VAL A O 1
ATOM 2923 N N . GLN A 1 374 ? 1.586 -4.042 22.622 1.00 85.62 374 GLN A N 1
ATOM 2924 C CA . GLN A 1 374 ? 0.968 -3.076 23.528 1.00 85.62 374 GLN A CA 1
ATOM 2925 C C . GLN A 1 374 ? -0.485 -2.853 23.119 1.00 85.62 374 GLN A C 1
ATOM 2927 O O . GLN A 1 374 ? -0.762 -2.482 21.982 1.00 85.62 374 GLN A O 1
ATOM 2932 N N . ASN A 1 375 ? -1.411 -3.029 24.059 1.00 86.56 375 ASN A N 1
ATOM 2933 C CA . ASN A 1 375 ? -2.831 -2.821 23.797 1.00 86.56 375 ASN A CA 1
ATOM 2934 C C . ASN A 1 375 ? -3.133 -1.328 23.537 1.00 86.56 375 ASN A C 1
ATOM 2936 O O . ASN A 1 375 ? -2.621 -0.475 24.260 1.00 86.56 375 ASN A O 1
ATOM 2940 N N . ALA A 1 376 ? -3.970 -1.027 22.539 1.00 85.38 376 ALA A N 1
ATOM 2941 C CA . ALA A 1 376 ? -4.298 0.335 22.106 1.00 85.38 376 ALA A CA 1
ATOM 2942 C C . ALA A 1 376 ? -5.399 1.037 22.929 1.00 85.38 376 ALA A C 1
ATOM 2944 O O . ALA A 1 376 ? -5.669 2.210 22.691 1.00 85.38 376 ALA A O 1
ATOM 2945 N N . LYS A 1 377 ? -5.996 0.374 23.930 1.00 86.06 377 LYS A N 1
ATOM 2946 C CA . LYS A 1 377 ? -7.084 0.941 24.755 1.00 86.06 377 LYS A CA 1
ATOM 2947 C C . LYS A 1 377 ? -6.764 2.295 25.385 1.00 86.06 377 LYS A C 1
ATOM 2949 O O . LYS A 1 377 ? -7.642 3.139 25.462 1.00 86.06 377 LYS A O 1
ATOM 2954 N N . PHE A 1 378 ? -5.515 2.531 25.793 1.00 85.31 378 PHE A N 1
ATOM 2955 C CA . PHE A 1 378 ? -5.125 3.827 26.364 1.00 85.31 378 PHE A CA 1
ATOM 2956 C C . PHE A 1 378 ? -5.292 4.976 25.357 1.00 85.31 378 PHE A C 1
ATOM 2958 O O . PHE A 1 378 ? -5.634 6.084 25.747 1.00 85.31 378 PHE A O 1
ATOM 2965 N N . ALA A 1 379 ? -5.054 4.718 24.067 1.00 84.50 379 ALA A N 1
ATOM 2966 C CA . ALA A 1 379 ? -5.182 5.722 23.021 1.00 84.50 379 ALA A CA 1
ATOM 2967 C C . ALA A 1 379 ? -6.656 5.997 22.706 1.00 84.50 379 ALA A C 1
ATOM 2969 O O . ALA A 1 379 ? -7.034 7.153 22.541 1.00 84.50 379 ALA A O 1
ATOM 2970 N N . GLU A 1 380 ? -7.487 4.950 22.673 1.00 83.50 380 GLU A N 1
ATOM 2971 C CA . GLU A 1 380 ? -8.945 5.087 22.563 1.00 83.50 380 GLU A CA 1
ATOM 2972 C C . GLU A 1 380 ? -9.494 5.926 23.724 1.00 83.50 380 GLU A C 1
ATOM 2974 O O . GLU A 1 380 ? -10.177 6.919 23.487 1.00 83.50 380 GLU A O 1
ATOM 2979 N N . GLU A 1 381 ? -9.100 5.603 24.961 1.00 85.50 381 GLU A N 1
ATOM 2980 C CA . GLU A 1 381 ? -9.472 6.363 26.158 1.00 85.50 381 GLU A CA 1
ATOM 2981 C C . GLU A 1 381 ? -9.048 7.834 26.049 1.00 85.50 381 GLU A C 1
ATOM 2983 O O . GLU A 1 381 ? -9.871 8.710 26.288 1.00 85.50 381 GLU A O 1
ATOM 2988 N N . TRP A 1 382 ? -7.816 8.128 25.619 1.00 85.38 382 TRP A N 1
ATOM 2989 C CA . TRP A 1 382 ? -7.322 9.506 25.469 1.00 85.38 382 TRP A CA 1
ATOM 2990 C C . TRP A 1 382 ? -8.013 10.316 24.369 1.00 85.38 382 TRP A C 1
ATOM 2992 O O . TRP A 1 382 ? -8.054 11.542 24.462 1.00 85.38 382 TRP A O 1
ATOM 3002 N N . MET A 1 383 ? -8.528 9.666 23.324 1.00 81.94 383 MET A N 1
ATOM 3003 C CA . MET A 1 383 ? -9.279 10.348 22.264 1.00 81.94 383 MET A CA 1
ATOM 3004 C C . MET A 1 383 ? -10.741 10.570 22.648 1.00 81.94 383 MET A C 1
ATOM 3006 O O . MET A 1 383 ? -11.315 11.583 22.262 1.00 81.94 383 MET A O 1
ATOM 3010 N N . THR A 1 384 ? -11.341 9.650 23.410 1.00 80.94 384 THR A N 1
ATOM 3011 C CA . THR A 1 384 ? -12.727 9.792 23.884 1.00 80.94 384 THR A CA 1
ATOM 3012 C C . THR A 1 384 ? -12.854 10.689 25.109 1.00 80.94 384 THR A C 1
ATOM 3014 O O . THR A 1 384 ? -13.836 11.414 25.242 1.00 80.94 384 THR A O 1
ATOM 3017 N N . ASP A 1 385 ? -11.876 10.626 26.010 1.00 82.00 385 ASP A N 1
ATOM 3018 C CA . ASP A 1 385 ? -11.867 11.330 27.283 1.00 82.00 385 ASP A CA 1
ATOM 3019 C C . ASP A 1 385 ? -10.617 12.208 27.365 1.00 82.00 385 ASP A C 1
ATOM 3021 O O . ASP A 1 385 ? -9.507 11.794 27.725 1.00 82.00 385 ASP A O 1
ATOM 3025 N N . PHE A 1 386 ? -10.828 13.470 27.010 1.00 77.31 386 PHE A N 1
ATOM 3026 C CA . PHE A 1 386 ? -9.780 14.472 26.996 1.00 77.31 386 PHE A CA 1
ATOM 3027 C C . PHE A 1 386 ? -9.278 14.827 28.408 1.00 77.31 386 PHE A C 1
ATOM 3029 O O . PHE A 1 386 ? -8.129 15.249 28.560 1.00 77.31 386 PHE A O 1
ATOM 3036 N N . GLU A 1 387 ? -10.083 14.633 29.459 1.00 80.00 387 GLU A N 1
ATOM 3037 C CA . GLU A 1 387 ? -9.641 14.879 30.837 1.00 80.00 387 GLU A CA 1
ATOM 3038 C C . GLU A 1 387 ? -8.605 13.838 31.262 1.00 80.00 387 GLU A C 1
ATOM 3040 O O . GLU A 1 387 ? -7.567 14.194 31.830 1.00 80.00 387 GLU A O 1
ATOM 3045 N N . LEU A 1 388 ? -8.821 12.564 30.915 1.00 81.81 388 LEU A N 1
ATOM 3046 C CA . LEU A 1 388 ? -7.831 11.508 31.145 1.00 81.81 388 LEU A CA 1
ATOM 3047 C C . LEU A 1 388 ? -6.519 11.795 30.413 1.00 81.81 388 LEU A C 1
ATOM 3049 O O . LEU A 1 388 ? -5.442 11.578 30.978 1.00 81.81 388 LEU A O 1
ATOM 3053 N N . PHE A 1 389 ? -6.592 12.337 29.196 1.00 82.31 389 PHE A N 1
ATOM 3054 C CA . PHE A 1 389 ? -5.405 12.752 28.454 1.00 82.31 389 PHE A CA 1
ATOM 3055 C C . PHE A 1 389 ? -4.664 13.919 29.132 1.00 82.31 389 PHE A C 1
ATOM 3057 O O . PHE A 1 389 ? -3.444 13.859 29.300 1.00 82.31 389 PHE A O 1
ATOM 3064 N N . GLN A 1 390 ? -5.378 14.952 29.595 1.00 79.88 390 GLN A N 1
ATOM 3065 C CA . GLN A 1 390 ? -4.777 16.060 30.351 1.00 79.88 390 GLN A CA 1
ATOM 3066 C C . GLN A 1 390 ? -4.101 15.579 31.639 1.00 79.88 390 GLN A C 1
ATOM 3068 O O . GLN A 1 390 ? -2.977 15.987 31.940 1.00 79.88 390 GLN A O 1
ATOM 3073 N N . MET A 1 391 ? -4.764 14.696 32.393 1.00 81.81 391 MET A N 1
ATOM 3074 C CA . MET A 1 391 ? -4.201 14.117 33.613 1.00 81.81 391 MET A CA 1
ATOM 3075 C C . MET A 1 391 ? -2.955 13.281 33.310 1.00 81.81 391 MET A C 1
ATOM 3077 O O . MET A 1 391 ? -1.963 13.369 34.036 1.00 81.81 391 MET A O 1
ATOM 3081 N N . ALA A 1 392 ? -2.976 12.496 32.229 1.00 81.94 392 ALA A N 1
ATOM 3082 C CA . ALA A 1 392 ? -1.821 11.724 31.785 1.00 81.94 392 ALA A CA 1
ATOM 3083 C C . ALA A 1 392 ? -0.645 12.633 31.403 1.00 81.94 392 ALA A C 1
ATOM 3085 O O . ALA A 1 392 ? 0.486 12.357 31.797 1.00 81.94 392 ALA A O 1
ATOM 3086 N N . LEU A 1 393 ? -0.906 13.739 30.701 1.00 80.19 393 LEU A N 1
ATOM 3087 C CA . LEU A 1 393 ? 0.116 14.713 30.328 1.00 80.19 393 LEU A CA 1
ATOM 3088 C C . LEU A 1 393 ? 0.708 15.428 31.551 1.00 80.19 393 LEU A C 1
ATOM 3090 O O . LEU A 1 393 ? 1.926 15.569 31.639 1.00 80.19 393 LEU A O 1
ATOM 3094 N N . ALA A 1 394 ? -0.129 15.846 32.505 1.00 77.94 394 ALA A N 1
ATOM 3095 C CA . ALA A 1 394 ? 0.329 16.462 33.750 1.00 77.94 394 ALA A CA 1
ATOM 3096 C C . ALA A 1 394 ? 1.221 15.500 34.553 1.00 77.94 394 ALA A C 1
ATOM 3098 O O . ALA A 1 394 ? 2.300 15.872 35.008 1.00 77.94 394 ALA A O 1
ATOM 3099 N N . LYS A 1 395 ? 0.822 14.227 34.643 1.00 79.81 395 LYS A N 1
ATOM 3100 C CA . LYS A 1 395 ? 1.593 13.181 35.321 1.00 79.81 395 LYS A CA 1
ATOM 3101 C C . LYS A 1 395 ? 2.915 12.856 34.614 1.00 79.81 395 LYS A C 1
ATOM 3103 O O . LYS A 1 395 ? 3.923 12.631 35.277 1.00 79.81 395 LYS A O 1
ATOM 3108 N N . ASP A 1 396 ? 2.927 12.821 33.282 1.00 74.75 396 ASP A N 1
ATOM 3109 C CA . ASP A 1 396 ? 4.144 12.597 32.486 1.00 74.75 396 ASP A CA 1
ATOM 3110 C C . ASP A 1 396 ? 5.144 13.753 32.660 1.00 74.75 396 ASP A C 1
ATOM 3112 O O . ASP A 1 396 ? 6.352 13.532 32.735 1.00 74.75 396 ASP A O 1
ATOM 3116 N N . GLN A 1 397 ? 4.654 14.986 32.813 1.00 69.50 397 GLN A N 1
ATOM 3117 C CA . GLN A 1 397 ? 5.488 16.147 33.136 1.00 69.50 397 GLN A CA 1
ATOM 3118 C C . GLN A 1 397 ? 6.085 16.065 34.543 1.00 69.50 397 GLN A C 1
ATOM 3120 O O . GLN A 1 397 ? 7.268 16.344 34.714 1.00 69.50 397 GLN A O 1
ATOM 3125 N N . GLU A 1 398 ? 5.304 15.647 35.541 1.00 68.56 398 GLU A N 1
ATOM 3126 C CA . GLU A 1 398 ? 5.796 15.459 36.913 1.00 68.56 398 GLU A CA 1
ATOM 3127 C C . GLU A 1 398 ? 6.890 14.382 37.007 1.00 68.56 398 GLU A C 1
ATOM 3129 O O . GLU A 1 398 ? 7.807 14.505 37.815 1.00 68.56 398 GLU A O 1
ATOM 3134 N N . LEU A 1 399 ? 6.813 13.338 36.176 1.00 66.38 399 LEU A N 1
ATOM 3135 C CA . LEU A 1 399 ? 7.759 12.217 36.182 1.00 66.38 399 LEU A CA 1
ATOM 3136 C C . LEU A 1 399 ? 9.047 12.490 35.391 1.00 66.38 399 LEU A C 1
ATOM 3138 O O . LEU A 1 399 ? 10.099 11.979 35.769 1.00 66.38 399 LEU A O 1
ATOM 3142 N N . ASN A 1 400 ? 8.980 13.267 34.305 1.00 63.22 400 ASN A N 1
ATOM 3143 C CA . ASN A 1 400 ? 10.129 13.531 33.429 1.00 63.22 400 ASN A CA 1
ATOM 3144 C C . ASN A 1 400 ? 10.897 14.824 33.777 1.00 63.22 400 ASN A C 1
ATOM 3146 O O . ASN A 1 400 ? 11.960 15.076 33.208 1.00 63.22 400 ASN A O 1
ATOM 3150 N N . CYS A 1 401 ? 10.395 15.646 34.703 1.00 54.34 401 CYS A N 1
ATOM 3151 C CA . CYS A 1 401 ? 11.060 16.871 35.153 1.00 54.34 401 CYS A CA 1
ATOM 3152 C C . CYS A 1 401 ? 11.915 16.640 36.417 1.00 54.34 401 CYS A C 1
ATOM 3154 O O . CYS A 1 401 ? 11.478 16.938 37.526 1.00 54.34 401 CYS A O 1
ATOM 3156 N N . GLU A 1 402 ? 13.166 16.188 36.253 1.00 46.72 402 GLU A N 1
ATOM 3157 C CA . GLU A 1 402 ? 14.216 16.333 37.287 1.00 46.72 402 GLU A CA 1
ATOM 3158 C C . GLU A 1 402 ? 14.854 17.739 37.298 1.00 46.72 402 GLU A C 1
ATOM 3160 O O . GLU A 1 402 ? 15.440 18.135 38.302 1.00 46.72 402 GLU A O 1
ATOM 3165 N N . ASP A 1 403 ? 14.688 18.533 36.233 1.00 45.34 403 ASP A N 1
ATOM 3166 C CA . ASP A 1 403 ? 15.206 19.904 36.137 1.00 45.34 403 ASP A CA 1
ATOM 3167 C C . ASP A 1 403 ? 14.049 20.885 35.894 1.00 45.34 403 ASP A C 1
ATOM 3169 O O . ASP A 1 403 ? 13.419 20.904 34.835 1.00 45.34 403 ASP A O 1
ATOM 3173 N N . GLY A 1 404 ? 13.728 21.686 36.913 1.00 49.16 404 GLY A N 1
ATOM 3174 C CA . GLY A 1 404 ? 12.544 22.548 37.003 1.00 49.16 404 GLY A CA 1
ATOM 3175 C C . GLY A 1 404 ? 12.523 23.758 36.064 1.00 49.16 404 GLY A C 1
ATOM 3176 O O . GLY A 1 404 ? 12.318 24.878 36.524 1.00 49.16 404 GLY A O 1
ATOM 3177 N N . THR A 1 405 ? 12.746 23.572 34.759 1.00 46.72 405 THR A N 1
ATOM 3178 C CA . THR A 1 405 ? 12.808 24.684 33.790 1.00 46.72 405 THR A CA 1
ATOM 3179 C C . THR A 1 405 ? 11.892 24.573 32.572 1.00 46.72 405 THR A C 1
ATOM 3181 O O . THR A 1 405 ? 11.834 25.517 31.787 1.00 46.72 405 THR A O 1
ATOM 3184 N N . SER A 1 406 ? 11.096 23.512 32.415 1.00 52.53 406 SER A N 1
ATOM 3185 C CA . SER A 1 406 ? 10.129 23.444 31.308 1.00 52.53 406 SER A CA 1
ATOM 3186 C C . SER A 1 406 ? 8.944 22.526 31.609 1.00 52.53 406 SER A C 1
ATOM 3188 O O . SER A 1 406 ? 9.183 21.334 31.730 1.00 52.53 406 SER A O 1
ATOM 3190 N N . SER A 1 407 ? 7.696 23.035 31.659 1.00 55.09 407 SER A N 1
ATOM 3191 C CA . SER A 1 407 ? 6.518 22.319 31.086 1.00 55.09 407 SER A CA 1
ATOM 3192 C C . SER A 1 407 ? 5.119 22.925 31.327 1.00 55.09 407 SER A C 1
ATOM 3194 O O . SER A 1 407 ? 4.180 22.472 30.680 1.00 55.09 407 SER A O 1
ATOM 3196 N N . GLY A 1 408 ? 4.924 23.985 32.124 1.00 59.16 408 GLY A N 1
ATOM 3197 C CA . GLY A 1 408 ? 3.572 24.567 32.312 1.00 59.16 408 GLY A CA 1
ATOM 3198 C C . GLY A 1 408 ? 2.909 25.128 31.035 1.00 59.16 408 GLY A C 1
ATOM 3199 O O . GLY A 1 408 ? 1.689 25.240 30.951 1.00 59.16 408 GLY A O 1
ATOM 3200 N N . TYR A 1 409 ? 3.695 25.453 30.004 1.00 67.06 409 TYR A N 1
ATOM 3201 C CA . TYR A 1 409 ? 3.165 25.923 28.719 1.00 67.06 409 TYR A CA 1
ATOM 3202 C C . TYR A 1 409 ? 2.504 24.819 27.898 1.00 67.06 409 TYR A C 1
ATOM 3204 O O . TYR A 1 409 ? 1.575 25.106 27.152 1.00 67.06 409 TYR A O 1
ATOM 3212 N N . MET A 1 410 ? 2.948 23.568 28.035 1.00 68.12 410 MET A N 1
ATOM 3213 C CA . MET A 1 410 ? 2.399 22.472 27.240 1.00 68.12 410 MET A CA 1
ATOM 3214 C C . MET A 1 410 ? 0.992 22.102 27.721 1.00 68.12 410 MET A C 1
ATOM 3216 O O . MET A 1 410 ? 0.122 21.872 26.895 1.00 68.12 410 MET A O 1
ATOM 3220 N N . SER A 1 411 ? 0.723 22.135 29.031 1.00 70.25 411 SER A N 1
ATOM 3221 C CA . SER A 1 411 ? -0.640 21.938 29.549 1.00 70.25 411 SER A CA 1
ATOM 3222 C C . SER A 1 411 ? -1.583 23.076 29.138 1.00 70.25 411 SER A C 1
ATOM 3224 O O . SER A 1 411 ? -2.713 22.822 28.732 1.00 70.25 411 SER A O 1
ATOM 3226 N N . SER A 1 412 ? -1.105 24.326 29.147 1.00 75.31 412 SER A N 1
ATOM 3227 C CA . SER A 1 412 ? -1.861 25.478 28.629 1.00 75.31 412 SER A CA 1
ATOM 3228 C C . SER A 1 412 ? -2.145 25.369 27.121 1.00 75.31 412 SER A C 1
ATOM 3230 O O . SER A 1 412 ? -3.262 25.632 26.668 1.00 75.31 412 SER A O 1
ATOM 3232 N N . LEU A 1 413 ? -1.155 24.925 26.339 1.00 75.69 413 LEU A N 1
ATOM 3233 C CA . LEU A 1 413 ? -1.302 24.676 24.906 1.00 75.69 413 LEU A CA 1
ATOM 3234 C C . LEU A 1 413 ? -2.318 23.559 24.643 1.00 75.69 413 LEU A C 1
ATOM 3236 O O . LEU A 1 413 ? -3.223 23.748 23.841 1.00 75.69 413 LEU A O 1
ATOM 3240 N N . VAL A 1 414 ? -2.234 22.441 25.367 1.00 74.31 414 VAL A N 1
ATOM 3241 C CA . VAL A 1 414 ? -3.195 21.332 25.261 1.00 74.31 414 VAL A CA 1
ATOM 3242 C C . VAL A 1 414 ? -4.608 21.787 25.608 1.00 74.31 414 VAL A C 1
ATOM 3244 O O . VAL A 1 414 ? -5.532 21.486 24.861 1.00 74.31 414 VAL A O 1
ATOM 3247 N N . ASN A 1 415 ? -4.785 22.606 26.647 1.00 75.19 415 ASN A N 1
ATOM 3248 C CA . ASN A 1 415 ? -6.092 23.190 26.958 1.00 75.19 415 ASN A CA 1
ATOM 3249 C C . ASN A 1 415 ? -6.618 24.074 25.825 1.00 75.19 415 ASN A C 1
ATOM 3251 O O . ASN A 1 415 ? -7.797 24.002 25.488 1.00 75.19 415 ASN A O 1
ATOM 3255 N N . SER A 1 416 ? -5.746 24.862 25.200 1.00 80.62 416 SER A N 1
ATOM 3256 C CA . SER A 1 416 ? -6.110 25.706 24.056 1.00 80.62 416 SER A CA 1
ATOM 3257 C C . SER A 1 416 ? -6.442 24.879 22.805 1.00 80.62 416 SER A C 1
ATOM 3259 O O . SER A 1 416 ? -7.275 25.281 22.000 1.00 80.62 416 SER A O 1
ATOM 3261 N N . MET A 1 417 ? -5.814 23.711 22.650 1.00 73.50 417 MET A N 1
ATOM 3262 C CA . MET A 1 417 ? -5.996 22.799 21.517 1.00 73.50 417 MET A CA 1
ATOM 3263 C C . MET A 1 417 ? -7.098 21.759 21.738 1.00 73.50 417 MET A C 1
ATOM 3265 O O . MET A 1 417 ? -7.437 21.049 20.801 1.00 73.50 417 MET A O 1
ATOM 3269 N N . SER A 1 418 ? -7.677 21.687 22.936 1.00 74.50 418 SER A N 1
ATOM 3270 C CA . SER A 1 418 ? -8.707 20.716 23.324 1.00 74.50 418 SER A CA 1
ATOM 3271 C C . SER A 1 418 ? -9.902 20.696 22.373 1.00 74.50 418 SER A C 1
ATOM 3273 O O . SER A 1 418 ? -10.197 19.668 21.776 1.00 74.50 418 SER A O 1
ATOM 3275 N N . LEU A 1 419 ? -10.505 21.866 22.155 1.00 75.94 419 LEU A N 1
ATOM 3276 C CA . LEU A 1 419 ? -11.635 22.065 21.248 1.00 75.94 419 LEU A CA 1
ATOM 3277 C C . LEU A 1 419 ? -11.289 21.669 19.807 1.00 75.94 419 LEU A C 1
ATOM 3279 O O . LEU A 1 419 ? -12.099 21.056 19.121 1.00 75.94 419 LEU A O 1
ATOM 3283 N N . MET A 1 420 ? -10.070 21.987 19.358 1.00 78.62 420 MET A N 1
ATOM 3284 C CA . MET A 1 420 ? -9.613 21.645 18.008 1.00 78.62 420 MET A CA 1
ATOM 3285 C C . MET A 1 420 ? -9.381 20.137 17.850 1.00 78.62 420 MET A C 1
ATOM 3287 O O . MET A 1 420 ? -9.732 19.563 16.822 1.00 78.62 420 MET A O 1
ATOM 3291 N N . LEU A 1 421 ? -8.812 19.491 18.869 1.00 77.19 421 LEU A N 1
ATOM 3292 C CA . LEU A 1 421 ? -8.578 18.051 18.881 1.00 77.19 421 LEU A CA 1
ATOM 3293 C C . LEU A 1 421 ? -9.889 17.264 18.979 1.00 77.19 421 LEU A C 1
ATOM 3295 O O . LEU A 1 421 ? -10.004 16.229 18.338 1.00 77.19 421 LEU A O 1
ATOM 3299 N N . GLU A 1 422 ? -10.882 17.754 19.721 1.00 76.69 422 GLU A N 1
ATOM 3300 C CA . GLU A 1 422 ? -12.200 17.117 19.822 1.00 76.69 422 GLU A CA 1
ATOM 3301 C C . GLU A 1 422 ? -12.944 17.139 18.480 1.00 76.69 422 GLU A C 1
ATOM 3303 O O . GLU A 1 422 ? -13.414 16.100 18.010 1.00 76.69 422 GLU A O 1
ATOM 3308 N N . GLU A 1 423 ? -12.985 18.296 17.809 1.00 79.62 423 GLU A N 1
ATOM 3309 C CA . GLU A 1 423 ? -13.563 18.400 16.466 1.00 79.62 423 GLU A CA 1
ATOM 3310 C C . GLU A 1 423 ? -12.828 17.482 15.479 1.00 79.62 423 GLU A C 1
ATOM 3312 O O . GLU A 1 423 ? -13.460 16.777 14.690 1.00 79.62 423 GLU A O 1
ATOM 3317 N N . PHE A 1 424 ? -11.501 17.410 15.579 1.00 78.62 424 PHE A N 1
ATOM 3318 C CA . PHE A 1 424 ? -10.688 16.519 14.761 1.00 78.62 424 PHE A CA 1
ATOM 3319 C C . PHE A 1 424 ? -10.983 15.033 15.017 1.00 78.62 424 PHE A C 1
ATOM 3321 O O . PHE A 1 424 ? -11.216 14.284 14.067 1.00 78.62 424 PHE A O 1
ATOM 3328 N N . TYR A 1 425 ? -11.021 14.592 16.276 1.00 79.88 425 TYR A N 1
ATOM 3329 C CA . TYR A 1 425 ? -11.298 13.194 16.615 1.00 79.88 425 TYR A CA 1
ATOM 3330 C C . TYR A 1 425 ? -12.721 12.775 16.246 1.00 79.88 425 TYR A C 1
ATOM 3332 O O . TYR A 1 425 ? -12.926 11.618 15.893 1.00 79.88 425 TYR A O 1
ATOM 3340 N N . SER A 1 426 ? -13.684 13.702 16.230 1.00 78.00 426 SER A N 1
ATOM 3341 C CA . SER A 1 426 ? -15.054 13.406 15.791 1.00 78.00 426 SER A CA 1
ATOM 3342 C C . SER A 1 426 ? -15.151 12.957 14.324 1.00 78.00 426 SER A C 1
ATOM 3344 O O . SER A 1 426 ? -16.072 12.227 13.959 1.00 78.00 426 SER A O 1
ATOM 3346 N N . GLN A 1 427 ? -14.199 13.371 13.481 1.00 74.88 427 GLN A N 1
ATOM 3347 C CA . GLN A 1 427 ? -14.165 13.035 12.054 1.00 74.88 427 GLN A CA 1
ATOM 3348 C C . GLN A 1 427 ? -13.412 11.728 11.768 1.00 74.88 427 GLN A C 1
ATOM 3350 O O . GLN A 1 427 ? -13.536 11.155 10.679 1.00 74.88 427 GLN A O 1
ATOM 3355 N N . LEU A 1 428 ? -12.624 11.245 12.727 1.00 80.88 428 LEU A N 1
ATOM 3356 C CA . LEU A 1 428 ? -11.734 10.108 12.550 1.00 80.88 428 LEU A CA 1
ATOM 3357 C C . LEU A 1 428 ? -12.379 8.817 13.031 1.00 80.88 428 LEU A C 1
ATOM 3359 O O . LEU A 1 428 ? -12.956 8.752 14.112 1.00 80.88 428 LEU A O 1
ATOM 3363 N N . ASP A 1 429 ? -12.195 7.759 12.248 1.00 86.62 429 ASP A N 1
ATOM 3364 C CA . ASP A 1 429 ? -12.423 6.407 12.740 1.00 86.62 429 ASP A CA 1
ATOM 3365 C C . ASP A 1 429 ? -11.098 5.842 13.262 1.00 86.62 429 ASP A C 1
ATOM 3367 O O . ASP A 1 429 ? -10.038 5.972 12.637 1.00 86.62 429 ASP A O 1
ATOM 3371 N N . VAL A 1 430 ? -11.166 5.232 14.439 1.00 87.75 430 VAL A N 1
ATOM 3372 C CA . VAL A 1 430 ? -10.026 4.645 15.140 1.00 87.75 430 VAL A CA 1
ATOM 3373 C C . VAL A 1 430 ? -10.172 3.138 15.110 1.00 87.75 430 VAL A C 1
ATOM 3375 O O . VAL A 1 430 ? -11.218 2.601 15.463 1.00 87.75 430 VAL A O 1
ATOM 3378 N N . THR A 1 431 ? -9.102 2.454 14.723 1.00 89.56 431 THR A N 1
ATOM 3379 C CA . THR A 1 431 ? -9.044 0.992 14.708 1.00 89.56 431 THR A CA 1
ATOM 3380 C C . THR A 1 431 ? -7.729 0.520 15.305 1.00 89.56 431 THR A C 1
ATOM 3382 O O . THR A 1 431 ? -6.700 1.197 15.218 1.00 89.56 431 THR A O 1
ATOM 3385 N N . SER A 1 432 ? -7.752 -0.646 15.939 1.00 90.06 432 SER A N 1
ATOM 3386 C CA . SER A 1 432 ? -6.571 -1.256 16.535 1.00 90.06 432 SER A CA 1
ATOM 3387 C C . SER A 1 432 ? -6.340 -2.624 15.904 1.00 90.06 432 SER A C 1
ATOM 3389 O O . SER A 1 432 ? -7.245 -3.447 15.824 1.00 90.06 432 SER A O 1
ATOM 3391 N N . CYS A 1 433 ? -5.132 -2.859 15.389 1.00 91.00 433 CYS A N 1
ATOM 3392 C CA . CYS A 1 433 ? -4.819 -4.073 14.642 1.00 91.00 433 CYS A CA 1
ATOM 3393 C C . CYS A 1 433 ? -3.422 -4.615 14.967 1.00 91.00 433 CYS A C 1
ATOM 3395 O O . CYS A 1 433 ? -2.484 -3.871 15.276 1.00 91.00 433 CYS A O 1
ATOM 3397 N N . SER A 1 434 ? -3.252 -5.928 14.828 1.00 91.94 434 SER A N 1
ATOM 3398 C CA . SER A 1 434 ? -1.929 -6.549 14.792 1.00 91.94 434 SER A CA 1
ATOM 3399 C C . SER A 1 434 ? -1.672 -7.118 13.406 1.00 91.94 434 SER A C 1
ATOM 3401 O O . SER A 1 434 ? -2.253 -8.124 13.003 1.00 91.94 434 SER A O 1
ATOM 3403 N N . ALA A 1 435 ? -0.727 -6.510 12.686 1.00 88.50 435 ALA A N 1
ATOM 3404 C CA . ALA A 1 435 ? -0.277 -7.007 11.387 1.00 88.50 435 ALA A CA 1
ATOM 3405 C C . ALA A 1 435 ? 0.364 -8.410 11.447 1.00 88.50 435 ALA A C 1
ATOM 3407 O O . ALA A 1 435 ? 0.498 -9.062 10.414 1.00 88.50 435 ALA A O 1
ATOM 3408 N N . PHE A 1 436 ? 0.780 -8.882 12.630 1.00 85.94 436 PHE A N 1
ATOM 3409 C CA . PHE A 1 436 ? 1.403 -10.197 12.787 1.00 85.94 436 PHE A CA 1
ATOM 3410 C C . PHE A 1 436 ? 0.379 -11.313 13.019 1.00 85.94 436 PHE A C 1
ATOM 3412 O O . PHE A 1 436 ? 0.513 -12.392 12.439 1.00 85.94 436 PHE A O 1
ATOM 3419 N N . THR A 1 437 ? -0.635 -11.067 13.854 1.00 85.25 437 THR A N 1
ATOM 3420 C CA . THR A 1 437 ? -1.678 -12.060 14.164 1.00 85.25 437 THR A CA 1
ATOM 3421 C C . THR A 1 437 ? -2.881 -11.971 13.225 1.00 85.25 437 THR A C 1
ATOM 3423 O O . THR A 1 437 ? -3.578 -12.968 13.052 1.00 85.25 437 THR A O 1
ATOM 3426 N N . GLY A 1 438 ? -3.103 -10.813 12.594 1.00 85.44 438 GLY A N 1
ATOM 3427 C CA . GLY A 1 438 ? -4.289 -10.519 11.787 1.00 85.44 438 GLY A CA 1
ATOM 3428 C C . GLY A 1 438 ? -5.506 -10.082 12.610 1.00 85.44 438 GLY A C 1
ATOM 3429 O O . GLY A 1 438 ? -6.587 -9.925 12.054 1.00 85.44 438 GLY A O 1
ATOM 3430 N N . GLU A 1 439 ? -5.353 -9.886 13.920 1.00 88.19 439 GLU A N 1
ATOM 3431 C CA . GLU A 1 439 ? -6.421 -9.404 14.802 1.00 88.19 439 GLU A CA 1
ATOM 3432 C C . GLU A 1 439 ? -6.768 -7.935 14.503 1.00 88.19 439 GLU A C 1
ATOM 3434 O O . GLU A 1 439 ? -5.867 -7.129 14.255 1.00 88.19 439 GLU A O 1
ATOM 3439 N N . GLY A 1 440 ? -8.063 -7.597 14.520 1.00 86.25 440 GLY A N 1
ATOM 3440 C CA . GLY A 1 440 ? -8.574 -6.236 14.290 1.00 86.25 440 GLY A CA 1
ATOM 3441 C C . GLY A 1 440 ? -8.666 -5.801 12.821 1.00 86.25 440 GLY A C 1
ATOM 3442 O O . GLY A 1 440 ? -9.048 -4.671 12.534 1.00 86.25 440 GLY A O 1
ATOM 3443 N N . PHE A 1 441 ? -8.331 -6.680 11.867 1.00 88.88 441 PHE A N 1
ATOM 3444 C CA . PHE A 1 441 ? -8.461 -6.367 10.437 1.00 88.88 441 PHE A CA 1
ATOM 3445 C C . PHE A 1 441 ? -9.911 -6.337 9.947 1.00 88.88 441 PHE A C 1
ATOM 3447 O O . PHE A 1 441 ? -10.199 -5.596 9.013 1.00 88.88 441 PHE A O 1
ATOM 3454 N N . ASP A 1 442 ? -10.810 -7.110 10.559 1.00 89.44 442 ASP A N 1
ATOM 3455 C CA . ASP A 1 442 ? -12.235 -7.080 10.207 1.00 89.44 442 ASP A CA 1
ATOM 3456 C C . ASP A 1 442 ? -12.834 -5.705 10.554 1.00 89.44 442 ASP A C 1
ATOM 3458 O O . ASP A 1 442 ? -13.391 -5.044 9.680 1.00 89.44 442 ASP A O 1
ATOM 3462 N N . ASP A 1 443 ? -12.570 -5.208 11.768 1.00 89.38 443 ASP A N 1
ATOM 3463 C CA . ASP A 1 443 ? -12.976 -3.866 12.214 1.00 89.38 443 ASP A CA 1
ATOM 3464 C C . ASP A 1 443 ? -12.384 -2.757 11.323 1.00 89.38 443 ASP A C 1
ATOM 3466 O O . ASP A 1 443 ? -13.039 -1.757 11.027 1.00 89.38 443 ASP A O 1
ATOM 3470 N N . PHE A 1 444 ? -11.145 -2.942 10.851 1.00 91.31 444 PHE A N 1
ATOM 3471 C CA . PHE A 1 444 ? -10.523 -2.036 9.886 1.00 91.31 444 PHE A CA 1
ATOM 3472 C C . PHE A 1 444 ? -11.255 -2.020 8.540 1.00 91.31 444 PHE A C 1
ATOM 3474 O O . PHE A 1 444 ? -11.479 -0.946 7.983 1.00 91.31 444 PHE A O 1
ATOM 3481 N N . MET A 1 445 ? -11.647 -3.180 8.012 1.00 90.25 445 MET A N 1
ATOM 3482 C CA . MET A 1 445 ? -12.369 -3.251 6.738 1.00 90.25 445 MET A CA 1
ATOM 3483 C C . MET A 1 445 ? -13.777 -2.655 6.851 1.00 90.25 445 MET A C 1
ATOM 3485 O O . MET A 1 445 ? -14.198 -1.946 5.939 1.00 90.25 445 MET A O 1
ATOM 3489 N N . ASP A 1 446 ? -14.457 -2.854 7.981 1.00 90.81 446 ASP A N 1
ATOM 3490 C CA . ASP A 1 446 ? -15.754 -2.226 8.257 1.00 90.81 446 ASP A CA 1
ATOM 3491 C C . ASP A 1 446 ? -15.632 -0.691 8.331 1.00 90.81 446 ASP A C 1
ATOM 3493 O O . ASP A 1 446 ? -16.453 0.036 7.765 1.00 90.81 446 ASP A O 1
ATOM 3497 N N . ALA A 1 447 ? -14.568 -0.179 8.963 1.00 89.56 447 ALA A N 1
ATOM 3498 C CA . ALA A 1 447 ? -14.277 1.255 8.992 1.00 89.56 447 ALA A CA 1
ATOM 3499 C C . ALA A 1 447 ? -13.974 1.819 7.591 1.00 89.56 447 ALA A C 1
ATOM 3501 O O . ALA A 1 447 ? -14.416 2.920 7.259 1.00 89.56 447 ALA A O 1
ATOM 3502 N N . VAL A 1 448 ? -13.261 1.067 6.743 1.00 90.62 448 VAL A N 1
ATOM 3503 C CA . VAL A 1 448 ? -13.016 1.451 5.342 1.00 90.62 448 VAL A CA 1
ATOM 3504 C C . VAL A 1 448 ? -14.325 1.531 4.564 1.00 90.62 448 VAL A C 1
ATOM 3506 O O . VAL A 1 448 ? -14.558 2.540 3.899 1.00 90.62 448 VAL A O 1
ATOM 3509 N N . ASP A 1 449 ? -15.189 0.520 4.666 1.00 89.88 449 ASP A N 1
ATOM 3510 C CA . ASP A 1 449 ? -16.468 0.496 3.952 1.00 89.88 449 ASP A CA 1
ATOM 3511 C C . ASP A 1 449 ? -17.362 1.682 4.396 1.00 89.88 449 ASP A C 1
ATOM 3513 O O . ASP A 1 449 ? -17.911 2.389 3.547 1.00 89.88 449 ASP A O 1
ATOM 3517 N N . LYS A 1 450 ? -17.391 2.019 5.697 1.00 89.69 450 LYS A N 1
ATOM 3518 C CA . LYS A 1 450 ? -18.060 3.229 6.220 1.00 89.69 450 LYS A CA 1
ATOM 3519 C C . LYS A 1 450 ? -17.471 4.526 5.645 1.00 89.69 450 LYS A C 1
ATOM 3521 O O . LYS A 1 450 ? -18.214 5.397 5.190 1.00 89.69 450 LYS A O 1
ATOM 3526 N N . LYS A 1 451 ? -16.140 4.668 5.622 1.00 87.94 451 LYS A N 1
ATOM 3527 C CA . LYS A 1 451 ? -15.477 5.864 5.070 1.00 87.94 451 LYS A CA 1
ATOM 3528 C C . LYS A 1 451 ? -15.678 6.018 3.564 1.00 87.94 451 LYS A C 1
ATOM 3530 O O . LYS A 1 451 ? -15.707 7.145 3.075 1.00 87.94 451 LYS A O 1
ATOM 3535 N N . VAL A 1 452 ? -15.846 4.925 2.823 1.00 87.38 452 VAL A N 1
ATOM 3536 C CA . VAL A 1 452 ? -16.188 4.970 1.393 1.00 87.38 452 VAL A CA 1
ATOM 3537 C C . VAL A 1 452 ? -17.596 5.539 1.184 1.00 87.38 452 VAL A C 1
ATOM 3539 O O . VAL A 1 452 ? -17.805 6.336 0.268 1.00 87.38 452 VAL A O 1
ATOM 3542 N N . GLU A 1 453 ? -18.560 5.194 2.040 1.00 86.00 453 GLU A N 1
ATOM 3543 C CA . GLU A 1 453 ? -19.896 5.800 1.997 1.00 86.00 453 GLU A CA 1
ATOM 3544 C C . GLU A 1 453 ? -19.851 7.303 2.313 1.00 86.00 453 GLU A C 1
ATOM 3546 O O . GLU A 1 453 ? -20.431 8.102 1.573 1.00 86.00 453 GLU A O 1
ATOM 3551 N N . GLU A 1 454 ? -19.109 7.701 3.353 1.00 81.19 454 GLU A N 1
ATOM 3552 C CA . GLU A 1 454 ? -18.896 9.114 3.706 1.00 81.19 454 GLU A CA 1
ATOM 3553 C C . GLU A 1 454 ? -18.218 9.892 2.567 1.00 81.19 454 GLU A C 1
ATOM 3555 O O . GLU A 1 454 ? -18.647 10.996 2.219 1.00 81.19 454 GLU A O 1
ATOM 3560 N N . TYR A 1 455 ? -17.206 9.293 1.934 1.00 80.44 455 TYR A N 1
ATOM 3561 C CA . TYR A 1 455 ? -16.515 9.861 0.779 1.00 80.44 455 TYR A CA 1
ATOM 3562 C C . TYR A 1 455 ? -17.493 10.180 -0.357 1.00 80.44 455 TYR A C 1
ATOM 3564 O O . TYR A 1 455 ? -17.474 11.273 -0.927 1.00 80.44 455 TYR A O 1
ATOM 3572 N N . ASN A 1 456 ? -18.389 9.242 -0.668 1.00 79.88 456 ASN A N 1
ATOM 3573 C CA . ASN A 1 456 ? -19.336 9.420 -1.760 1.00 79.88 456 ASN A CA 1
ATOM 3574 C C . ASN A 1 456 ? -20.387 10.500 -1.465 1.00 79.88 456 ASN A C 1
ATOM 3576 O O . ASN A 1 456 ? -20.833 11.185 -2.382 1.00 79.88 456 ASN A O 1
ATOM 3580 N N . GLN A 1 457 ? -20.788 10.661 -0.202 1.00 76.31 457 GLN A N 1
ATOM 3581 C CA . GLN A 1 457 ? -21.824 11.620 0.189 1.00 76.31 457 GLN A CA 1
ATOM 3582 C C . GLN A 1 457 ? -21.298 13.051 0.310 1.00 76.31 457 GLN A C 1
ATOM 3584 O O . GLN A 1 457 ? -21.911 13.976 -0.220 1.00 76.31 457 GLN A O 1
ATOM 3589 N N . TYR A 1 458 ? -20.181 13.240 1.011 1.00 69.94 458 TYR A N 1
ATOM 3590 C CA . TYR A 1 458 ? -19.671 14.574 1.331 1.00 69.94 458 TYR A CA 1
ATOM 3591 C C . TYR A 1 458 ? -18.631 15.036 0.317 1.00 69.94 458 TYR A C 1
ATOM 3593 O O . TYR A 1 458 ? -18.686 16.161 -0.178 1.00 69.94 458 TYR A O 1
ATOM 3601 N N . TYR A 1 459 ? -17.711 14.145 -0.039 1.00 68.25 459 TYR A N 1
ATOM 3602 C CA . TYR A 1 459 ? -16.497 14.527 -0.740 1.00 68.25 459 TYR A CA 1
ATOM 3603 C C . TYR A 1 459 ? -16.698 14.703 -2.247 1.00 68.25 459 TYR A C 1
ATOM 3605 O O . TYR A 1 459 ? -16.266 15.703 -2.824 1.00 68.25 459 TYR A O 1
ATOM 3613 N N . LEU A 1 460 ? -17.413 13.772 -2.889 1.00 69.00 460 LEU A N 1
ATOM 3614 C CA . LEU A 1 460 ? -17.798 13.918 -4.299 1.00 69.00 460 LEU A CA 1
ATOM 3615 C C . LEU A 1 460 ? -18.672 15.162 -4.509 1.00 69.00 460 LEU A C 1
ATOM 3617 O O . LEU A 1 460 ? -18.418 15.936 -5.430 1.00 69.00 460 LEU A O 1
ATOM 3621 N N . ALA A 1 461 ? -19.642 15.396 -3.623 1.00 66.12 461 ALA A N 1
ATOM 3622 C CA . ALA A 1 461 ? -20.560 16.529 -3.720 1.00 66.12 461 ALA A CA 1
ATOM 3623 C C . ALA A 1 461 ? -19.853 17.884 -3.542 1.00 66.12 461 ALA A C 1
ATOM 3625 O O . ALA A 1 461 ? -20.089 18.813 -4.320 1.00 66.12 461 ALA A O 1
ATOM 3626 N N . GLU A 1 462 ? -18.958 18.005 -2.555 1.00 68.75 462 GLU A N 1
ATOM 3627 C CA . GLU A 1 462 ? -18.165 19.223 -2.352 1.00 68.75 462 GLU A CA 1
ATOM 3628 C C . GLU A 1 462 ? -17.237 19.480 -3.547 1.00 68.75 462 GLU A C 1
ATOM 3630 O O . GLU A 1 462 ? -17.143 20.603 -4.051 1.00 68.75 462 GLU A O 1
ATOM 3635 N N . ARG A 1 463 ? -16.599 18.428 -4.071 1.00 66.31 463 ARG A N 1
ATOM 3636 C CA . ARG A 1 463 ? -15.718 18.540 -5.234 1.00 66.31 463 ARG A CA 1
ATOM 3637 C C . ARG A 1 463 ? -16.470 18.957 -6.495 1.00 66.31 463 ARG A C 1
ATOM 3639 O O . ARG A 1 463 ? -15.993 19.842 -7.204 1.00 66.31 463 ARG A O 1
ATOM 3646 N N . GLU A 1 464 ? -17.627 18.362 -6.776 1.00 72.69 464 GLU A N 1
ATOM 3647 C CA . GLU A 1 464 ? -18.472 18.749 -7.912 1.00 72.69 464 GLU A CA 1
ATOM 3648 C C . GLU A 1 464 ? -18.921 20.212 -7.807 1.00 72.69 464 GLU A C 1
ATOM 3650 O O . GLU A 1 464 ? -18.908 20.935 -8.807 1.00 72.69 464 GLU A O 1
ATOM 3655 N N . ALA A 1 465 ? -19.238 20.685 -6.598 1.00 74.50 465 ALA A N 1
ATOM 3656 C CA . ALA A 1 465 ? -19.575 22.084 -6.354 1.00 74.50 465 ALA A CA 1
ATOM 3657 C C . ALA A 1 465 ? -18.389 23.024 -6.639 1.00 74.50 465 ALA A C 1
ATOM 3659 O O . ALA A 1 465 ? -18.557 24.022 -7.345 1.00 74.50 465 ALA A O 1
ATOM 3660 N N . ILE A 1 466 ? -17.184 22.682 -6.166 1.00 75.12 466 ILE A N 1
ATOM 3661 C CA . ILE A 1 466 ? -15.960 23.462 -6.417 1.00 75.12 466 ILE A CA 1
ATOM 3662 C C . ILE A 1 466 ? -15.633 23.507 -7.915 1.00 75.12 466 ILE A C 1
ATOM 3664 O O . ILE A 1 466 ? -15.267 24.559 -8.444 1.00 75.12 466 ILE A O 1
ATOM 3668 N N . LEU A 1 467 ? -15.759 22.379 -8.616 1.00 74.31 467 LEU A N 1
ATOM 3669 C CA . LEU A 1 467 ? -15.457 22.287 -10.046 1.00 74.31 467 LEU A CA 1
ATOM 3670 C C . LEU A 1 467 ? -16.450 23.124 -10.863 1.00 74.31 467 LEU A C 1
ATOM 3672 O O . LEU A 1 467 ? -16.043 23.914 -11.715 1.00 74.31 467 LEU A O 1
ATOM 3676 N N . LYS A 1 468 ? -17.739 23.055 -10.517 1.00 80.50 468 LYS A N 1
ATOM 3677 C CA . LYS A 1 468 ? -18.787 23.878 -11.127 1.00 80.50 468 LYS A CA 1
ATOM 3678 C C . LYS A 1 468 ? -18.570 25.371 -10.880 1.00 80.50 468 LYS A C 1
ATOM 3680 O O . LYS A 1 468 ? -18.734 26.170 -11.800 1.00 80.50 468 LYS A O 1
ATOM 3685 N N . GLN A 1 469 ? -18.146 25.752 -9.677 1.00 77.44 469 GLN A N 1
ATOM 3686 C CA . GLN A 1 469 ? -17.829 27.143 -9.357 1.00 77.44 469 GLN A CA 1
ATOM 3687 C C . GLN A 1 469 ? -16.630 27.651 -10.172 1.00 77.44 469 GLN A C 1
ATOM 3689 O O . GLN A 1 469 ? -16.696 28.742 -10.738 1.00 77.44 469 GLN A O 1
ATOM 3694 N N . LYS A 1 470 ? -15.573 26.839 -10.321 1.00 77.44 470 LYS A N 1
ATOM 3695 C CA . LYS A 1 470 ? -14.432 27.169 -11.191 1.00 77.44 470 LYS A CA 1
ATOM 3696 C C . LYS A 1 470 ? -14.844 27.340 -12.651 1.00 77.44 470 LYS A C 1
ATOM 3698 O O . LYS A 1 470 ? -14.427 28.306 -13.283 1.00 77.44 470 LYS A O 1
ATOM 3703 N N . GLU A 1 471 ? -15.690 26.459 -13.182 1.00 80.81 471 GLU A N 1
ATOM 3704 C CA . GLU A 1 471 ? -16.212 26.603 -14.545 1.00 80.81 471 GLU A CA 1
ATOM 3705 C C . GLU A 1 471 ? -17.055 27.871 -14.720 1.00 80.81 471 GLU A C 1
ATOM 3707 O O . GLU A 1 471 ? -16.980 28.538 -15.755 1.00 80.81 471 GLU A O 1
ATOM 3712 N N . GLU A 1 472 ? -17.877 28.216 -13.727 1.00 83.56 472 GLU A N 1
ATOM 3713 C CA . GLU A 1 472 ? -18.660 29.450 -13.734 1.00 83.56 472 GLU A CA 1
ATOM 3714 C C . GLU A 1 472 ? -17.761 30.687 -13.694 1.00 83.56 472 GLU A C 1
ATOM 3716 O O . GLU A 1 472 ? -18.010 31.650 -14.423 1.00 83.56 472 GLU A O 1
ATOM 3721 N N . ASP A 1 473 ? -16.694 30.665 -12.901 1.00 81.19 473 ASP A N 1
ATOM 3722 C CA . ASP A 1 473 ? -15.755 31.777 -12.798 1.00 81.19 473 ASP A CA 1
ATOM 3723 C C . ASP A 1 473 ? -14.867 31.905 -14.043 1.00 81.19 473 ASP A C 1
ATOM 3725 O O . ASP A 1 473 ? -14.631 33.025 -14.505 1.00 81.19 473 ASP A O 1
ATOM 3729 N N . GLU A 1 474 ? -14.480 30.798 -14.682 1.00 79.00 474 GLU A N 1
ATOM 3730 C CA . GLU A 1 474 ? -13.858 30.816 -16.009 1.00 79.00 474 GLU A CA 1
ATOM 3731 C C . GLU A 1 474 ? -14.801 31.371 -17.078 1.00 79.00 474 GLU A C 1
ATOM 3733 O O . GLU A 1 474 ? -14.388 32.194 -17.897 1.00 79.00 474 GLU A O 1
ATOM 3738 N N . LYS A 1 475 ? -16.080 30.970 -17.076 1.00 84.81 475 LYS A N 1
ATOM 3739 C CA . LYS A 1 475 ? -17.091 31.521 -17.993 1.00 84.81 475 LYS A CA 1
ATOM 3740 C C . LYS A 1 475 ? -17.282 33.016 -17.758 1.00 84.81 475 LYS A C 1
ATOM 3742 O O . LYS A 1 475 ? -17.337 33.770 -18.726 1.00 84.81 475 LYS A O 1
ATOM 3747 N N . LYS A 1 476 ? -17.308 33.474 -16.501 1.00 84.88 476 LYS A N 1
ATOM 3748 C CA . LYS A 1 476 ? -17.348 34.907 -16.162 1.00 84.88 476 LYS A CA 1
ATOM 3749 C C . LYS A 1 476 ? -16.080 35.629 -16.615 1.00 84.88 476 LYS A C 1
ATOM 3751 O O . LYS A 1 476 ? -16.193 36.744 -17.116 1.00 84.88 476 LYS A O 1
ATOM 3756 N N . ARG A 1 477 ? -14.888 35.034 -16.476 1.00 82.50 477 ARG A N 1
ATOM 3757 C CA . ARG A 1 477 ? -13.628 35.612 -16.984 1.00 82.50 477 ARG A CA 1
ATOM 3758 C C . ARG A 1 477 ? -13.643 35.726 -18.508 1.00 82.50 477 ARG A C 1
ATOM 3760 O O . ARG A 1 477 ? -13.379 36.810 -19.015 1.00 82.50 477 ARG A O 1
ATOM 3767 N N . LYS A 1 478 ? -14.044 34.667 -19.221 1.00 81.81 478 LYS A N 1
ATOM 3768 C CA . LYS A 1 478 ? -14.209 34.656 -20.687 1.00 81.81 478 LYS A CA 1
ATOM 3769 C C . LYS A 1 478 ? -15.264 35.665 -21.152 1.00 81.81 478 LYS A C 1
ATOM 3771 O O . LYS A 1 478 ? -15.064 36.356 -22.142 1.00 81.81 478 LYS A O 1
ATOM 3776 N N . ALA A 1 479 ? -16.363 35.812 -20.414 1.00 84.94 479 ALA A N 1
ATOM 3777 C CA . ALA A 1 479 ? -17.377 36.823 -20.701 1.00 84.94 479 ALA A CA 1
ATOM 3778 C C . ALA A 1 479 ? -16.858 38.247 -20.449 1.00 84.94 479 ALA A C 1
ATOM 3780 O O . ALA A 1 479 ? -17.132 39.138 -21.244 1.00 84.94 479 ALA A O 1
ATOM 3781 N N . LYS A 1 480 ? -16.079 38.473 -19.381 1.00 85.50 480 LYS A N 1
ATOM 3782 C CA . LYS A 1 480 ? -15.443 39.770 -19.096 1.00 85.50 480 LYS A CA 1
ATOM 3783 C C . LYS A 1 480 ? -14.383 40.131 -20.137 1.00 85.50 480 LYS A C 1
ATOM 3785 O O . LYS A 1 480 ? -14.334 41.290 -20.536 1.00 85.50 480 LYS A O 1
ATOM 3790 N N . SER A 1 481 ? -13.567 39.178 -20.592 1.00 81.94 481 SER A N 1
ATOM 3791 C CA . SER A 1 481 ? -12.579 39.420 -21.650 1.00 81.94 481 SER A CA 1
ATOM 3792 C C . SER A 1 481 ? -13.252 39.687 -22.996 1.00 81.94 481 SER A C 1
ATOM 3794 O O . SER A 1 481 ? -12.880 40.642 -23.670 1.00 81.94 481 SER A O 1
ATOM 3796 N N . LEU A 1 482 ? -14.306 38.936 -23.338 1.00 79.31 482 LEU A N 1
ATOM 3797 C CA . LEU A 1 482 ? -15.114 39.186 -24.533 1.00 79.31 482 LEU A CA 1
ATOM 3798 C C . LEU A 1 482 ? -15.808 40.553 -24.467 1.00 79.31 482 LEU A C 1
ATOM 3800 O O . LEU A 1 482 ? -15.769 41.309 -25.427 1.00 79.31 482 LEU A O 1
ATOM 3804 N N . HIS A 1 483 ? -16.393 40.907 -23.322 1.00 81.75 483 HIS A N 1
ATOM 3805 C CA . HIS A 1 483 ? -17.028 42.207 -23.118 1.00 81.75 483 HIS A CA 1
ATOM 3806 C C . HIS A 1 483 ? -16.012 43.357 -23.180 1.00 81.75 483 HIS A C 1
ATOM 3808 O O . HIS A 1 483 ? -16.325 44.427 -23.693 1.00 81.75 483 HIS A O 1
ATOM 3814 N N . LYS A 1 484 ? -14.791 43.162 -22.665 1.00 84.12 484 LYS A N 1
ATOM 3815 C CA . LYS A 1 484 ? -13.702 44.138 -22.792 1.00 84.12 484 LYS A CA 1
ATOM 3816 C C . LYS A 1 484 ? -13.296 44.312 -24.260 1.00 84.12 484 LYS A C 1
ATOM 3818 O O . LYS A 1 484 ? -13.264 45.441 -24.723 1.00 84.12 484 LYS A O 1
ATOM 3823 N N . LEU A 1 485 ? -13.120 43.217 -25.003 1.00 78.00 485 LEU A N 1
ATOM 3824 C CA . LEU A 1 485 ? -12.842 43.236 -26.445 1.00 78.00 485 LEU A CA 1
ATOM 3825 C C . LEU A 1 485 ? -13.949 43.923 -27.255 1.00 78.00 485 LEU A C 1
ATOM 3827 O O . LEU A 1 485 ? -13.655 44.732 -28.126 1.00 78.00 485 LEU A O 1
ATOM 3831 N N . MET A 1 486 ? -15.221 43.638 -26.966 1.00 74.12 486 MET A N 1
ATOM 3832 C CA . MET A 1 486 ? -16.352 44.285 -27.643 1.00 74.12 486 MET A CA 1
ATOM 3833 C C . MET A 1 486 ? -16.404 45.785 -27.353 1.00 74.12 486 MET A C 1
ATOM 3835 O O . MET A 1 486 ? -16.644 46.571 -28.263 1.00 74.12 486 MET A O 1
ATOM 3839 N N . LYS A 1 487 ? -16.122 46.187 -26.110 1.00 79.25 487 LYS A N 1
ATOM 3840 C CA . LYS A 1 487 ? -16.042 47.598 -25.726 1.00 79.25 487 LYS A CA 1
ATOM 3841 C C . LYS A 1 487 ? -14.857 48.307 -26.388 1.00 79.25 487 LYS A C 1
ATOM 3843 O O . LYS A 1 487 ? -15.011 49.443 -26.817 1.00 79.25 487 LYS A O 1
ATOM 3848 N N . ASP A 1 488 ? -13.707 47.647 -26.498 1.00 73.31 488 ASP A N 1
ATOM 3849 C CA . ASP A 1 488 ? -12.531 48.193 -27.184 1.00 73.31 488 ASP A CA 1
ATOM 3850 C C . ASP A 1 488 ? -12.769 48.289 -28.707 1.00 73.31 488 ASP A C 1
ATOM 3852 O O . ASP A 1 488 ? -12.332 49.250 -29.334 1.00 73.31 488 ASP A O 1
ATOM 3856 N N . MET A 1 489 ? -13.548 47.374 -29.304 1.00 64.81 489 MET A N 1
ATOM 3857 C CA . MET A 1 489 ? -14.003 47.497 -30.698 1.00 64.81 489 MET A CA 1
ATOM 3858 C C . MET A 1 489 ? -15.030 48.623 -30.902 1.00 64.81 489 MET A C 1
ATOM 3860 O O . MET A 1 489 ? -14.927 49.342 -31.889 1.00 64.81 489 MET A O 1
ATOM 3864 N N . GLU A 1 490 ? -15.986 48.821 -29.986 1.00 61.31 490 GLU A N 1
ATOM 3865 C CA . GLU A 1 490 ? -16.935 49.951 -30.050 1.00 61.31 490 GLU A CA 1
ATOM 3866 C C . GLU A 1 490 ? -16.246 51.309 -29.838 1.00 61.31 490 GLU A C 1
ATOM 3868 O O . GLU A 1 490 ? -16.660 52.313 -30.414 1.00 61.31 490 GLU A O 1
ATOM 3873 N N . LEU A 1 491 ? -15.176 51.359 -29.036 1.00 57.59 491 LEU A N 1
ATOM 3874 C CA . LEU A 1 491 ? -14.362 52.565 -28.853 1.00 57.59 491 LEU A CA 1
ATOM 3875 C C . LEU A 1 491 ? -13.471 52.865 -30.071 1.00 57.59 491 LEU A C 1
ATOM 3877 O O . LEU A 1 491 ? -13.163 54.031 -30.316 1.00 57.59 491 LEU A O 1
ATOM 3881 N N . ASN A 1 492 ? -13.124 51.849 -30.867 1.00 48.56 492 ASN A N 1
ATOM 3882 C CA . ASN A 1 492 ? -12.366 52.008 -32.111 1.00 48.56 492 ASN A CA 1
ATOM 3883 C C . ASN A 1 492 ? -13.201 52.525 -33.298 1.00 48.56 492 ASN A C 1
ATOM 3885 O O . ASN A 1 492 ? -12.626 52.865 -34.329 1.00 48.56 492 ASN A O 1
ATOM 3889 N N . ASP A 1 493 ? -14.524 52.671 -33.167 1.00 51.12 493 ASP A N 1
ATOM 3890 C CA . ASP A 1 493 ? -15.369 53.264 -34.221 1.00 51.12 493 ASP A CA 1
ATOM 3891 C C . ASP A 1 493 ? -15.253 54.806 -34.283 1.00 51.12 493 ASP A C 1
ATOM 3893 O O . ASP A 1 493 ? -15.790 55.447 -35.188 1.00 51.12 493 ASP A O 1
ATOM 3897 N N . HIS A 1 494 ? -14.522 55.422 -33.339 1.00 48.19 494 HIS A N 1
ATOM 3898 C CA . HIS A 1 494 ? -14.331 56.875 -33.265 1.00 48.19 494 HIS A CA 1
ATOM 3899 C C . HIS A 1 494 ? -12.900 57.382 -33.516 1.00 48.19 494 HIS A C 1
ATOM 3901 O O . HIS A 1 494 ? -12.702 58.598 -33.514 1.00 48.19 494 HIS A O 1
ATOM 3907 N N . ASP A 1 495 ? -11.940 56.505 -33.825 1.00 42.97 495 ASP A N 1
ATOM 3908 C CA . ASP A 1 495 ? -10.589 56.898 -34.247 1.00 42.97 495 ASP A CA 1
ATOM 3909 C C . ASP A 1 495 ? -10.134 56.057 -35.453 1.00 42.97 495 ASP A C 1
ATOM 3911 O O . ASP A 1 495 ? -9.523 54.997 -35.338 1.00 42.97 495 ASP A O 1
ATOM 3915 N N . GLN A 1 496 ? -10.418 56.557 -36.660 1.00 42.84 496 GLN A N 1
ATOM 3916 C CA . GLN A 1 496 ? -9.714 56.113 -37.862 1.00 42.84 496 GLN A CA 1
ATOM 3917 C C . GLN A 1 496 ? -8.269 56.608 -37.790 1.00 42.84 496 GLN A C 1
ATOM 3919 O O . GLN A 1 496 ? -8.000 57.767 -38.112 1.00 42.84 496 GLN A O 1
ATOM 3924 N N . ARG A 1 497 ? -7.341 55.730 -37.402 1.00 39.19 497 ARG A N 1
ATOM 3925 C CA . ARG A 1 497 ? -5.940 55.778 -37.844 1.00 39.19 497 ARG A CA 1
ATOM 3926 C C . ARG A 1 497 ? -5.268 54.409 -37.677 1.00 39.19 497 ARG A C 1
ATOM 3928 O O . ARG A 1 497 ? -5.023 53.966 -36.564 1.00 39.19 497 ARG A O 1
ATOM 3935 N N . ASP A 1 498 ? -5.031 53.792 -38.835 1.00 44.31 498 ASP A N 1
ATOM 3936 C CA . ASP A 1 498 ? -4.095 52.722 -39.199 1.00 44.31 498 ASP A CA 1
ATOM 3937 C C . ASP A 1 498 ? -3.771 51.631 -38.164 1.00 44.31 498 ASP A C 1
ATOM 3939 O O . ASP A 1 498 ? -2.938 51.804 -37.277 1.00 44.31 498 ASP A O 1
ATOM 3943 N N . SER A 1 499 ? -4.316 50.433 -38.391 1.00 38.00 499 SER A N 1
ATOM 3944 C CA . SER A 1 499 ? -3.705 49.185 -37.929 1.00 38.00 499 SER A CA 1
ATOM 3945 C C . SER A 1 499 ? -3.721 48.137 -39.047 1.00 38.00 499 SER A C 1
ATOM 3947 O O . SER A 1 499 ? -4.764 47.643 -39.475 1.00 38.00 499 SER A O 1
ATOM 3949 N N . GLU A 1 500 ? -2.527 47.844 -39.567 1.00 33.44 500 GLU A N 1
ATOM 3950 C CA . GLU A 1 500 ? -2.266 46.714 -40.456 1.00 33.44 500 GLU A CA 1
ATOM 3951 C C . GLU A 1 500 ? -2.497 45.402 -39.696 1.00 33.44 500 GLU A C 1
ATOM 3953 O O . GLU A 1 500 ? -1.997 45.194 -38.590 1.00 33.44 500 GLU A O 1
ATOM 3958 N N . VAL A 1 501 ? -3.276 44.510 -40.304 1.00 36.97 501 VAL A N 1
ATOM 3959 C CA . VAL A 1 501 ? -3.576 43.178 -39.782 1.00 36.97 501 VAL A CA 1
ATOM 3960 C C . VAL A 1 501 ? -2.421 42.250 -40.159 1.00 36.97 501 VAL A C 1
ATOM 3962 O O . VAL A 1 501 ? -2.331 41.827 -41.310 1.00 36.97 501 VAL A O 1
ATOM 3965 N N . LEU A 1 502 ? -1.549 41.915 -39.206 1.00 35.56 502 LEU A N 1
ATOM 3966 C CA . LEU A 1 502 ? -0.648 40.768 -39.343 1.00 35.56 502 LEU A CA 1
ATOM 3967 C C . LEU A 1 502 ? -1.352 39.513 -38.821 1.00 35.56 502 LEU A C 1
ATOM 3969 O O . LEU A 1 502 ? -1.496 39.299 -37.619 1.00 35.56 502 LEU A O 1
ATOM 3973 N N . SER A 1 503 ? -1.812 38.688 -39.757 1.00 34.06 503 SER A N 1
ATOM 3974 C CA . SER A 1 503 ? -2.035 37.263 -39.538 1.00 34.06 503 SER A CA 1
ATOM 3975 C C . SER A 1 503 ? -0.694 36.551 -39.673 1.00 34.06 503 SER A C 1
ATOM 3977 O O . SER A 1 503 ? -0.109 36.644 -40.750 1.00 34.06 503 SER A O 1
ATOM 3979 N N . ASP A 1 504 ? -0.241 35.817 -38.659 1.00 33.56 504 ASP A N 1
ATOM 3980 C CA . ASP A 1 504 ? 0.886 34.900 -38.845 1.00 33.56 504 ASP A CA 1
ATOM 3981 C C . ASP A 1 504 ? 0.576 33.509 -38.286 1.00 33.56 504 ASP A C 1
ATOM 3983 O O . ASP A 1 504 ? 0.489 33.271 -37.081 1.00 33.56 504 ASP A O 1
ATOM 3987 N N . TYR A 1 505 ? 0.356 32.606 -39.239 1.00 34.06 505 TYR A N 1
ATOM 3988 C CA . TYR A 1 505 ? 0.669 31.189 -39.161 1.00 34.06 505 TYR A CA 1
ATOM 3989 C C . TYR A 1 505 ? 2.078 31.043 -39.751 1.00 34.06 505 TYR A C 1
ATOM 3991 O O . TYR A 1 505 ? 2.231 31.422 -40.905 1.00 34.06 505 TYR A O 1
ATOM 3999 N N . GLU A 1 506 ? 3.047 30.458 -39.035 1.00 32.38 506 GLU A N 1
ATOM 4000 C CA . GLU A 1 506 ? 3.886 29.338 -39.517 1.00 32.38 506 GLU A CA 1
ATOM 4001 C C . GLU A 1 506 ? 5.031 28.943 -38.559 1.00 32.38 506 GLU A C 1
ATOM 4003 O O . GLU A 1 506 ? 5.368 29.625 -37.596 1.00 32.38 506 GLU A O 1
ATOM 4008 N N . ASP A 1 507 ? 5.525 27.740 -38.844 1.00 34.91 507 ASP A N 1
ATOM 4009 C CA . ASP A 1 507 ? 6.446 26.820 -38.175 1.00 34.91 507 ASP A CA 1
ATOM 4010 C C . ASP A 1 507 ? 7.936 27.143 -38.477 1.00 34.91 507 ASP A C 1
ATOM 4012 O O . ASP A 1 507 ? 8.238 27.641 -39.561 1.00 34.91 507 ASP A O 1
ATOM 4016 N N . GLY A 1 508 ? 8.881 26.783 -37.587 1.00 27.70 508 GLY A N 1
ATOM 4017 C CA . GLY A 1 508 ? 10.320 26.650 -37.923 1.00 27.70 508 GLY A CA 1
ATOM 4018 C C . GLY A 1 508 ? 11.373 27.388 -37.060 1.00 27.70 508 GLY A C 1
ATOM 4019 O O . GLY A 1 508 ? 11.392 28.609 -36.973 1.00 27.70 508 GLY A O 1
ATOM 4020 N N . ASN A 1 509 ? 12.299 26.598 -36.492 1.00 31.09 509 ASN A N 1
ATOM 4021 C CA . ASN A 1 509 ? 13.551 26.912 -35.764 1.00 31.09 509 ASN A CA 1
ATOM 4022 C C . ASN A 1 509 ? 14.389 28.128 -36.236 1.00 31.09 509 ASN A C 1
ATOM 4024 O O . ASN A 1 509 ? 14.700 28.223 -37.420 1.00 31.09 509 ASN A O 1
ATOM 4028 N N . ASP A 1 510 ? 14.900 28.954 -35.308 1.00 29.75 510 ASP A N 1
ATOM 4029 C CA . ASP A 1 510 ? 16.282 28.927 -34.756 1.00 29.75 510 ASP A CA 1
ATOM 4030 C C . ASP A 1 510 ? 16.590 30.213 -33.946 1.00 29.75 510 ASP A C 1
ATOM 4032 O O . ASP A 1 510 ? 16.082 31.301 -34.216 1.00 29.75 510 ASP A O 1
ATOM 4036 N N . ASP A 1 511 ? 17.435 30.050 -32.927 1.00 34.25 511 ASP A N 1
ATOM 4037 C CA . ASP A 1 511 ? 17.853 31.012 -31.899 1.00 34.25 511 ASP A CA 1
ATOM 4038 C C . ASP A 1 511 ? 18.412 32.365 -32.405 1.00 34.25 511 ASP A C 1
ATOM 4040 O O . ASP A 1 511 ? 19.410 32.380 -33.125 1.00 34.25 511 ASP A O 1
ATOM 4044 N N . LEU A 1 512 ? 17.897 33.500 -31.887 1.00 30.45 512 LEU A N 1
ATOM 4045 C CA . LEU A 1 512 ? 18.707 34.581 -31.277 1.00 30.45 512 LEU A CA 1
ATOM 4046 C C . LEU A 1 512 ? 17.851 35.671 -30.584 1.00 30.45 512 LEU A C 1
ATOM 4048 O O . LEU A 1 512 ? 17.139 36.435 -31.226 1.00 30.45 512 LEU A O 1
ATOM 4052 N N . SER A 1 513 ? 18.004 35.760 -29.258 1.00 38.12 513 SER A N 1
ATOM 4053 C CA . SER A 1 513 ? 17.864 36.943 -28.383 1.00 38.12 513 SER A CA 1
ATOM 4054 C C . SER A 1 513 ? 16.831 38.029 -28.745 1.00 38.12 513 SER A C 1
ATOM 4056 O O . SER A 1 513 ? 17.157 39.035 -29.377 1.00 38.12 513 SER A O 1
ATOM 4058 N N . GLY A 1 514 ? 15.637 37.896 -28.172 1.00 28.83 514 GLY A N 1
ATOM 4059 C CA . GLY A 1 514 ? 14.746 39.004 -27.835 1.00 28.83 514 GLY A CA 1
ATOM 4060 C C . GLY A 1 514 ? 14.055 38.662 -26.519 1.00 28.83 514 GLY A C 1
ATOM 4061 O O . GLY A 1 514 ? 13.240 37.745 -26.483 1.00 28.83 514 GLY A O 1
ATOM 4062 N N . GLU A 1 515 ? 14.442 39.321 -25.426 1.00 31.08 515 GLU A N 1
ATOM 4063 C CA . GLU A 1 515 ? 13.765 39.184 -24.134 1.00 31.08 515 GLU A CA 1
ATOM 4064 C C . GLU A 1 515 ? 12.313 39.646 -24.285 1.00 31.08 515 GLU A C 1
ATOM 4066 O O . GLU A 1 515 ? 12.031 40.831 -24.440 1.00 31.08 515 GLU A O 1
ATOM 4071 N N . VAL A 1 516 ? 11.392 38.686 -24.269 1.00 31.56 516 VAL A N 1
ATOM 4072 C CA . VAL A 1 516 ? 9.983 38.943 -23.990 1.00 31.56 516 VAL A CA 1
ATOM 4073 C C . VAL A 1 516 ? 9.856 38.874 -22.475 1.00 31.56 516 VAL A C 1
ATOM 4075 O O . VAL A 1 516 ? 9.994 37.792 -21.897 1.00 31.56 516 VAL A O 1
ATOM 4078 N N . GLU A 1 517 ? 9.650 40.024 -21.830 1.00 29.72 517 GLU A N 1
ATOM 4079 C CA . GLU A 1 517 ? 9.208 40.074 -20.437 1.00 29.72 517 GLU A CA 1
ATOM 4080 C C . GLU A 1 517 ? 7.954 39.202 -20.318 1.00 29.72 517 GLU A C 1
ATOM 4082 O O . GLU A 1 517 ? 6.938 39.437 -20.977 1.00 29.72 517 GLU A O 1
ATOM 4087 N N . ARG A 1 518 ? 8.052 38.130 -19.528 1.00 28.45 518 ARG A N 1
ATOM 4088 C CA . ARG A 1 518 ? 6.871 37.392 -19.094 1.00 28.45 518 ARG A CA 1
ATOM 4089 C C . ARG A 1 518 ? 6.090 38.341 -18.196 1.00 28.45 518 ARG A C 1
ATOM 4091 O O . ARG A 1 518 ? 6.672 38.903 -17.277 1.00 28.45 518 ARG A O 1
ATOM 4098 N N . ASP A 1 519 ? 4.799 38.507 -18.463 1.00 29.28 519 ASP A N 1
ATOM 4099 C CA . ASP A 1 519 ? 3.885 39.138 -17.513 1.00 29.28 519 ASP A CA 1
ATOM 4100 C C . ASP A 1 519 ? 4.026 38.412 -16.161 1.00 29.28 519 ASP A C 1
ATOM 4102 O O . ASP A 1 519 ? 3.560 37.284 -15.995 1.00 29.28 519 ASP A O 1
ATOM 4106 N N . ASP A 1 520 ? 4.672 39.060 -15.189 1.00 31.28 520 ASP A N 1
ATOM 4107 C CA . ASP A 1 520 ? 4.878 38.591 -13.808 1.00 31.28 520 ASP A CA 1
ATOM 4108 C C . ASP A 1 520 ? 3.571 38.611 -12.976 1.00 31.28 520 ASP A C 1
ATOM 4110 O O . ASP A 1 520 ? 3.557 38.786 -11.755 1.00 31.28 520 ASP A O 1
ATOM 4114 N N . HIS A 1 521 ? 2.426 38.420 -13.630 1.00 36.81 521 HIS A N 1
ATOM 4115 C CA . HIS A 1 521 ? 1.103 38.433 -13.019 1.00 36.81 521 HIS A CA 1
ATOM 4116 C C . HIS A 1 521 ? 0.260 37.234 -13.445 1.00 36.81 521 HIS A C 1
ATOM 4118 O O . HIS A 1 521 ? -0.883 37.398 -13.853 1.00 36.81 521 HIS A O 1
ATOM 4124 N N . GLU A 1 522 ? 0.789 36.017 -13.299 1.00 38.38 522 GLU A N 1
ATOM 4125 C CA . GLU A 1 522 ? -0.059 34.826 -13.158 1.00 38.38 522 GLU A CA 1
ATOM 4126 C C . GLU A 1 522 ? 0.693 33.654 -12.499 1.00 38.38 522 GLU A C 1
ATOM 4128 O O . GLU A 1 522 ? 0.848 32.568 -13.054 1.00 38.38 522 GLU A O 1
ATOM 4133 N N . GLU A 1 523 ? 1.122 33.839 -11.246 1.00 28.91 523 GLU A N 1
ATOM 4134 C CA . GLU A 1 523 ? 1.055 32.703 -10.324 1.00 28.91 523 GLU A CA 1
ATOM 4135 C C . GLU A 1 523 ? -0.428 32.465 -10.002 1.00 28.91 523 GLU A C 1
ATOM 4137 O O . GLU A 1 523 ? -1.142 33.422 -9.681 1.00 28.91 523 GLU A O 1
ATOM 4142 N N . PRO A 1 524 ? -0.940 31.223 -10.059 1.00 32.59 524 PRO A N 1
ATOM 4143 C CA . PRO A 1 524 ? -2.225 30.922 -9.462 1.00 32.59 524 PRO A CA 1
ATOM 4144 C C . PRO A 1 524 ? -2.064 31.114 -7.955 1.00 32.59 524 PRO A C 1
ATOM 4146 O O . PRO A 1 524 ? -1.623 30.209 -7.245 1.00 32.59 524 PRO A O 1
ATOM 4149 N N . THR A 1 525 ? -2.409 32.300 -7.457 1.00 29.11 525 THR A N 1
ATOM 4150 C CA . THR A 1 525 ? -2.586 32.536 -6.032 1.00 29.11 525 THR A CA 1
ATOM 4151 C C . THR A 1 525 ? -3.660 31.563 -5.555 1.00 29.11 525 THR A C 1
ATOM 4153 O O . THR A 1 525 ? -4.860 31.741 -5.760 1.00 29.11 525 THR A O 1
ATOM 4156 N N . ARG A 1 526 ? -3.222 30.456 -4.946 1.00 33.38 526 ARG A N 1
ATOM 4157 C CA . ARG A 1 526 ? -4.068 29.683 -4.043 1.00 33.38 526 ARG A CA 1
ATOM 4158 C C . ARG A 1 526 ? -4.378 30.628 -2.894 1.00 33.38 526 ARG A C 1
ATOM 4160 O O . ARG A 1 526 ? -3.547 30.810 -2.011 1.00 33.38 526 ARG A O 1
ATOM 4167 N N . GLU A 1 527 ? -5.541 31.261 -2.946 1.00 26.84 527 GLU A N 1
ATOM 4168 C CA . GLU A 1 527 ? -6.080 32.034 -1.835 1.00 26.84 527 GLU A CA 1
ATOM 4169 C C . GLU A 1 527 ? -6.308 31.063 -0.664 1.00 26.84 527 GLU A C 1
ATOM 4171 O O . GLU A 1 527 ? -7.327 30.380 -0.564 1.00 26.84 527 GLU A O 1
ATOM 4176 N N . TYR A 1 528 ? -5.298 30.932 0.196 1.00 31.36 528 TYR A N 1
ATOM 4177 C CA . TYR A 1 528 ? -5.454 30.360 1.523 1.00 31.36 528 TYR A CA 1
ATOM 4178 C C . TYR A 1 528 ? -6.168 31.409 2.362 1.00 31.36 528 TYR A C 1
ATOM 4180 O O . TYR A 1 528 ? -5.553 32.336 2.878 1.00 31.36 528 TYR A O 1
ATOM 4188 N N . THR A 1 529 ? -7.482 31.283 2.504 1.00 30.83 529 THR A N 1
ATOM 4189 C CA . THR A 1 529 ? -8.216 32.052 3.508 1.00 30.83 529 THR A CA 1
ATOM 4190 C C . THR A 1 529 ? -7.972 31.413 4.876 1.00 30.83 529 THR A C 1
ATOM 4192 O O . THR A 1 529 ? -8.771 30.613 5.353 1.00 30.83 529 THR A O 1
ATOM 4195 N N . PHE A 1 530 ? -6.851 31.764 5.512 1.00 29.14 530 PHE A N 1
ATOM 4196 C CA . PHE A 1 530 ? -6.758 31.758 6.973 1.00 29.14 530 PHE A CA 1
ATOM 4197 C C . PHE A 1 530 ? -6.959 33.189 7.508 1.00 29.14 530 PHE A C 1
ATOM 4199 O O . PHE A 1 530 ? -6.629 34.153 6.816 1.00 29.14 530 PHE A O 1
ATOM 4206 N N . PRO A 1 531 ? -7.527 33.370 8.715 1.00 38.53 531 PRO A N 1
ATOM 4207 C CA . PRO A 1 531 ? -8.065 34.655 9.179 1.00 38.53 531 PRO A CA 1
ATOM 4208 C C . PRO A 1 531 ? -7.044 35.734 9.585 1.00 38.53 531 PRO A C 1
ATOM 4210 O O . PRO A 1 531 ? -7.459 36.727 10.183 1.00 38.53 531 PRO A O 1
ATOM 4213 N N . GLU A 1 532 ? -5.747 35.574 9.311 1.00 32.69 532 GLU A N 1
ATOM 4214 C CA . GLU A 1 532 ? -4.703 36.469 9.845 1.00 32.69 532 GLU A CA 1
ATOM 4215 C C . GLU A 1 532 ? -4.330 37.655 8.936 1.00 32.69 532 GLU A C 1
ATOM 4217 O O . GLU A 1 532 ? -3.822 38.653 9.439 1.00 32.69 532 GLU A O 1
ATOM 4222 N N . ASP A 1 533 ? -4.716 37.664 7.656 1.00 32.84 533 ASP A N 1
ATOM 4223 C CA . ASP A 1 533 ? -4.394 38.769 6.729 1.00 32.84 533 ASP A CA 1
ATOM 4224 C C . ASP A 1 533 ? -5.443 39.895 6.688 1.00 32.84 533 ASP A C 1
ATOM 4226 O O . ASP A 1 533 ? -5.624 40.592 5.689 1.00 32.84 533 ASP A O 1
ATOM 4230 N N . ARG A 1 534 ? -6.133 40.150 7.807 1.00 34.75 534 ARG A N 1
ATOM 4231 C CA . ARG A 1 534 ? -7.049 41.299 7.937 1.00 34.75 534 ARG A CA 1
ATOM 4232 C C . ARG A 1 534 ? -6.394 42.537 8.562 1.00 34.75 534 ARG A C 1
ATOM 4234 O O . ARG A 1 534 ? -7.045 43.288 9.284 1.00 34.75 534 ARG A O 1
ATOM 4241 N N . GLN A 1 535 ? -5.121 42.786 8.256 1.00 34.91 535 GLN A N 1
ATOM 4242 C CA . GLN A 1 535 ? -4.421 44.027 8.616 1.00 34.91 535 GLN A CA 1
ATOM 4243 C C . GLN A 1 535 ? -3.934 44.808 7.391 1.00 34.91 535 GLN A C 1
ATOM 4245 O O . GLN A 1 535 ? -2.802 45.276 7.361 1.00 34.91 535 GLN A O 1
ATOM 4250 N N . THR A 1 536 ? -4.767 45.007 6.364 1.00 37.75 536 THR A N 1
ATOM 4251 C CA . THR A 1 536 ? -4.494 46.078 5.382 1.00 37.75 536 THR A CA 1
ATOM 4252 C C . THR A 1 536 ? -5.727 46.571 4.619 1.00 37.75 536 THR A C 1
ATOM 4254 O O . THR A 1 536 ? -5.691 46.749 3.414 1.00 37.75 536 THR A O 1
ATOM 4257 N N . GLU A 1 537 ? -6.820 46.888 5.317 1.00 32.88 537 GLU A N 1
ATOM 4258 C CA . GLU A 1 537 ? -7.833 47.823 4.789 1.00 32.88 537 GLU A CA 1
ATOM 4259 C C . GLU A 1 537 ? -8.246 48.840 5.866 1.00 32.88 537 GLU A C 1
ATOM 4261 O O . GLU A 1 537 ? -9.407 48.974 6.249 1.00 32.88 537 GLU A O 1
ATOM 4266 N N . LEU A 1 538 ? -7.269 49.595 6.376 1.00 40.09 538 LEU A N 1
ATOM 4267 C CA . LEU A 1 538 ? -7.536 50.826 7.123 1.00 40.09 538 LEU A CA 1
ATOM 4268 C C . LEU A 1 538 ? -7.969 51.912 6.132 1.00 40.09 538 LEU A C 1
ATOM 4270 O O . LEU A 1 538 ? -7.155 52.694 5.648 1.00 40.09 538 LEU A O 1
ATOM 4274 N N . GLY A 1 539 ? -9.259 51.930 5.796 1.00 42.31 539 GLY A N 1
ATOM 4275 C CA . GLY A 1 539 ? -9.789 52.919 4.857 1.00 42.31 539 GLY A CA 1
ATOM 4276 C C . GLY A 1 539 ? -11.277 53.245 4.949 1.00 42.31 539 GLY A C 1
ATOM 4277 O O . GLY A 1 539 ? -11.730 54.091 4.179 1.00 42.31 539 GLY A O 1
ATOM 4278 N N . LYS A 1 540 ? -12.060 52.628 5.846 1.00 42.53 540 LYS A N 1
ATOM 4279 C CA . LYS A 1 540 ? -13.483 52.971 6.042 1.00 42.53 540 LYS A CA 1
ATOM 4280 C C . LYS A 1 540 ? -13.856 52.904 7.524 1.00 42.53 540 LYS A C 1
ATOM 4282 O O . LYS A 1 540 ? -13.491 51.964 8.214 1.00 42.53 540 LYS A O 1
ATOM 4287 N N . SER A 1 541 ? -14.534 53.945 8.002 1.00 50.84 541 SER A N 1
ATOM 4288 C CA . SER A 1 541 ? -14.831 54.230 9.412 1.00 50.84 541 SER A CA 1
ATOM 4289 C C . SER A 1 541 ? -15.517 53.079 10.161 1.00 50.84 541 SER A C 1
ATOM 4291 O O . SER A 1 541 ? -16.541 52.577 9.697 1.00 50.84 541 SER A O 1
ATOM 4293 N N . ASP A 1 542 ? -15.016 52.770 11.364 1.00 48.16 542 ASP A N 1
ATOM 4294 C CA . ASP A 1 542 ? -15.484 51.723 12.299 1.00 48.16 542 ASP A CA 1
ATOM 4295 C C . ASP A 1 542 ? -17.006 51.660 12.514 1.00 48.16 542 ASP A C 1
ATOM 4297 O O . ASP A 1 542 ? -17.565 50.583 12.729 1.00 48.16 542 ASP A O 1
ATOM 4301 N N . ALA A 1 543 ? -17.705 52.794 12.409 1.00 50.34 543 ALA A N 1
ATOM 4302 C CA . ALA A 1 543 ? -19.154 52.865 12.593 1.00 50.34 543 ALA A CA 1
ATOM 4303 C C . ALA A 1 543 ? -19.942 52.003 11.583 1.00 50.34 543 ALA A C 1
ATOM 4305 O O . ALA A 1 543 ? -20.983 51.445 11.928 1.00 50.34 543 ALA A O 1
ATOM 4306 N N . ASP A 1 544 ? -19.438 51.860 10.354 1.00 52.97 544 ASP A N 1
ATOM 4307 C CA . ASP A 1 544 ? -20.131 51.150 9.268 1.00 52.97 544 ASP A CA 1
ATOM 4308 C C . ASP A 1 544 ? -19.927 49.625 9.362 1.00 52.97 544 ASP A C 1
ATOM 4310 O O . ASP A 1 544 ? -20.807 48.827 9.032 1.00 52.97 544 ASP A O 1
ATOM 4314 N N . LEU A 1 545 ? -18.770 49.214 9.892 1.00 50.72 545 LEU A N 1
ATOM 4315 C CA . LEU A 1 545 ? -18.446 47.824 10.214 1.00 50.72 545 LEU A CA 1
ATOM 4316 C C . LEU A 1 545 ? -19.300 47.324 11.378 1.00 50.72 545 LEU A C 1
ATOM 4318 O O . LEU A 1 545 ? -19.892 46.248 11.293 1.00 50.72 545 LEU A O 1
ATOM 4322 N N . GLN A 1 546 ? -19.435 48.134 12.427 1.00 56.44 546 GLN A N 1
ATOM 4323 C CA . GLN A 1 546 ? -20.242 47.783 13.589 1.00 56.44 546 GLN A CA 1
ATOM 4324 C C . GLN A 1 546 ? -21.733 47.693 13.240 1.00 56.44 546 GLN A C 1
ATOM 4326 O O . GLN A 1 546 ? -22.398 46.743 13.649 1.00 56.44 546 GLN A O 1
ATOM 4331 N N . ALA A 1 547 ? -22.234 48.589 12.382 1.00 65.31 547 ALA A N 1
ATOM 4332 C CA . ALA A 1 547 ? -23.599 48.521 11.863 1.00 65.31 547 ALA A CA 1
ATOM 4333 C C . ALA A 1 547 ? -23.860 47.248 11.034 1.00 65.31 547 ALA A C 1
ATOM 4335 O O . ALA A 1 547 ? -24.920 46.634 11.165 1.00 65.31 547 ALA A O 1
ATOM 4336 N N . ARG A 1 548 ? -22.893 46.805 10.217 1.00 57.28 548 ARG A N 1
ATOM 4337 C CA . ARG A 1 548 ? -23.003 45.557 9.439 1.00 57.28 548 ARG A CA 1
ATOM 4338 C C . ARG A 1 548 ? -22.972 44.309 10.312 1.00 57.28 548 ARG A C 1
ATOM 4340 O O . ARG A 1 548 ? -23.754 43.394 10.068 1.00 57.28 548 ARG A O 1
ATOM 4347 N N . TYR A 1 549 ? -22.112 44.277 11.329 1.00 56.56 549 TYR A N 1
ATOM 4348 C CA . TYR A 1 549 ? -22.079 43.178 12.295 1.00 56.56 549 TYR A CA 1
ATOM 4349 C C . TYR A 1 549 ? -23.378 43.094 13.094 1.00 56.56 549 TYR A C 1
ATOM 4351 O O . TYR A 1 549 ? -23.912 42.005 13.283 1.00 56.56 549 TYR A O 1
ATOM 4359 N N . GLN A 1 550 ? -23.927 44.238 13.496 1.00 62.56 550 GLN A N 1
ATOM 4360 C CA . GLN A 1 550 ? -25.173 44.295 14.250 1.00 62.56 550 GLN A CA 1
ATOM 4361 C C . GLN A 1 550 ? -26.376 43.875 13.394 1.00 62.56 550 GLN A C 1
ATOM 4363 O O . GLN A 1 550 ? -27.179 43.059 13.832 1.00 62.56 550 GLN A O 1
ATOM 4368 N N . ALA A 1 551 ? -26.428 44.300 12.128 1.00 66.19 551 ALA A N 1
ATOM 4369 C CA . ALA A 1 551 ? -27.445 43.850 11.178 1.00 66.19 551 ALA A CA 1
ATOM 4370 C C . ALA A 1 551 ? -27.349 42.344 10.857 1.00 66.19 551 ALA A C 1
ATOM 4372 O O . ALA A 1 551 ? -28.373 41.681 10.702 1.00 66.19 551 ALA A O 1
ATOM 4373 N N . ALA A 1 552 ? -26.135 41.785 10.775 1.00 58.59 552 ALA A N 1
ATOM 4374 C CA . ALA A 1 552 ? -25.924 40.350 10.567 1.00 58.59 552 ALA A CA 1
ATOM 4375 C C . ALA A 1 552 ? -26.333 39.515 11.793 1.00 58.59 552 ALA A C 1
ATOM 4377 O O . ALA A 1 552 ? -26.878 38.420 11.637 1.00 58.59 552 ALA A O 1
ATOM 4378 N N . PHE A 1 553 ? -26.118 40.055 12.996 1.00 52.06 553 PHE A N 1
ATOM 4379 C CA . PHE A 1 553 ? -26.518 39.451 14.266 1.00 52.06 553 PHE A CA 1
ATOM 4380 C C . PHE A 1 553 ? -28.043 39.481 14.450 1.00 52.06 553 PHE A C 1
ATOM 4382 O O . PHE A 1 553 ? -28.650 38.468 14.795 1.00 52.06 553 PHE A O 1
ATOM 4389 N N . ASP A 1 554 ? -28.682 40.604 14.112 1.00 60.19 554 ASP A N 1
ATOM 4390 C CA . ASP A 1 554 ? -30.141 40.750 14.147 1.00 60.19 554 ASP A CA 1
ATOM 4391 C C . ASP A 1 554 ? -30.838 39.873 13.089 1.00 60.19 554 ASP A C 1
ATOM 4393 O O . ASP A 1 554 ? -31.964 39.420 13.296 1.00 60.19 554 ASP A O 1
ATOM 4397 N N . ALA A 1 555 ? -30.165 39.575 11.970 1.00 62.47 555 ALA A N 1
ATOM 4398 C CA . ALA A 1 555 ? -30.689 38.702 10.920 1.00 62.47 555 ALA A CA 1
ATOM 4399 C C . ALA A 1 555 ? -30.615 37.201 11.264 1.00 62.47 555 ALA A C 1
ATOM 4401 O O . ALA A 1 555 ? -31.434 36.424 10.771 1.00 62.47 555 ALA A O 1
ATOM 4402 N N . THR A 1 556 ? -29.653 36.777 12.095 1.00 46.00 556 THR A N 1
ATOM 4403 C CA . THR A 1 556 ? -29.484 35.366 12.500 1.00 46.00 556 THR A CA 1
ATOM 4404 C C . THR A 1 556 ? -30.162 35.014 13.826 1.00 46.00 556 THR A C 1
ATOM 4406 O O . THR A 1 556 ? -30.378 33.833 14.107 1.00 46.00 556 THR A O 1
ATOM 4409 N N . ALA A 1 557 ? -30.579 35.998 14.624 1.00 38.06 557 ALA A N 1
ATOM 4410 C CA . ALA A 1 557 ? -31.237 35.751 15.902 1.00 38.06 557 ALA A CA 1
ATOM 4411 C C . ALA A 1 557 ? -32.720 35.345 15.738 1.00 38.06 557 ALA A C 1
ATOM 4413 O O . ALA A 1 557 ? -33.624 36.180 15.746 1.00 38.06 557 ALA A O 1
ATOM 4414 N N . LYS A 1 558 ? -33.006 34.036 15.666 1.00 39.44 558 LYS A N 1
ATOM 4415 C CA . LYS A 1 558 ? -34.334 33.508 16.035 1.00 39.44 558 LYS A CA 1
ATOM 4416 C C . LYS A 1 558 ? -34.423 33.325 17.551 1.00 39.44 558 LYS A C 1
ATOM 4418 O O . LYS A 1 558 ? -33.569 32.719 18.187 1.00 39.44 558 LYS A O 1
ATOM 4423 N N . THR A 1 559 ? -35.502 33.857 18.109 1.00 46.72 559 THR A N 1
ATOM 4424 C CA . THR A 1 559 ? -35.881 33.861 19.525 1.00 46.72 559 THR A CA 1
ATOM 4425 C C . THR A 1 559 ? -36.184 32.462 20.070 1.00 46.72 559 THR A C 1
ATOM 4427 O O . THR A 1 559 ? -37.106 31.844 19.549 1.00 46.72 559 THR A O 1
ATOM 4430 N N . THR A 1 560 ? -35.536 32.041 21.170 1.00 34.25 560 THR A N 1
ATOM 4431 C CA . THR A 1 560 ? -36.207 31.439 22.352 1.00 34.25 560 THR A CA 1
ATOM 4432 C C . THR A 1 560 ? -35.274 31.180 23.552 1.00 34.25 560 THR A C 1
ATOM 4434 O O . THR A 1 560 ? -34.212 30.592 23.403 1.00 34.25 560 THR A O 1
ATOM 4437 N N . SER A 1 561 ? -35.789 31.565 24.734 1.00 39.41 561 SER A N 1
ATOM 4438 C CA . SER A 1 561 ? -35.543 31.114 26.127 1.00 39.41 561 SER A CA 1
ATOM 4439 C C . SER A 1 561 ? -34.100 31.084 26.664 1.00 39.41 561 SER A C 1
ATOM 4441 O O . SER A 1 561 ? -33.306 30.249 26.266 1.00 39.41 561 SER A O 1
ATOM 4443 N N . SER A 1 562 ? -33.683 31.999 27.545 1.00 55.84 562 SER A N 1
ATOM 4444 C CA . SER A 1 562 ? -34.068 32.225 28.962 1.00 55.84 562 SER A CA 1
ATOM 4445 C C . SER A 1 562 ? -32.983 31.682 29.911 1.00 55.84 562 SER A C 1
ATOM 4447 O O . SER A 1 562 ? -32.731 30.484 29.970 1.00 55.84 562 SER A O 1
ATOM 4449 N N . LYS A 1 563 ? -32.384 32.609 30.675 1.00 47.56 563 LYS A N 1
ATOM 4450 C CA . LYS A 1 563 ? -31.435 32.462 31.800 1.00 47.56 563 LYS A CA 1
ATOM 4451 C C . LYS A 1 563 ? -29.957 32.208 31.493 1.00 47.56 563 LYS A C 1
ATOM 4453 O O . LYS A 1 563 ? -29.136 32.940 32.031 1.00 47.56 563 LYS A O 1
ATOM 4458 N N . THR A 1 564 ? -29.583 31.266 30.631 1.00 48.78 564 THR A N 1
ATOM 4459 C CA . THR A 1 564 ? -28.150 30.985 30.364 1.00 48.78 564 THR A CA 1
ATOM 4460 C C . THR A 1 564 ? -27.453 32.107 29.592 1.00 48.78 564 THR A C 1
ATOM 4462 O O . THR A 1 564 ? -26.331 32.489 29.924 1.00 48.78 564 THR A O 1
ATOM 4465 N N . ALA A 1 565 ? -28.145 32.706 28.622 1.00 50.50 565 ALA A N 1
ATOM 4466 C CA . ALA A 1 565 ? -27.628 33.848 27.866 1.00 50.50 565 ALA A CA 1
ATOM 4467 C C . ALA A 1 565 ? -27.454 35.110 28.736 1.00 50.50 565 ALA A C 1
ATOM 4469 O O . ALA A 1 565 ? -26.491 35.851 28.551 1.00 50.50 565 ALA A O 1
ATOM 4470 N N . GLU A 1 566 ? -28.332 35.329 29.724 1.00 54.09 566 GLU A N 1
ATOM 4471 C CA . GLU A 1 566 ? -28.195 36.441 30.680 1.00 54.09 566 GLU A CA 1
ATOM 4472 C C . GLU A 1 566 ? -27.002 36.233 31.619 1.00 54.09 566 GLU A C 1
ATOM 4474 O O . GLU A 1 566 ? -26.224 37.164 31.808 1.00 54.09 566 GLU A O 1
ATOM 4479 N N . SER A 1 567 ? -26.784 35.014 32.131 1.00 54.88 567 SER A N 1
ATOM 4480 C CA . SER A 1 567 ? -25.631 34.725 33.000 1.00 54.88 567 SER A CA 1
ATOM 4481 C C . SER A 1 567 ? -24.283 34.870 32.289 1.00 54.88 567 SER A C 1
ATOM 4483 O O . SER A 1 567 ? -23.312 35.318 32.893 1.00 54.88 567 SER A O 1
ATOM 4485 N N . ILE A 1 568 ? -24.220 34.535 30.996 1.00 53.28 568 ILE A N 1
ATOM 4486 C CA . ILE A 1 568 ? -22.996 34.676 30.195 1.00 53.28 568 ILE A CA 1
ATOM 4487 C C . ILE A 1 568 ? -22.733 36.157 29.889 1.00 53.28 568 ILE A C 1
ATOM 4489 O O . ILE A 1 568 ? -21.602 36.623 30.009 1.00 53.28 568 ILE A O 1
ATOM 4493 N N . ALA A 1 569 ? -23.777 36.929 29.575 1.00 53.47 569 ALA A N 1
ATOM 4494 C CA . ALA A 1 569 ? -23.651 38.366 29.343 1.00 53.47 569 ALA A CA 1
ATOM 4495 C C . ALA A 1 569 ? -23.270 39.151 30.613 1.00 53.47 569 ALA A C 1
ATOM 4497 O O . ALA A 1 569 ? -22.554 40.149 30.526 1.00 53.47 569 ALA A O 1
ATOM 4498 N N . GLU A 1 570 ? -23.724 38.714 31.790 1.00 56.84 570 GLU A N 1
ATOM 4499 C CA . GLU A 1 570 ? -23.363 39.333 33.070 1.00 56.84 570 GLU A CA 1
ATOM 4500 C C . GLU A 1 570 ? -21.918 39.002 33.484 1.00 56.84 570 GLU A C 1
ATOM 4502 O O . GLU A 1 570 ? -21.225 39.863 34.025 1.00 56.84 570 GLU A O 1
ATOM 4507 N N . TYR A 1 571 ? -21.428 37.801 33.149 1.00 51.59 571 TYR A N 1
ATOM 4508 C CA . TYR A 1 571 ? -20.036 37.394 33.373 1.00 51.59 571 TYR A CA 1
ATOM 4509 C C . TYR A 1 571 ? -19.046 38.155 32.484 1.00 51.59 571 TYR A C 1
ATOM 4511 O O . TYR A 1 571 ? -17.999 38.567 32.961 1.00 51.59 571 TYR A O 1
ATOM 4519 N N . ILE A 1 572 ? -19.397 38.413 31.220 1.00 54.34 572 ILE A N 1
ATOM 4520 C CA . ILE A 1 572 ? -18.548 39.164 30.276 1.00 54.34 572 ILE A CA 1
ATOM 4521 C C . ILE A 1 572 ? -18.472 40.667 30.626 1.00 54.34 572 ILE A C 1
ATOM 4523 O O . ILE A 1 572 ? -17.575 41.370 30.168 1.00 54.34 572 ILE A O 1
ATOM 4527 N N . ARG A 1 573 ? -19.413 41.188 31.429 1.00 54.03 573 ARG A N 1
ATOM 4528 C CA . ARG A 1 573 ? -19.434 42.599 31.861 1.00 54.03 573 ARG A CA 1
ATOM 4529 C C . ARG A 1 573 ? -18.678 42.879 33.165 1.00 54.03 573 ARG A C 1
ATOM 4531 O O . ARG A 1 573 ? -18.538 44.054 33.505 1.00 54.03 573 ARG A O 1
ATOM 4538 N N . ARG A 1 574 ? -18.248 41.852 33.901 1.00 41.50 574 ARG A N 1
ATOM 4539 C CA . ARG A 1 574 ? -17.309 41.990 35.026 1.00 41.50 574 ARG A CA 1
ATOM 4540 C C . ARG A 1 574 ? -15.886 41.833 34.528 1.00 41.50 574 ARG A C 1
ATOM 4542 O O . ARG A 1 574 ? -15.025 42.532 35.104 1.00 41.50 574 ARG A O 1
#